Protein AF-A0A9Q0LC80-F1 (afdb_monomer_lite)

Sequence (676 aa):
MQYYQQQNQKKNQQQQKEIENSIIFTAFQKAFLNEDKERIISLFKECFIFLQQEKPDKTIFIVLLFLNQKFFKFFLNEEIVQMFINLFYSKSSILPLLACQILNRTFYNIFEWPESFVYAYIEDATNQRKWIDHDLAFLFILNIETVFKPDNYPPESIKSIYQNNFSNHNNEDYKIYNRYDHNPNFKNQMKEKILKIIHSRIEQQNNLNDQKSTLLLILSTIYFPESRYFGSLHLSNWLNNPVFKGSPKKLIRQIAKYCSVNQHDENTVKNIIKLQVKVTDETLKKECIHTILDNNPKYAQIVVDHFITQEIHEQIKYSKVFSGKTTVFGASSGNCRMIPLYLPVSLQQNIEELIGFSLQSLSKNQEYHEHLTNICKTITKEIHYELDYSLICKTLMNIQNISGLIQMNQNEKNQWMISIGQMVSAFIFFFLSKQSSKSNENENEILEVISKIQLYSTRWCLYQLPKILSNSINQVSAQIMQDLFFIQPPSYLKLHTQSRESHQNILDILQNKCLFQEETIINILKMPFWSLFVPDSEEYDLNNNFVKCDDNSEFIDNLKLIYKDFQKESLISSNDSISLVEKLVIRSLSTNQTHPLIITCNSTLISLLMSSSLFYNHLNQNLFPFNNNLEFIQKENFFVSDLFWKSITLLFIFSCFNTQSLGKRTLELFLFLLRI

Foldseek 3Di:
DVVVVVVVVVVVVVVVVVVVLVVLLVQCVVCLVVVPLVSNLVSLVVQLVQCLDPDRDVSSLVSLLVCCVVRLQSCPDPSNLVSLLVQLVGPDLVSVLSSLQSQCSSCQVPQADDPSLLVSVLVCLQPQVSPVVDPSNPLSNQLSLLLQDDQCPPPVVVLVVCCPPPCVDDPDSRDHHSRCPVPVVSSVVSVVVLLVSLVVLLVVVDDPSSVLSSLVSLVSNVLDLSSLLSLLVCLLVLQADPVNPCSSLSSLQSLLQNQDPDDSSLNSLLSLLVRDHDPVCVVSSLVSLQSNCVVPVVCLLVNLLVLLVVQLVVLVVQQVVPVDDDPCLDPGPLSLLCSVSSYDPVCNVCSLLSNLVSLLVCLLDPVRLLPSLSSLLSNLPNHPDPDLLLSNLLNNLDDDCLPVLLPDDPVSNLSSLLSSLSNNLSNLLSLLVVCVVPDPPCLPVNLVSLQSSLLSLLCSLQPPQCSRDPPPSAQSSVSSNCSSLCLDPDPVVVSDPPDPVSSVVSSCCSQQARDHDPSSLVSVLLDLQLLQDDPDDDDDDPPPPPPDDDDDDPVVVSVVSSVVSNRDHHNDDNVSVVSVLVSLLSNLVNDPPDPDQPPDPPVVLLVVLVCLLCVQVVVDPPPDDPDDDPPDDDDDDPPDDSSNVSSLSVLSSSCSSHVPPRVPVSVVVVVVVVVD

Radius of gyration: 41.61 Å; chains: 1; bounding box: 94×72×126 Å

Structure (mmCIF, N/CA/C/O backbone):
data_AF-A0A9Q0LC80-F1
#
_entry.id   AF-A0A9Q0LC80-F1
#
loop_
_atom_site.group_PDB
_atom_site.id
_atom_site.type_symbol
_atom_site.label_atom_id
_atom_site.label_alt_id
_atom_site.label_comp_id
_atom_site.label_asym_id
_atom_site.label_entity_id
_atom_site.label_seq_id
_atom_site.pdbx_PDB_ins_code
_atom_site.Cartn_x
_atom_site.Cartn_y
_atom_site.Cartn_z
_atom_site.occupancy
_atom_site.B_iso_or_equiv
_atom_site.auth_seq_id
_atom_site.auth_comp_id
_atom_site.auth_asym_id
_atom_site.auth_atom_id
_atom_site.pdbx_PDB_model_num
ATOM 1 N N . MET A 1 1 ? 41.283 38.177 -53.510 1.00 49.53 1 MET A N 1
ATOM 2 C CA . MET A 1 1 ? 41.835 36.986 -54.201 1.00 49.53 1 MET A CA 1
ATOM 3 C C . MET A 1 1 ? 41.930 35.761 -53.293 1.00 49.53 1 MET A C 1
ATOM 5 O O . MET A 1 1 ? 41.270 34.781 -53.603 1.00 49.53 1 MET A O 1
ATOM 9 N N . GLN A 1 2 ? 42.622 35.809 -52.146 1.00 47.41 2 GLN A N 1
ATOM 10 C CA . GLN A 1 2 ? 42.704 34.665 -51.211 1.00 47.41 2 GLN A CA 1
ATOM 11 C C . GLN A 1 2 ? 41.339 34.189 -50.665 1.00 47.41 2 GLN A C 1
ATOM 13 O O . GLN A 1 2 ? 41.106 32.990 -50.569 1.00 47.41 2 GLN A O 1
ATOM 18 N N . TYR A 1 3 ? 40.395 35.103 -50.406 1.00 43.75 3 TYR A N 1
ATOM 19 C CA . TYR A 1 3 ? 39.025 34.745 -49.997 1.00 43.75 3 TYR A CA 1
ATOM 20 C C . TYR A 1 3 ? 38.249 33.982 -51.092 1.00 43.75 3 TYR A C 1
ATOM 22 O O . TYR A 1 3 ? 37.588 32.984 -50.817 1.00 43.75 3 TYR A O 1
ATOM 30 N N . TYR A 1 4 ? 38.395 34.396 -52.356 1.00 42.97 4 TYR A N 1
ATOM 31 C CA . TYR A 1 4 ? 37.787 33.721 -53.511 1.00 42.97 4 TYR A CA 1
ATOM 32 C C . TYR A 1 4 ? 38.445 32.364 -53.806 1.00 42.97 4 TYR A C 1
ATOM 34 O O . TYR A 1 4 ? 37.755 31.409 -54.151 1.00 42.97 4 TYR A O 1
ATOM 42 N N . GLN A 1 5 ? 39.760 32.241 -53.605 1.00 47.81 5 GLN A N 1
ATOM 43 C CA . GLN A 1 5 ? 40.474 30.964 -53.717 1.00 47.81 5 GLN A CA 1
ATOM 44 C C . GLN A 1 5 ? 40.068 29.979 -52.610 1.00 47.81 5 GLN A C 1
ATOM 46 O O . GLN A 1 5 ? 39.852 28.807 -52.903 1.00 47.81 5 GLN A O 1
ATOM 51 N N . GLN A 1 6 ? 39.862 30.445 -51.373 1.00 44.12 6 GLN A N 1
ATOM 52 C CA . GLN A 1 6 ? 39.331 29.613 -50.287 1.00 44.12 6 GLN A CA 1
ATOM 53 C C . GLN A 1 6 ? 37.873 29.191 -50.521 1.00 44.12 6 GLN A C 1
ATOM 55 O O . GLN A 1 6 ? 37.509 28.059 -50.202 1.00 44.12 6 GLN A O 1
ATOM 60 N N . GLN A 1 7 ? 37.028 30.053 -51.098 1.00 44.53 7 GLN A N 1
ATOM 61 C CA . GLN A 1 7 ? 35.663 29.665 -51.470 1.00 44.53 7 GLN A CA 1
ATOM 62 C C . GLN A 1 7 ? 35.633 28.664 -52.634 1.00 44.53 7 GLN A C 1
ATOM 64 O O . GLN A 1 7 ? 34.854 27.715 -52.584 1.00 44.53 7 GLN A O 1
ATOM 69 N N . ASN A 1 8 ? 36.504 28.811 -53.636 1.00 48.03 8 ASN A N 1
ATOM 70 C CA . ASN A 1 8 ? 36.613 27.849 -54.738 1.00 48.03 8 ASN A CA 1
ATOM 71 C C . ASN A 1 8 ? 37.216 26.511 -54.288 1.00 48.03 8 ASN A C 1
ATOM 73 O O . ASN A 1 8 ? 36.747 25.467 -54.724 1.00 48.03 8 ASN A O 1
ATOM 77 N N . GLN A 1 9 ? 38.178 26.507 -53.360 1.00 47.50 9 GLN A N 1
ATOM 78 C CA . GLN A 1 9 ? 38.671 25.270 -52.742 1.00 47.50 9 GLN A CA 1
ATOM 79 C C . GLN A 1 9 ? 37.582 24.568 -51.921 1.00 47.50 9 GLN A C 1
ATOM 81 O O . GLN A 1 9 ? 37.439 23.353 -52.028 1.00 47.50 9 GLN A O 1
ATOM 86 N N . LYS A 1 10 ? 36.759 25.310 -51.165 1.00 49.03 10 LYS A N 1
ATOM 87 C CA . LYS A 1 10 ? 35.605 24.738 -50.448 1.00 49.03 10 LYS A CA 1
ATOM 88 C C . LYS A 1 10 ? 34.534 24.192 -51.398 1.00 49.03 10 LYS A C 1
ATOM 90 O O . LYS A 1 10 ? 34.015 23.112 -51.138 1.00 49.03 10 LYS A O 1
ATOM 95 N N . LYS A 1 11 ? 34.241 24.887 -52.504 1.00 45.81 11 LYS A N 1
ATOM 96 C CA . LYS A 1 11 ? 33.314 24.410 -53.546 1.00 45.81 11 LYS A CA 1
ATOM 97 C C . LYS A 1 11 ? 33.836 23.162 -54.262 1.00 45.81 11 LYS A C 1
ATOM 99 O O . LYS A 1 11 ? 33.077 22.219 -54.434 1.00 45.81 11 LYS A O 1
ATOM 104 N N . ASN A 1 12 ? 35.125 23.110 -54.597 1.00 46.69 12 ASN A N 1
ATOM 105 C CA . ASN A 1 12 ? 35.734 21.939 -55.235 1.00 46.69 12 ASN A CA 1
ATOM 106 C C . ASN A 1 12 ? 35.794 20.732 -54.285 1.00 46.69 12 ASN A C 1
ATOM 108 O O . ASN A 1 12 ? 35.523 19.615 -54.708 1.00 46.69 12 ASN A O 1
ATOM 112 N N . GLN A 1 13 ? 36.071 20.949 -52.993 1.00 52.50 13 GLN A N 1
ATOM 113 C CA . GLN A 1 13 ? 35.991 19.896 -51.971 1.00 52.50 13 GLN A CA 1
ATOM 114 C C . GLN A 1 13 ? 34.552 19.403 -51.748 1.00 52.50 13 GLN A C 1
ATOM 116 O O . GLN A 1 13 ? 34.350 18.219 -51.498 1.00 52.50 13 GLN A O 1
ATOM 121 N N . GLN A 1 14 ? 33.546 20.281 -51.841 1.00 51.84 14 GLN A N 1
ATOM 122 C CA . GLN A 1 14 ? 32.134 19.882 -51.792 1.00 51.84 14 GLN A CA 1
ATOM 123 C C . GLN A 1 14 ? 31.727 19.075 -53.031 1.00 51.84 14 GLN A C 1
ATOM 125 O O . GLN A 1 14 ? 31.108 18.028 -52.881 1.00 51.84 14 GLN A O 1
ATOM 130 N N . GLN A 1 15 ? 32.141 19.495 -54.230 1.00 45.12 15 GLN A N 1
ATOM 131 C CA . GLN A 1 15 ? 31.860 18.771 -55.473 1.00 45.12 15 GLN A CA 1
ATOM 132 C C . GLN A 1 15 ? 32.559 17.405 -55.534 1.00 45.12 15 GLN A C 1
ATOM 134 O O . GLN A 1 15 ? 31.944 16.433 -55.960 1.00 45.12 15 GLN A O 1
ATOM 139 N N . GLN A 1 16 ? 33.808 17.288 -55.067 1.00 55.12 16 GLN A N 1
ATOM 140 C CA . GLN A 1 16 ? 34.494 15.991 -54.974 1.00 55.12 16 GLN A CA 1
ATOM 141 C C . GLN A 1 16 ? 33.774 15.028 -54.024 1.00 55.12 16 GLN A C 1
ATOM 143 O O . GLN A 1 16 ? 33.566 13.872 -54.383 1.00 55.12 16 GLN A O 1
ATOM 148 N N . LYS A 1 17 ? 33.305 15.514 -52.867 1.00 56.00 17 LYS A N 1
ATOM 149 C CA . LYS A 1 17 ? 32.507 14.704 -51.935 1.00 56.00 17 LYS A CA 1
ATOM 150 C C . LYS A 1 17 ? 31.163 14.278 -52.527 1.00 56.00 17 LYS A C 1
ATOM 152 O O . LYS A 1 17 ? 30.758 13.135 -52.360 1.00 56.00 17 LYS A O 1
ATOM 157 N N . GLU A 1 18 ? 30.462 15.157 -53.241 1.00 50.06 18 GLU A N 1
ATOM 158 C CA . GLU A 1 18 ? 29.204 14.801 -53.919 1.00 50.06 18 GLU A CA 1
ATOM 159 C C . GLU A 1 18 ? 29.408 13.720 -54.995 1.00 50.06 18 GLU A C 1
ATOM 161 O O . GLU A 1 18 ? 28.605 12.789 -55.097 1.00 50.06 18 GLU A O 1
ATOM 166 N N . ILE A 1 19 ? 30.512 13.792 -55.746 1.00 52.91 19 ILE A N 1
ATOM 167 C CA . ILE A 1 19 ? 30.878 12.788 -56.752 1.00 52.91 19 ILE A CA 1
ATOM 168 C C . ILE A 1 19 ? 31.214 11.446 -56.084 1.00 52.91 19 ILE A C 1
ATOM 170 O O . ILE A 1 19 ? 30.662 10.423 -56.492 1.00 52.91 19 ILE A O 1
ATOM 174 N N . GLU A 1 20 ? 32.021 11.430 -55.020 1.00 62.38 20 GLU A N 1
ATOM 175 C CA . GLU A 1 20 ? 32.335 10.213 -54.248 1.00 62.38 20 GLU A CA 1
ATOM 176 C C . GLU A 1 20 ? 31.071 9.552 -53.671 1.00 62.38 20 GLU A C 1
ATOM 178 O O . GLU A 1 20 ? 30.881 8.341 -53.804 1.00 62.38 20 GLU A O 1
ATOM 183 N N . ASN A 1 21 ? 30.136 10.340 -53.137 1.00 63.81 21 ASN A N 1
ATOM 184 C CA . ASN A 1 21 ? 28.875 9.831 -52.590 1.00 63.81 21 ASN A CA 1
ATOM 185 C C . ASN A 1 21 ? 27.939 9.248 -53.668 1.00 63.81 21 ASN A C 1
ATOM 187 O O . ASN A 1 21 ? 27.268 8.239 -53.431 1.00 63.81 21 ASN A O 1
ATOM 191 N N . SER A 1 22 ? 27.921 9.826 -54.876 1.00 64.62 22 SER A N 1
ATOM 192 C CA . SER A 1 22 ? 27.177 9.266 -56.017 1.00 64.62 22 SER A CA 1
ATOM 193 C C . SER A 1 22 ? 27.758 7.924 -56.497 1.00 64.62 22 SER A C 1
ATOM 195 O O . SER A 1 22 ? 27.017 7.006 -56.869 1.00 64.62 22 SER A O 1
ATOM 197 N N . ILE A 1 23 ? 29.082 7.765 -56.416 1.00 71.56 23 ILE A N 1
ATOM 198 C CA . ILE A 1 23 ? 29.786 6.523 -56.758 1.00 71.56 23 ILE A CA 1
ATOM 199 C C . ILE A 1 23 ? 29.484 5.440 -55.717 1.00 71.56 23 ILE A C 1
ATOM 201 O O . ILE A 1 23 ? 29.156 4.315 -56.086 1.00 71.56 23 ILE A O 1
ATOM 205 N N . ILE A 1 24 ? 29.499 5.782 -54.426 1.00 73.31 24 ILE A N 1
ATOM 206 C CA . ILE A 1 24 ? 29.141 4.852 -53.344 1.00 73.31 24 ILE A CA 1
ATOM 207 C C . ILE A 1 24 ? 27.698 4.357 -53.517 1.00 73.31 24 ILE A C 1
ATOM 209 O O . ILE A 1 24 ? 27.438 3.154 -53.467 1.00 73.31 24 ILE A O 1
ATOM 213 N N . PHE A 1 25 ? 26.753 5.258 -53.796 1.00 76.12 25 PHE A N 1
ATOM 214 C CA . PHE A 1 25 ? 25.353 4.890 -54.013 1.00 76.12 25 PHE A CA 1
ATOM 215 C C . PHE A 1 25 ? 25.165 3.930 -55.196 1.00 76.12 25 PHE A C 1
ATOM 217 O O . PHE A 1 25 ? 24.462 2.922 -55.084 1.00 76.12 25 PHE A O 1
ATOM 224 N N . THR A 1 26 ? 25.814 4.213 -56.326 1.00 78.94 26 THR A N 1
ATOM 225 C CA . THR A 1 26 ? 25.745 3.346 -57.512 1.00 78.94 26 THR A CA 1
ATOM 226 C C . THR A 1 26 ? 26.455 2.006 -57.296 1.00 78.94 26 THR A C 1
ATOM 228 O O . THR A 1 26 ? 25.984 0.986 -57.803 1.00 78.94 26 THR A O 1
ATOM 231 N N . ALA A 1 27 ? 27.528 1.971 -56.500 1.00 80.62 27 ALA A N 1
ATOM 232 C CA . ALA A 1 27 ? 28.198 0.737 -56.096 1.00 80.62 27 ALA A CA 1
ATOM 233 C C . ALA A 1 27 ? 27.286 -0.151 -55.236 1.00 80.62 27 ALA A C 1
ATOM 235 O O . ALA A 1 27 ? 27.168 -1.343 -55.521 1.00 80.62 27 ALA A O 1
ATOM 236 N N . PHE A 1 28 ? 26.571 0.426 -54.261 1.00 82.75 28 PHE A N 1
ATOM 237 C CA . PHE A 1 28 ? 25.568 -0.306 -53.483 1.00 82.75 28 PHE A CA 1
ATOM 238 C C . PHE A 1 28 ? 24.447 -0.849 -54.360 1.00 82.75 28 PHE A C 1
ATOM 240 O O . PHE A 1 28 ? 24.106 -2.019 -54.241 1.00 82.75 28 PHE A O 1
ATOM 247 N N . GLN A 1 29 ? 23.886 -0.039 -55.261 1.00 79.19 29 GLN A N 1
ATOM 248 C CA . GLN A 1 29 ? 22.812 -0.504 -56.144 1.00 79.19 29 GLN A CA 1
ATOM 249 C C . GLN A 1 29 ? 23.247 -1.691 -57.005 1.00 79.19 29 GLN A C 1
ATOM 251 O O . GLN A 1 29 ? 22.508 -2.666 -57.101 1.00 79.19 29 GLN A O 1
ATOM 256 N N . LYS A 1 30 ? 24.450 -1.644 -57.590 1.00 83.00 30 LYS A N 1
ATOM 257 C CA . LYS A 1 30 ? 24.995 -2.766 -58.366 1.00 83.00 30 LYS A CA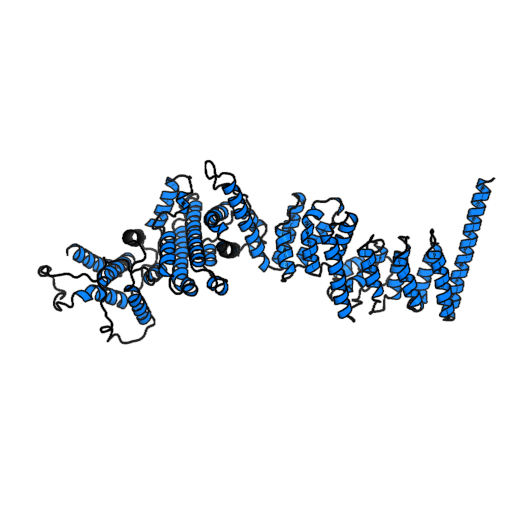 1
ATOM 258 C C . LYS A 1 30 ? 25.217 -4.005 -57.498 1.00 83.00 30 LYS A C 1
ATOM 260 O O . LYS A 1 30 ? 24.843 -5.096 -57.908 1.00 83.00 30 LYS A O 1
ATOM 265 N N . ALA A 1 31 ? 25.777 -3.837 -56.301 1.00 83.62 31 ALA A N 1
ATOM 266 C CA . ALA A 1 31 ? 26.017 -4.949 -55.384 1.00 83.62 31 ALA A CA 1
ATOM 267 C C . ALA A 1 31 ? 24.704 -5.589 -54.891 1.00 83.62 31 ALA A C 1
ATOM 269 O O . ALA A 1 31 ? 24.606 -6.811 -54.850 1.00 83.62 31 ALA A O 1
ATOM 270 N N . PHE A 1 32 ? 23.672 -4.785 -54.601 1.00 84.88 32 PHE A N 1
ATOM 271 C CA . PHE A 1 32 ? 22.341 -5.276 -54.228 1.00 84.88 32 PHE A CA 1
ATOM 272 C C . PHE A 1 32 ? 21.620 -5.978 -55.379 1.00 84.88 32 PHE A C 1
ATOM 274 O O . PHE A 1 32 ? 20.999 -7.010 -55.147 1.00 84.88 32 PHE A O 1
ATOM 281 N N . LEU A 1 33 ? 21.710 -5.455 -56.608 1.00 82.94 33 LEU A N 1
ATOM 282 C CA . LEU A 1 33 ? 21.128 -6.098 -57.793 1.00 82.94 33 LEU A CA 1
ATOM 283 C C . LEU A 1 33 ? 21.787 -7.446 -58.106 1.00 82.94 33 LEU A C 1
ATOM 285 O O . LEU A 1 33 ? 21.107 -8.363 -58.552 1.00 82.94 33 LEU A O 1
ATOM 289 N N . ASN A 1 34 ? 23.091 -7.563 -57.851 1.00 85.62 34 ASN A N 1
ATOM 290 C CA . ASN A 1 34 ? 23.849 -8.795 -58.057 1.00 85.62 34 ASN A CA 1
ATOM 291 C C . ASN A 1 34 ? 23.785 -9.757 -56.853 1.00 85.62 34 ASN A C 1
ATOM 293 O O . ASN A 1 34 ? 24.414 -10.809 -56.898 1.00 85.62 34 ASN A O 1
ATOM 297 N N . GLU A 1 35 ? 23.081 -9.385 -55.775 1.00 83.38 35 GLU A N 1
ATOM 298 C CA . GLU A 1 35 ? 23.020 -10.105 -54.491 1.00 83.38 35 GLU A CA 1
ATOM 299 C C . GLU A 1 35 ? 24.399 -10.481 -53.896 1.00 83.38 35 GLU A C 1
ATOM 301 O O . GLU A 1 35 ? 24.528 -11.444 -53.136 1.00 83.38 35 GLU A O 1
ATOM 306 N N . ASP A 1 36 ? 25.439 -9.699 -54.203 1.00 86.06 36 ASP A N 1
ATOM 307 C CA . ASP A 1 36 ? 26.820 -9.955 -53.786 1.00 86.06 36 ASP A CA 1
ATOM 308 C C . ASP A 1 36 ? 27.023 -9.558 -52.315 1.00 86.06 36 ASP A C 1
ATOM 310 O O . ASP A 1 36 ? 27.361 -8.418 -51.979 1.00 86.06 36 ASP A O 1
ATOM 314 N N . LYS A 1 37 ? 26.767 -10.512 -51.415 1.00 83.69 37 LYS A N 1
ATOM 315 C CA . LYS A 1 37 ? 26.798 -10.304 -49.960 1.00 83.69 37 LYS A CA 1
ATOM 316 C C . LYS A 1 37 ? 28.157 -9.817 -49.454 1.00 83.69 37 LYS A C 1
ATOM 318 O O . LYS A 1 37 ? 28.189 -8.929 -48.604 1.00 83.69 37 LYS A O 1
ATOM 323 N N . GLU A 1 38 ? 29.261 -10.354 -49.972 1.00 83.94 38 GLU A N 1
ATOM 324 C CA . GLU A 1 38 ? 30.609 -9.953 -49.550 1.00 83.94 38 GLU A CA 1
ATOM 325 C C . GLU A 1 38 ? 30.904 -8.518 -49.977 1.00 83.94 38 GLU A C 1
ATOM 327 O O . GLU A 1 38 ? 31.369 -7.703 -49.170 1.00 83.94 38 GLU A O 1
ATOM 332 N N . ARG A 1 39 ? 30.548 -8.164 -51.221 1.00 85.94 39 ARG A N 1
ATOM 333 C CA . ARG A 1 39 ? 30.715 -6.792 -51.695 1.00 85.94 39 ARG A CA 1
ATOM 334 C C . ARG A 1 39 ? 29.837 -5.820 -50.918 1.00 85.94 39 ARG A C 1
ATOM 336 O O . ARG A 1 39 ? 30.329 -4.758 -50.537 1.00 85.94 39 ARG A O 1
ATOM 343 N N . ILE A 1 40 ? 28.592 -6.179 -50.613 1.00 85.19 40 ILE A N 1
ATOM 344 C CA . ILE A 1 40 ? 27.691 -5.365 -49.784 1.00 85.19 40 ILE A CA 1
ATOM 345 C C . ILE A 1 40 ? 28.311 -5.096 -48.407 1.00 85.19 40 ILE A C 1
ATOM 347 O O . ILE A 1 40 ? 28.395 -3.938 -47.997 1.00 85.19 40 ILE A O 1
ATOM 351 N N . ILE A 1 41 ? 28.793 -6.131 -47.710 1.00 85.50 41 ILE A N 1
ATOM 352 C CA . ILE A 1 41 ? 29.435 -5.987 -46.395 1.00 85.50 41 ILE A CA 1
ATOM 353 C C . ILE A 1 41 ? 30.681 -5.095 -46.497 1.00 85.50 41 ILE A C 1
ATOM 355 O O . ILE A 1 41 ? 30.871 -4.215 -45.657 1.00 85.50 41 ILE A O 1
ATOM 359 N N . SER A 1 42 ? 31.507 -5.271 -47.536 1.00 84.50 42 SER A N 1
ATOM 360 C CA . SER A 1 42 ? 32.695 -4.431 -47.758 1.00 84.50 42 SER A CA 1
ATOM 361 C C . SER A 1 42 ? 32.337 -2.945 -47.926 1.00 84.50 42 SER A C 1
ATOM 363 O O . SER A 1 42 ? 32.945 -2.094 -47.280 1.00 84.50 42 SER A O 1
ATOM 365 N N . LEU A 1 43 ? 31.284 -2.633 -48.690 1.00 85.44 43 LEU A N 1
ATOM 366 C CA . LEU A 1 43 ? 30.791 -1.267 -48.878 1.00 85.44 43 LEU A CA 1
ATOM 367 C C . LEU A 1 43 ? 30.211 -0.673 -47.589 1.00 85.44 43 LEU A C 1
ATOM 369 O O . LEU A 1 43 ? 30.443 0.498 -47.291 1.00 85.44 43 LEU A O 1
ATOM 373 N N . PHE A 1 44 ? 29.494 -1.463 -46.780 1.00 86.44 44 PHE A N 1
ATOM 374 C CA . PHE A 1 44 ? 29.088 -1.011 -45.448 1.00 86.44 44 PHE A CA 1
ATOM 375 C C . PHE A 1 44 ? 30.312 -0.690 -44.588 1.00 86.44 44 PHE A C 1
ATOM 377 O O . PHE A 1 44 ? 30.340 0.367 -43.962 1.00 86.44 44 PHE A O 1
ATOM 384 N N . LYS A 1 45 ? 31.342 -1.547 -44.570 1.00 84.94 45 LYS A N 1
ATOM 385 C CA . LYS A 1 45 ? 32.580 -1.302 -43.804 1.00 84.94 45 LYS A CA 1
ATOM 386 C C . LYS A 1 45 ? 33.230 0.023 -44.209 1.00 84.94 45 LYS A C 1
ATOM 388 O O . LYS A 1 45 ? 33.548 0.824 -43.331 1.00 84.94 45 LYS A O 1
ATOM 393 N N . GLU A 1 46 ? 33.320 0.305 -45.507 1.00 83.00 46 GLU A N 1
ATOM 394 C CA . GLU A 1 46 ? 33.794 1.594 -46.031 1.00 83.00 46 GLU A CA 1
ATOM 395 C C . GLU A 1 46 ? 32.926 2.770 -45.548 1.00 83.00 46 GLU A C 1
ATOM 397 O O . GLU A 1 46 ? 33.446 3.732 -44.981 1.00 83.00 46 GLU A O 1
ATOM 402 N N . CYS A 1 47 ? 31.597 2.688 -45.676 1.00 83.75 47 CYS A N 1
ATOM 403 C CA . CYS A 1 47 ? 30.693 3.740 -45.199 1.00 83.75 47 CYS A CA 1
ATOM 404 C C . CYS A 1 47 ? 30.831 4.021 -43.703 1.00 83.75 47 CYS A C 1
ATOM 406 O O . CYS A 1 47 ? 30.804 5.180 -43.290 1.00 83.75 47 CYS A O 1
ATOM 408 N N . PHE A 1 48 ? 30.986 2.990 -42.877 1.00 83.00 48 PHE A N 1
ATOM 409 C CA . PHE A 1 48 ? 31.089 3.164 -41.431 1.00 83.00 48 PHE A CA 1
ATOM 410 C C . PHE A 1 48 ? 32.380 3.865 -41.004 1.00 83.00 48 PHE A C 1
ATOM 412 O O . PHE A 1 48 ? 32.347 4.635 -40.043 1.00 83.00 48 PHE A O 1
ATOM 419 N N . ILE A 1 49 ? 33.473 3.693 -41.754 1.00 79.94 49 ILE A N 1
ATOM 420 C CA . ILE A 1 49 ? 34.700 4.477 -41.556 1.00 79.94 49 ILE A CA 1
ATOM 421 C C . ILE A 1 49 ? 34.405 5.969 -41.752 1.00 79.94 49 ILE A C 1
ATOM 423 O O . ILE A 1 49 ? 34.816 6.783 -40.928 1.00 79.94 49 ILE A O 1
ATOM 427 N N . PHE A 1 50 ? 33.646 6.339 -42.789 1.00 78.06 50 PHE A N 1
ATOM 428 C CA . PHE A 1 50 ? 33.254 7.733 -43.035 1.00 78.06 50 PHE A CA 1
ATOM 429 C C . PHE A 1 50 ? 32.257 8.271 -41.999 1.00 78.06 50 PHE A C 1
ATOM 431 O O . PHE A 1 50 ? 32.333 9.439 -41.615 1.00 78.06 50 PHE A O 1
ATOM 438 N N . LEU A 1 51 ? 31.345 7.429 -41.503 1.00 79.38 51 LEU A N 1
ATOM 439 C CA . LEU A 1 51 ? 30.373 7.809 -40.472 1.00 79.38 51 LEU A CA 1
ATOM 440 C C . LEU A 1 51 ? 31.025 8.099 -39.115 1.00 79.38 51 LEU A C 1
ATOM 442 O O . LEU A 1 51 ? 30.541 8.960 -38.386 1.00 79.38 51 LEU A O 1
ATOM 446 N N . GLN A 1 52 ? 32.100 7.394 -38.763 1.00 75.38 52 GLN A N 1
ATOM 447 C CA . GLN A 1 52 ? 32.768 7.533 -37.463 1.00 75.38 52 GLN A CA 1
ATOM 448 C C . GLN A 1 52 ? 33.759 8.709 -37.388 1.00 75.38 52 GLN A C 1
ATOM 450 O O . GLN A 1 52 ? 34.338 8.955 -36.329 1.00 75.38 52 GLN A O 1
ATOM 455 N N . GLN A 1 53 ? 33.937 9.464 -38.476 1.00 75.88 53 GLN A N 1
ATOM 456 C CA . GLN A 1 53 ? 34.758 10.679 -38.488 1.00 75.88 53 GLN A CA 1
ATOM 457 C C . GLN A 1 53 ? 34.123 11.807 -37.653 1.00 75.88 53 GLN A C 1
ATOM 459 O O . GLN A 1 53 ? 32.913 11.832 -37.426 1.00 75.88 53 GLN A O 1
ATOM 464 N N . GLU A 1 54 ? 34.925 12.794 -37.227 1.00 61.75 54 GLU A N 1
ATOM 465 C CA . GLU A 1 54 ? 34.468 13.905 -36.364 1.00 61.75 54 GLU A CA 1
ATOM 466 C C . GLU A 1 54 ? 33.278 14.697 -36.937 1.00 61.75 54 GLU A C 1
ATOM 468 O O . GLU A 1 54 ? 32.487 15.272 -36.187 1.00 61.75 54 GLU A O 1
ATOM 473 N N . LYS A 1 55 ? 33.138 14.726 -38.269 1.00 68.06 55 LYS A N 1
ATOM 474 C CA . LYS A 1 55 ? 32.002 15.322 -38.979 1.00 68.06 55 LYS A CA 1
ATOM 475 C C . LYS A 1 55 ? 31.407 14.292 -39.938 1.00 68.06 55 LYS A C 1
ATOM 477 O O . LYS A 1 55 ? 31.888 14.202 -41.068 1.00 68.06 55 LYS A O 1
ATOM 482 N N . PRO A 1 56 ? 30.375 13.544 -39.518 1.00 70.69 56 PRO A N 1
ATOM 483 C CA . PRO A 1 56 ? 29.753 12.558 -40.386 1.00 70.69 56 PRO A CA 1
ATOM 484 C C . PRO A 1 56 ? 29.107 13.237 -41.598 1.00 70.69 56 PRO A C 1
ATOM 486 O O . PRO A 1 56 ? 28.407 14.247 -41.458 1.00 70.69 56 PRO A O 1
ATOM 489 N N . ASP A 1 57 ? 29.337 12.682 -42.787 1.00 74.44 57 ASP A N 1
ATOM 490 C CA . ASP A 1 57 ? 28.722 13.179 -44.013 1.00 74.44 57 ASP A CA 1
ATOM 491 C C . ASP A 1 57 ? 27.221 12.843 -44.027 1.00 74.44 57 ASP A C 1
ATOM 493 O O . ASP A 1 57 ? 26.812 11.681 -44.031 1.00 74.44 57 ASP A O 1
ATOM 497 N N . LYS A 1 58 ? 26.380 13.884 -44.025 1.00 76.94 58 LYS A N 1
ATOM 498 C CA . LYS A 1 58 ? 24.916 13.753 -43.985 1.00 76.94 58 LYS A CA 1
ATOM 499 C C . LYS A 1 58 ? 24.349 13.109 -45.251 1.00 76.94 58 LYS A C 1
ATOM 501 O O . LYS A 1 58 ? 23.250 12.564 -45.210 1.00 76.94 58 LYS A O 1
ATOM 506 N N . THR A 1 59 ? 25.071 13.162 -46.367 1.00 78.62 59 THR A N 1
ATOM 507 C CA . THR A 1 59 ? 24.645 12.526 -47.623 1.00 78.62 59 THR A CA 1
ATOM 508 C C . THR A 1 59 ? 24.627 11.000 -47.499 1.00 78.62 59 THR A C 1
ATOM 510 O O . THR A 1 59 ? 23.669 10.366 -47.942 1.00 78.62 59 THR A O 1
ATOM 513 N N . ILE A 1 60 ? 25.600 10.418 -46.786 1.00 81.00 60 ILE A N 1
ATOM 514 C CA . ILE A 1 60 ? 25.661 8.980 -46.489 1.00 81.00 60 ILE A CA 1
ATOM 515 C C . ILE A 1 60 ? 24.422 8.546 -45.694 1.00 81.00 60 ILE A C 1
ATOM 517 O O . ILE A 1 60 ? 23.908 7.451 -45.901 1.00 81.00 60 ILE A O 1
ATOM 521 N N . PHE A 1 61 ? 23.875 9.409 -44.832 1.00 83.69 61 PHE A N 1
ATOM 522 C CA . PHE A 1 61 ? 22.693 9.074 -44.031 1.00 83.69 61 PHE A CA 1
ATOM 523 C C . PHE A 1 61 ? 21.472 8.895 -44.931 1.00 83.69 61 PHE A C 1
ATOM 525 O O . PHE A 1 61 ? 20.734 7.923 -44.792 1.00 83.69 61 PHE A O 1
ATOM 532 N N . ILE A 1 62 ? 21.286 9.820 -45.877 1.00 81.50 62 ILE A N 1
ATOM 533 C CA . ILE A 1 62 ? 20.192 9.776 -46.853 1.00 81.50 62 ILE A CA 1
ATOM 534 C C . ILE A 1 62 ? 20.341 8.540 -47.741 1.00 81.50 62 ILE A C 1
ATOM 536 O O . ILE A 1 62 ? 19.364 7.826 -47.961 1.00 81.50 62 ILE A O 1
ATOM 540 N N . VAL A 1 63 ? 21.566 8.251 -48.196 1.00 84.06 63 VAL A N 1
ATOM 541 C CA . VAL A 1 63 ? 21.879 7.043 -48.969 1.00 84.06 63 VAL A CA 1
ATOM 542 C C . VAL A 1 63 ? 21.499 5.785 -48.188 1.00 84.06 63 VAL A C 1
ATOM 544 O O . VAL A 1 63 ? 20.758 4.958 -48.711 1.00 84.06 63 VAL A O 1
ATOM 547 N N . LEU A 1 64 ? 21.924 5.649 -46.931 1.00 86.81 64 LEU A N 1
ATOM 548 C CA . LEU A 1 64 ? 21.623 4.473 -46.111 1.00 86.81 64 LEU A CA 1
ATOM 549 C C . LEU A 1 64 ? 20.127 4.319 -45.814 1.00 86.81 64 LEU A C 1
ATOM 551 O O . LEU A 1 64 ? 19.608 3.209 -45.902 1.00 86.81 64 LEU A O 1
ATOM 555 N N . LEU A 1 65 ? 19.418 5.413 -45.524 1.00 85.75 65 LEU A N 1
ATOM 556 C CA . LEU A 1 65 ? 17.965 5.394 -45.318 1.00 85.75 65 LEU A CA 1
ATOM 557 C C . LEU A 1 65 ? 17.215 4.981 -46.592 1.00 85.75 65 LEU A C 1
ATOM 559 O O . LEU A 1 65 ? 16.286 4.173 -46.532 1.00 85.75 65 LEU A O 1
ATOM 563 N N . PHE A 1 66 ? 17.639 5.488 -47.752 1.00 84.75 66 PHE A N 1
ATOM 564 C CA . PHE A 1 66 ? 17.058 5.120 -49.041 1.00 84.75 66 PHE A CA 1
ATOM 565 C C . PHE A 1 66 ? 17.361 3.666 -49.420 1.00 84.75 66 PHE A C 1
ATOM 567 O O . PHE A 1 66 ? 16.494 2.954 -49.925 1.00 84.75 66 PHE A O 1
ATOM 574 N N . LEU A 1 67 ? 18.585 3.197 -49.177 1.00 85.06 67 LEU A N 1
ATOM 575 C CA . LEU A 1 67 ? 18.951 1.803 -49.414 1.00 85.06 67 LEU A CA 1
ATOM 576 C C . LEU A 1 67 ? 18.163 0.874 -48.492 1.00 85.06 67 LEU A C 1
ATOM 578 O O . LEU A 1 67 ? 17.651 -0.138 -48.960 1.00 85.06 67 LEU A O 1
ATOM 582 N N . ASN A 1 68 ? 17.980 1.245 -47.224 1.00 87.31 68 ASN A N 1
ATOM 583 C CA . ASN A 1 68 ? 17.149 0.493 -46.292 1.00 87.31 68 ASN A CA 1
ATOM 584 C C . ASN A 1 68 ? 15.689 0.404 -46.766 1.00 87.31 68 ASN A C 1
ATOM 586 O O . ASN A 1 68 ? 15.089 -0.661 -46.689 1.00 87.31 68 ASN A O 1
ATOM 590 N N . GLN A 1 69 ? 15.147 1.472 -47.363 1.00 85.06 69 GLN A N 1
ATOM 591 C CA . GLN A 1 69 ? 13.809 1.456 -47.962 1.00 85.06 69 GLN A CA 1
ATOM 592 C C . GLN A 1 69 ? 13.642 0.411 -49.066 1.00 85.06 69 GLN A C 1
ATOM 594 O O . GLN A 1 69 ? 12.594 -0.223 -49.154 1.00 85.06 69 GLN A O 1
ATOM 599 N N . LYS A 1 70 ? 14.643 0.263 -49.937 1.00 83.69 70 LYS A N 1
ATOM 600 C CA . LYS A 1 70 ? 14.544 -0.605 -51.119 1.00 83.69 70 LYS A CA 1
ATOM 601 C C . LYS A 1 70 ? 15.064 -2.021 -50.885 1.00 83.69 70 LYS A C 1
ATOM 603 O O . LYS A 1 70 ? 14.561 -2.960 -51.490 1.00 83.69 70 LYS A O 1
ATOM 608 N N . PHE A 1 71 ? 16.058 -2.173 -50.015 1.00 85.31 71 PHE A N 1
ATOM 609 C CA . PHE A 1 71 ? 16.878 -3.377 -49.883 1.00 85.31 71 PHE A CA 1
ATOM 610 C C . PHE A 1 71 ? 17.012 -3.842 -48.420 1.00 85.31 71 PHE A C 1
ATOM 612 O O . PHE A 1 71 ? 18.042 -4.394 -48.037 1.00 85.31 71 PHE A O 1
ATOM 619 N N . PHE A 1 72 ? 15.978 -3.648 -47.588 1.00 84.31 72 PHE A N 1
ATOM 620 C CA . PHE A 1 72 ? 16.019 -3.948 -46.144 1.00 84.31 72 PHE A CA 1
ATOM 621 C C . PHE A 1 72 ? 16.489 -5.375 -45.801 1.00 84.31 72 PHE A C 1
ATOM 623 O O . PHE A 1 72 ? 17.152 -5.567 -44.788 1.00 84.31 72 PHE A O 1
ATOM 630 N N . LYS A 1 73 ? 16.209 -6.377 -46.651 1.00 86.12 73 LYS A N 1
ATOM 631 C CA . LYS A 1 73 ? 16.599 -7.783 -46.419 1.00 86.12 73 LYS A CA 1
ATOM 632 C C . LYS A 1 73 ? 18.101 -7.961 -46.193 1.00 86.12 73 LYS A C 1
ATOM 634 O O . LYS A 1 73 ? 18.500 -8.801 -45.398 1.00 86.12 73 LYS A O 1
ATOM 639 N N . PHE A 1 74 ? 18.936 -7.168 -46.860 1.00 87.25 74 PHE A N 1
ATOM 640 C CA . PHE A 1 74 ? 20.388 -7.260 -46.702 1.00 87.25 74 PHE A CA 1
ATOM 641 C C . PHE A 1 74 ? 20.884 -6.638 -45.393 1.00 87.25 74 PHE A C 1
ATOM 643 O O . PHE A 1 74 ? 21.924 -7.041 -44.885 1.00 87.25 74 PHE A O 1
ATOM 650 N N . PHE A 1 75 ? 20.122 -5.708 -44.811 1.00 90.56 75 PHE A N 1
ATOM 651 C CA . PHE A 1 75 ? 20.433 -5.116 -43.509 1.00 90.56 75 PHE A CA 1
ATOM 652 C C . PHE A 1 75 ? 20.208 -6.094 -42.344 1.00 90.56 75 PHE A C 1
ATOM 654 O O . PHE A 1 75 ? 20.614 -5.787 -41.230 1.00 90.56 75 PHE A O 1
ATOM 661 N N . LEU A 1 76 ? 19.596 -7.261 -42.589 1.00 90.19 76 LEU A N 1
ATOM 662 C CA . LEU A 1 76 ? 19.430 -8.331 -41.597 1.00 90.19 76 LEU A CA 1
ATOM 663 C C . LEU A 1 76 ? 20.699 -9.149 -41.354 1.00 90.19 76 LEU A C 1
ATOM 665 O O . LEU A 1 76 ? 20.724 -9.964 -40.439 1.00 90.19 76 LEU A O 1
ATOM 669 N N . ASN A 1 77 ? 21.739 -8.965 -42.169 1.00 91.75 77 ASN A N 1
ATOM 670 C CA . ASN A 1 77 ? 23.010 -9.643 -41.958 1.00 91.75 77 ASN A CA 1
ATOM 671 C C . ASN A 1 77 ? 23.609 -9.266 -40.592 1.00 91.75 77 ASN A C 1
ATOM 673 O O . ASN A 1 77 ? 23.700 -8.083 -40.262 1.00 91.75 77 ASN A O 1
ATOM 677 N N . GLU A 1 78 ? 24.058 -10.265 -39.832 1.00 90.31 78 GLU A N 1
ATOM 678 C CA . GLU A 1 78 ? 24.552 -10.093 -38.461 1.00 90.31 78 GLU A CA 1
ATOM 679 C C . GLU A 1 78 ? 25.723 -9.107 -38.354 1.00 90.31 78 GLU A C 1
ATOM 681 O O . GLU A 1 78 ? 25.734 -8.281 -37.441 1.00 90.31 78 GLU A O 1
ATOM 686 N N . GLU A 1 79 ? 26.668 -9.112 -39.307 1.00 90.50 79 GLU A N 1
ATOM 687 C CA . GLU A 1 79 ? 27.779 -8.150 -39.304 1.00 90.50 79 GLU A CA 1
ATOM 688 C C . GLU A 1 79 ? 27.261 -6.719 -39.464 1.00 90.50 79 GLU A C 1
ATOM 690 O O . GLU A 1 79 ? 27.673 -5.820 -38.732 1.00 90.50 79 GLU A O 1
ATOM 695 N N . ILE A 1 80 ? 26.318 -6.506 -40.385 1.00 91.25 80 ILE A N 1
ATOM 696 C CA . ILE A 1 80 ? 25.737 -5.185 -40.650 1.00 91.25 80 ILE A CA 1
ATOM 697 C C . ILE A 1 80 ? 24.934 -4.705 -39.435 1.00 91.25 80 ILE A C 1
ATOM 699 O O . ILE A 1 80 ? 25.076 -3.553 -39.017 1.00 91.25 80 ILE A O 1
ATOM 703 N N . VAL A 1 81 ? 24.135 -5.582 -38.820 1.00 93.31 81 VAL A N 1
ATOM 704 C CA . VAL A 1 81 ? 23.395 -5.272 -37.587 1.00 93.31 81 VAL A CA 1
ATOM 705 C C . VAL A 1 81 ? 24.360 -4.884 -36.467 1.00 93.31 81 VAL A C 1
ATOM 707 O O . VAL A 1 81 ? 24.160 -3.850 -35.826 1.00 93.31 81 VAL A O 1
ATOM 710 N N . GLN A 1 82 ? 25.444 -5.640 -36.273 1.00 92.62 82 GLN A N 1
ATOM 711 C CA . GLN A 1 82 ? 26.453 -5.335 -35.259 1.00 92.62 82 GLN A CA 1
ATOM 712 C C . GLN A 1 82 ? 27.156 -3.999 -35.523 1.00 92.62 82 GLN A C 1
ATOM 714 O O . GLN A 1 82 ? 27.414 -3.238 -34.589 1.00 92.62 82 GLN A O 1
ATOM 719 N N . MET A 1 83 ? 27.419 -3.663 -36.787 1.00 91.50 83 MET A N 1
ATOM 720 C CA . MET A 1 83 ? 27.951 -2.352 -37.152 1.00 91.50 83 MET A CA 1
ATOM 721 C C . MET A 1 83 ? 26.996 -1.231 -36.723 1.00 91.50 83 MET A C 1
ATOM 723 O O . MET A 1 83 ? 27.439 -0.279 -36.078 1.00 91.50 83 MET A O 1
ATOM 727 N N . PHE A 1 84 ? 25.692 -1.352 -36.999 1.00 93.31 84 PHE A N 1
ATOM 728 C CA . PHE A 1 84 ? 24.697 -0.369 -36.552 1.00 93.31 84 PHE A CA 1
ATOM 729 C C . PHE A 1 84 ? 24.579 -0.292 -35.026 1.00 93.31 84 PHE A C 1
ATOM 731 O O . PHE A 1 84 ? 24.486 0.814 -34.496 1.00 93.31 84 PHE A O 1
ATOM 738 N N . ILE A 1 85 ? 24.660 -1.420 -34.312 1.00 93.25 85 ILE A N 1
ATOM 739 C CA . ILE A 1 85 ? 24.700 -1.433 -32.841 1.00 93.25 85 ILE A CA 1
ATOM 740 C C . ILE A 1 85 ? 25.911 -0.645 -32.329 1.00 93.25 85 ILE A C 1
ATOM 742 O O . ILE A 1 85 ? 25.781 0.166 -31.414 1.00 93.25 85 ILE A O 1
ATOM 746 N N . ASN A 1 86 ? 27.075 -0.788 -32.969 1.00 91.50 86 ASN A N 1
ATOM 747 C CA . ASN A 1 86 ? 28.279 -0.056 -32.574 1.00 91.50 86 ASN A CA 1
ATOM 748 C C . ASN A 1 86 ? 28.118 1.477 -32.685 1.00 91.50 86 ASN A C 1
ATOM 750 O O . ASN A 1 86 ? 28.813 2.219 -31.988 1.00 91.50 86 ASN A O 1
ATOM 754 N N . LEU A 1 87 ? 27.184 1.981 -33.506 1.00 90.88 87 LEU A N 1
ATOM 755 C CA . LEU A 1 87 ? 26.902 3.421 -33.590 1.00 90.88 87 LEU A CA 1
ATOM 756 C C . LEU A 1 87 ? 26.250 3.981 -32.325 1.00 90.88 87 LEU A C 1
ATOM 758 O O . LEU A 1 87 ? 26.425 5.175 -32.064 1.00 90.88 87 LEU A O 1
ATOM 762 N N . PHE A 1 88 ? 25.563 3.160 -31.520 1.00 90.31 88 PHE A N 1
ATOM 763 C CA . PHE A 1 88 ? 24.988 3.596 -30.241 1.00 90.31 88 PHE A CA 1
ATOM 764 C C . PHE A 1 88 ? 26.058 4.104 -29.266 1.00 90.31 88 PHE A C 1
ATOM 766 O O . PHE A 1 88 ? 25.803 5.032 -28.500 1.00 90.31 88 PHE A O 1
ATOM 773 N N . TYR A 1 89 ? 27.280 3.574 -29.358 1.00 88.31 89 TYR A N 1
ATOM 774 C CA . TYR A 1 89 ? 28.417 3.958 -28.513 1.00 88.31 89 TYR A CA 1
ATOM 775 C C . TYR A 1 89 ? 29.211 5.152 -29.040 1.00 88.31 89 TYR A C 1
ATOM 777 O O . TYR A 1 89 ? 30.159 5.611 -28.397 1.00 88.31 89 TYR A O 1
ATOM 785 N N . SER A 1 90 ? 28.853 5.676 -30.212 1.00 85.44 90 SER A N 1
ATOM 786 C CA . SER A 1 90 ? 29.592 6.777 -30.817 1.00 85.44 90 SER A CA 1
ATOM 787 C C . SER A 1 90 ? 29.504 8.072 -29.986 1.00 85.44 90 SER A C 1
ATOM 789 O O . SER A 1 90 ? 28.595 8.308 -29.179 1.00 85.44 90 SER A O 1
ATOM 791 N N . LYS A 1 91 ? 30.491 8.958 -30.171 1.00 79.50 91 LYS A N 1
ATOM 792 C CA . LYS A 1 91 ? 30.487 10.289 -29.539 1.00 79.50 91 LYS A CA 1
ATOM 793 C C . LYS A 1 91 ? 29.420 11.214 -30.140 1.00 79.50 91 LYS A C 1
ATOM 795 O O . LYS A 1 91 ? 28.961 12.120 -29.452 1.00 79.50 91 LYS A O 1
ATOM 800 N N . SER A 1 92 ? 29.024 10.980 -31.392 1.00 83.12 92 SER A N 1
ATOM 801 C CA . SER A 1 92 ? 27.995 11.755 -32.092 1.00 83.12 92 SER A CA 1
ATOM 802 C C . SER A 1 92 ? 26.602 11.442 -31.548 1.00 83.12 92 SER A C 1
ATOM 804 O O . SER A 1 92 ? 26.260 10.281 -31.352 1.00 83.12 92 SER A O 1
ATOM 806 N N . SER A 1 93 ? 25.765 12.463 -31.357 1.00 81.69 93 SER A N 1
ATOM 807 C CA . SER A 1 93 ? 24.359 12.276 -30.974 1.00 81.69 93 SER A CA 1
ATOM 808 C C . SER A 1 93 ? 23.472 11.816 -32.135 1.00 81.69 93 SER A C 1
ATOM 810 O O . SER A 1 93 ? 22.397 11.280 -31.899 1.00 81.69 93 SER A O 1
ATOM 812 N N . ILE A 1 94 ? 23.907 11.996 -33.388 1.00 86.25 94 ILE A N 1
ATOM 813 C CA . ILE A 1 94 ? 23.062 11.746 -34.568 1.00 86.25 94 ILE A CA 1
ATOM 814 C C . ILE A 1 94 ? 23.201 10.304 -35.078 1.00 86.25 94 ILE A C 1
ATOM 816 O O . ILE A 1 94 ? 22.234 9.724 -35.566 1.00 86.25 94 ILE A O 1
ATOM 820 N N . LEU A 1 95 ? 24.383 9.695 -34.943 1.00 89.69 95 LEU A N 1
ATOM 821 C CA . LEU A 1 95 ? 24.624 8.323 -35.411 1.00 89.69 95 LEU A CA 1
ATOM 822 C C . LEU A 1 95 ? 23.755 7.270 -34.689 1.00 89.69 95 LEU A C 1
ATOM 824 O O . LEU A 1 95 ? 23.198 6.418 -35.381 1.00 89.69 95 LEU A O 1
ATOM 828 N N . PRO A 1 96 ? 23.542 7.340 -33.357 1.00 91.56 96 PRO A N 1
ATOM 829 C CA . PRO A 1 96 ? 22.569 6.489 -32.670 1.00 91.56 96 PRO A CA 1
ATOM 830 C C . PRO A 1 96 ? 21.143 6.612 -33.226 1.00 91.56 96 PRO A C 1
ATOM 832 O O . PRO A 1 96 ? 20.423 5.622 -33.319 1.00 91.56 96 PRO A O 1
ATOM 835 N N . LEU A 1 97 ? 20.727 7.818 -33.631 1.00 91.38 97 LEU A N 1
ATOM 836 C CA . LEU A 1 97 ? 19.385 8.063 -34.175 1.00 91.38 97 LEU A CA 1
ATOM 837 C C . LEU A 1 97 ? 19.230 7.458 -35.571 1.00 91.38 97 LEU A C 1
ATOM 839 O O . LEU A 1 97 ? 18.193 6.869 -35.874 1.00 91.38 97 LEU A O 1
ATOM 843 N N . LEU A 1 98 ? 20.274 7.557 -36.401 1.00 90.50 98 LEU A N 1
ATOM 844 C CA . LEU A 1 98 ? 20.334 6.869 -37.690 1.00 90.50 98 LEU A CA 1
ATOM 845 C C . LEU A 1 98 ? 20.215 5.350 -37.499 1.00 90.50 98 LEU A C 1
ATOM 847 O O . LEU A 1 98 ? 19.432 4.709 -38.199 1.00 90.50 98 LEU A O 1
ATOM 851 N N . ALA A 1 99 ? 20.942 4.792 -36.525 1.00 92.88 99 ALA A N 1
ATOM 852 C CA . ALA A 1 99 ? 20.856 3.375 -36.185 1.00 92.88 99 ALA A CA 1
ATOM 853 C C . ALA A 1 99 ? 19.442 2.982 -35.729 1.00 92.88 99 ALA A C 1
ATOM 855 O O . ALA A 1 99 ? 18.904 2.014 -36.255 1.00 92.88 99 ALA A O 1
ATOM 856 N N . CYS A 1 100 ? 18.797 3.758 -34.847 1.00 93.00 100 CYS A N 1
ATOM 857 C CA . CYS A 1 100 ? 17.409 3.511 -34.426 1.00 93.00 100 CYS A CA 1
ATOM 858 C C . CYS A 1 100 ? 16.452 3.427 -35.621 1.00 93.00 100 CYS A C 1
ATOM 860 O O . CYS A 1 100 ? 15.649 2.504 -35.709 1.00 93.00 100 CYS A O 1
ATOM 862 N N . GLN A 1 101 ? 16.539 4.389 -36.543 1.00 89.62 101 GLN A N 1
ATOM 863 C CA . GLN A 1 101 ? 15.656 4.478 -37.707 1.00 89.62 101 GLN A CA 1
ATOM 864 C C . GLN A 1 101 ? 15.850 3.297 -38.664 1.00 89.62 101 GLN A C 1
ATOM 866 O O . GLN A 1 101 ? 14.879 2.656 -39.068 1.00 89.62 101 GLN A O 1
ATOM 871 N N . ILE A 1 102 ? 17.107 2.975 -38.984 1.00 91.94 102 ILE A N 1
ATOM 872 C CA . ILE A 1 102 ? 17.449 1.856 -39.867 1.00 91.94 102 ILE A CA 1
ATOM 873 C C . ILE A 1 102 ? 17.064 0.524 -39.222 1.00 91.94 102 ILE A C 1
ATOM 875 O O . ILE A 1 102 ? 16.410 -0.290 -39.866 1.00 91.94 102 ILE A O 1
ATOM 879 N N . LEU A 1 103 ? 17.423 0.287 -37.958 1.00 93.88 103 LEU A N 1
ATOM 880 C CA . LEU A 1 103 ? 17.129 -0.973 -37.271 1.00 93.88 103 LEU A CA 1
ATOM 881 C C . LEU A 1 103 ? 15.625 -1.178 -37.067 1.00 93.88 103 LEU A C 1
ATOM 883 O O . LEU A 1 103 ? 15.125 -2.261 -37.358 1.00 93.88 103 LEU A O 1
ATOM 887 N N . ASN A 1 104 ? 14.883 -0.142 -36.663 1.00 90.56 104 ASN A N 1
ATOM 888 C CA . ASN A 1 104 ? 13.428 -0.229 -36.510 1.00 90.56 104 ASN A CA 1
ATOM 889 C C . ASN A 1 104 ? 12.731 -0.619 -37.819 1.00 90.56 104 ASN A C 1
ATOM 891 O O . ASN A 1 104 ? 11.803 -1.424 -37.806 1.00 90.56 104 ASN A O 1
ATOM 895 N N . ARG A 1 105 ? 13.191 -0.078 -38.953 1.00 88.19 105 ARG A N 1
ATOM 896 C CA . ARG A 1 105 ? 12.636 -0.400 -40.270 1.00 88.19 105 ARG A CA 1
ATOM 897 C C . ARG A 1 105 ? 13.052 -1.787 -40.751 1.00 88.19 105 ARG A C 1
ATOM 899 O O . ARG A 1 105 ? 12.206 -2.547 -41.214 1.00 88.19 105 ARG A O 1
ATOM 906 N N . THR A 1 106 ? 14.326 -2.140 -40.591 1.00 90.94 106 THR A N 1
ATOM 907 C CA . THR A 1 106 ? 14.860 -3.466 -40.939 1.00 90.94 106 THR A CA 1
ATOM 908 C C . THR A 1 106 ? 14.111 -4.584 -40.209 1.00 90.94 106 THR A C 1
ATOM 910 O O . THR A 1 106 ? 13.734 -5.577 -40.826 1.00 90.94 106 THR A O 1
ATOM 913 N N . PHE A 1 107 ? 13.847 -4.403 -38.912 1.00 91.19 107 PHE A N 1
ATOM 914 C CA . PHE A 1 107 ? 13.194 -5.396 -38.056 1.00 91.19 107 PHE A CA 1
ATOM 915 C C . PHE A 1 107 ? 11.680 -5.189 -37.906 1.00 91.19 107 PHE A C 1
ATOM 917 O O . PHE A 1 107 ? 11.043 -5.845 -37.078 1.00 91.19 107 PHE A O 1
ATOM 924 N N . TYR A 1 108 ? 11.075 -4.310 -38.711 1.00 87.12 108 TYR A N 1
ATOM 925 C CA . TYR A 1 108 ? 9.666 -3.935 -38.576 1.00 87.12 108 TYR A CA 1
ATOM 926 C C . TYR A 1 108 ? 8.729 -5.158 -38.572 1.00 87.12 108 TYR A C 1
ATOM 928 O O . TYR A 1 108 ? 7.944 -5.347 -37.635 1.00 87.12 108 TYR A O 1
ATOM 936 N N . ASN A 1 109 ? 8.898 -6.036 -39.569 1.00 84.75 109 ASN A N 1
ATOM 937 C CA . ASN A 1 109 ? 8.109 -7.259 -39.767 1.00 84.75 109 ASN A CA 1
ATOM 938 C C . ASN A 1 109 ? 8.660 -8.492 -39.024 1.00 84.75 109 ASN A C 1
ATOM 940 O O . ASN A 1 109 ? 8.145 -9.590 -39.213 1.00 84.75 109 ASN A O 1
ATOM 944 N N . ILE A 1 110 ? 9.708 -8.341 -38.208 1.00 88.19 110 ILE A N 1
ATOM 945 C CA . ILE A 1 110 ? 10.348 -9.458 -37.501 1.00 88.19 110 ILE A CA 1
ATOM 946 C C . ILE A 1 110 ? 9.861 -9.492 -36.062 1.00 88.19 110 ILE A C 1
ATOM 948 O O . ILE A 1 110 ? 10.055 -8.531 -35.320 1.00 88.19 110 ILE A O 1
ATOM 952 N N . PHE A 1 111 ? 9.234 -10.592 -35.653 1.00 86.56 111 PHE A N 1
ATOM 953 C CA . PHE A 1 111 ? 8.697 -10.723 -34.299 1.00 86.56 111 PHE A CA 1
ATOM 954 C C . PHE A 1 111 ? 9.790 -10.814 -33.235 1.00 86.56 111 PHE A C 1
ATOM 956 O O . PHE A 1 111 ? 9.643 -10.196 -32.192 1.00 86.56 111 PHE A O 1
ATOM 963 N N . GLU A 1 112 ? 10.895 -11.501 -33.511 1.00 90.94 112 GLU A N 1
ATOM 964 C CA . GLU A 1 112 ? 11.967 -11.740 -32.542 1.00 90.94 112 GLU A CA 1
ATOM 965 C C . GLU A 1 112 ? 13.109 -10.745 -32.757 1.00 90.94 112 GLU A C 1
ATOM 967 O O . GLU A 1 112 ? 13.802 -10.780 -33.776 1.00 90.94 112 GLU A O 1
ATOM 972 N N . TRP A 1 113 ? 13.280 -9.805 -31.827 1.00 93.38 113 TRP A N 1
ATOM 973 C CA . TRP A 1 113 ? 14.361 -8.820 -31.919 1.00 93.38 113 TRP A CA 1
ATOM 974 C C . TRP A 1 113 ? 15.625 -9.294 -31.187 1.00 93.38 113 TRP A C 1
ATOM 976 O O . TRP A 1 113 ? 15.514 -9.954 -30.154 1.00 93.38 113 TRP A O 1
ATOM 986 N N . PRO A 1 114 ? 16.828 -8.926 -31.672 1.00 94.12 114 PRO A N 1
ATOM 987 C CA . PRO A 1 114 ? 18.089 -9.248 -31.009 1.00 94.12 114 PRO A CA 1
ATOM 988 C C . PRO A 1 114 ? 18.188 -8.712 -29.574 1.00 94.12 114 PRO A C 1
ATOM 990 O O . PRO A 1 114 ? 17.941 -7.533 -29.316 1.00 94.12 114 PRO A O 1
ATOM 993 N N . GLU A 1 115 ? 18.676 -9.545 -28.651 1.00 94.25 115 GLU A N 1
ATOM 994 C CA . GLU A 1 115 ? 18.929 -9.166 -27.249 1.00 94.25 115 GLU A CA 1
ATOM 995 C C . GLU A 1 115 ? 19.917 -7.991 -27.112 1.00 94.25 115 GLU A C 1
ATOM 997 O O . GLU A 1 115 ? 19.821 -7.180 -26.186 1.00 94.25 115 GLU A O 1
ATOM 1002 N N . SER A 1 116 ? 20.841 -7.845 -28.069 1.00 94.25 116 SER A N 1
ATOM 1003 C CA . SER A 1 116 ? 21.804 -6.739 -28.151 1.00 94.25 116 SER A CA 1
ATOM 1004 C C . SER A 1 116 ? 21.143 -5.358 -28.192 1.00 94.25 116 SER A C 1
ATOM 1006 O O . SER A 1 116 ? 21.724 -4.392 -27.694 1.00 94.25 116 SER A O 1
ATOM 1008 N N . PHE A 1 117 ? 19.909 -5.251 -28.693 1.00 95.69 117 PHE A N 1
ATOM 1009 C CA . PHE A 1 117 ? 19.152 -3.998 -28.675 1.00 95.69 117 PHE A CA 1
ATOM 1010 C C . PHE A 1 117 ? 18.761 -3.593 -27.251 1.00 95.69 117 PHE A C 1
ATOM 1012 O O . PHE A 1 117 ? 18.853 -2.417 -26.893 1.00 95.69 117 PHE A O 1
ATOM 1019 N N . VAL A 1 118 ? 18.381 -4.562 -26.413 1.00 95.31 118 VAL A N 1
ATOM 1020 C CA . VAL A 1 118 ? 18.065 -4.321 -24.998 1.00 95.31 118 VAL A CA 1
ATOM 1021 C C . VAL A 1 118 ? 19.323 -3.941 -24.222 1.00 95.31 118 VAL A C 1
ATOM 1023 O O . VAL A 1 118 ? 19.282 -3.025 -23.402 1.00 95.31 118 VAL A O 1
ATOM 1026 N N . TYR A 1 119 ? 20.459 -4.584 -24.501 1.00 95.12 119 TYR A N 1
ATOM 1027 C CA . TYR A 1 119 ? 21.730 -4.221 -23.872 1.00 95.12 119 TYR A CA 1
ATOM 1028 C C . TYR A 1 119 ? 22.159 -2.788 -24.208 1.00 95.12 119 TYR A C 1
ATOM 1030 O O . TYR A 1 119 ? 22.443 -2.020 -23.286 1.00 95.12 119 TYR A O 1
ATOM 1038 N N . ALA A 1 120 ? 22.101 -2.396 -25.485 1.00 94.56 120 ALA A N 1
ATOM 1039 C CA . ALA A 1 120 ? 22.386 -1.026 -25.910 1.00 94.56 120 ALA A CA 1
ATOM 1040 C C . ALA A 1 120 ? 21.428 -0.008 -25.261 1.00 94.56 120 ALA A C 1
ATOM 1042 O O . ALA A 1 120 ? 21.849 1.082 -24.864 1.00 94.56 120 ALA A O 1
ATOM 1043 N N . TYR A 1 121 ? 20.148 -0.370 -25.103 1.00 95.31 121 TYR A N 1
ATOM 1044 C CA . TYR A 1 121 ? 19.173 0.448 -24.380 1.00 95.31 121 TYR A CA 1
ATOM 1045 C C . TYR A 1 121 ? 19.559 0.631 -22.907 1.00 95.31 121 TYR A C 1
ATOM 1047 O O . TYR A 1 121 ? 19.601 1.756 -22.419 1.00 95.31 121 TYR A O 1
ATOM 1055 N N . ILE A 1 122 ? 19.877 -0.445 -22.182 1.00 93.88 122 ILE A N 1
ATOM 1056 C CA . ILE A 1 122 ? 20.244 -0.350 -20.760 1.00 93.88 122 ILE A CA 1
ATOM 1057 C C . ILE A 1 122 ? 21.496 0.521 -20.586 1.00 93.88 122 ILE A C 1
ATOM 1059 O O . ILE A 1 122 ? 21.559 1.343 -19.669 1.00 93.88 122 ILE A O 1
ATOM 1063 N N . GLU A 1 123 ? 22.481 0.393 -21.471 1.00 92.06 123 GLU A N 1
ATOM 1064 C CA . GLU A 1 123 ? 23.713 1.177 -21.397 1.00 92.06 123 GLU A CA 1
ATOM 1065 C C . GLU A 1 123 ? 23.484 2.670 -21.665 1.00 92.06 123 GLU A C 1
ATOM 1067 O O . GLU A 1 123 ? 24.005 3.500 -20.922 1.00 92.06 123 GLU A O 1
ATOM 1072 N N . ASP A 1 124 ? 22.670 3.064 -22.647 1.00 92.94 124 ASP A N 1
ATOM 1073 C CA . ASP A 1 124 ? 22.363 4.493 -22.835 1.00 92.94 124 ASP A CA 1
ATOM 1074 C C . ASP A 1 124 ? 21.413 5.026 -21.745 1.00 92.94 124 ASP A C 1
ATOM 1076 O O . ASP A 1 124 ? 21.604 6.146 -21.262 1.00 92.94 124 ASP A O 1
ATOM 1080 N N . ALA A 1 125 ? 20.461 4.208 -21.269 1.00 91.50 125 ALA A N 1
ATOM 1081 C CA . ALA A 1 125 ? 19.483 4.582 -20.239 1.00 91.50 125 ALA A CA 1
ATOM 1082 C C . ALA A 1 125 ? 20.149 4.910 -18.902 1.00 91.50 125 ALA A C 1
ATOM 1084 O O . ALA A 1 125 ? 19.652 5.745 -18.138 1.00 91.50 125 ALA A O 1
ATOM 1085 N N . THR A 1 126 ? 21.266 4.236 -18.637 1.00 88.62 126 THR A N 1
ATOM 1086 C CA . THR A 1 126 ? 22.082 4.401 -17.441 1.00 88.62 126 THR A CA 1
ATOM 1087 C C . THR A 1 126 ? 23.116 5.521 -17.608 1.00 88.62 126 THR A C 1
ATOM 1089 O O . THR A 1 126 ? 23.509 6.138 -16.622 1.00 88.62 126 THR A O 1
ATOM 1092 N N . ASN A 1 127 ? 23.518 5.869 -18.826 1.00 86.69 127 ASN A N 1
ATOM 1093 C CA . ASN A 1 127 ? 24.512 6.913 -19.068 1.00 86.69 127 ASN A CA 1
ATOM 1094 C C . ASN A 1 127 ? 23.861 8.270 -19.400 1.00 86.69 127 ASN A C 1
ATOM 1096 O O . ASN A 1 127 ? 23.054 8.800 -18.634 1.00 86.69 127 ASN A O 1
ATOM 1100 N N . GLN A 1 128 ? 24.252 8.871 -20.527 1.00 82.56 128 GLN A N 1
ATOM 1101 C CA . GLN A 1 128 ? 23.865 10.227 -20.926 1.00 82.56 128 GLN A CA 1
ATOM 1102 C C . GLN A 1 128 ? 22.496 10.300 -21.615 1.00 82.56 128 GLN A C 1
ATOM 1104 O O . GLN A 1 128 ? 22.055 11.409 -21.912 1.00 82.56 128 GLN A O 1
ATOM 1109 N N . ARG A 1 129 ? 21.835 9.157 -21.864 1.00 89.62 129 ARG A N 1
ATOM 1110 C CA . ARG A 1 129 ? 20.534 9.067 -22.547 1.00 89.62 129 ARG A CA 1
ATOM 1111 C C . ARG A 1 129 ? 20.532 9.824 -23.879 1.00 89.62 129 ARG A C 1
ATOM 1113 O O . ARG A 1 129 ? 19.664 10.656 -24.140 1.00 89.62 129 ARG A O 1
ATOM 1120 N N . LYS A 1 130 ? 21.562 9.590 -24.699 1.00 87.81 130 LYS A N 1
ATOM 1121 C CA . LYS A 1 130 ? 21.823 10.344 -25.935 1.00 87.81 130 LYS A CA 1
ATOM 1122 C C . LYS A 1 130 ? 20.724 10.155 -26.972 1.00 87.81 130 LYS A C 1
ATOM 1124 O O . LYS A 1 130 ? 20.469 11.076 -27.746 1.00 87.81 130 LYS A O 1
ATOM 1129 N N . TRP A 1 131 ? 20.127 8.966 -27.022 1.00 91.69 131 TRP A N 1
ATOM 1130 C CA . TRP A 1 131 ? 19.167 8.607 -28.063 1.00 91.69 131 TRP A CA 1
ATOM 1131 C C . TRP A 1 131 ? 17.834 8.124 -27.512 1.00 91.69 131 TRP A C 1
ATOM 1133 O O . TRP A 1 131 ? 16.816 8.354 -28.157 1.00 91.69 131 TRP A O 1
ATOM 1143 N N . ILE A 1 132 ? 17.808 7.539 -26.312 1.00 91.50 132 ILE A N 1
ATOM 1144 C CA . ILE A 1 132 ? 16.576 6.981 -25.736 1.00 91.50 132 ILE A CA 1
ATOM 1145 C C . ILE A 1 132 ? 15.501 8.043 -25.475 1.00 91.50 132 ILE A C 1
ATOM 1147 O O . ILE A 1 132 ? 14.314 7.763 -25.561 1.00 91.50 132 ILE A O 1
ATOM 1151 N N . ASP A 1 133 ? 15.881 9.281 -25.176 1.00 88.44 133 ASP A N 1
ATOM 1152 C CA . ASP A 1 133 ? 14.895 10.338 -24.919 1.00 88.44 133 ASP A CA 1
ATOM 1153 C C . ASP A 1 133 ? 14.512 11.119 -26.193 1.00 88.44 133 ASP A C 1
ATOM 1155 O O . ASP A 1 133 ? 13.768 12.096 -26.113 1.00 88.44 133 ASP A O 1
ATOM 1159 N N . HIS A 1 134 ? 15.020 10.728 -27.370 1.00 90.12 134 HIS A N 1
ATOM 1160 C CA . HIS A 1 134 ? 14.796 11.455 -28.618 1.00 90.12 134 HIS A CA 1
ATOM 1161 C C . HIS A 1 134 ? 13.571 10.935 -29.384 1.00 90.12 134 HIS A C 1
ATOM 1163 O O . HIS A 1 134 ? 13.447 9.742 -29.654 1.00 90.12 134 HIS A O 1
ATOM 1169 N N . ASP A 1 135 ? 12.740 11.857 -29.878 1.00 85.62 135 ASP A N 1
ATOM 1170 C CA . ASP A 1 135 ? 11.516 11.555 -30.640 1.00 85.62 135 ASP A CA 1
ATOM 1171 C C . ASP A 1 135 ? 11.726 10.627 -31.855 1.00 85.62 135 ASP A C 1
ATOM 1173 O O . ASP A 1 135 ? 10.860 9.819 -32.178 1.00 85.62 135 ASP A O 1
ATOM 1177 N N . LEU A 1 136 ? 12.889 10.679 -32.517 1.00 86.00 136 LEU A N 1
ATOM 1178 C CA . LEU A 1 136 ? 13.209 9.818 -33.658 1.00 86.00 136 LEU A CA 1
ATOM 1179 C C . LEU A 1 136 ? 13.523 8.377 -33.237 1.00 86.00 136 LEU A C 1
ATOM 1181 O O . LEU A 1 136 ? 13.367 7.464 -34.036 1.00 86.00 136 LEU A O 1
ATOM 1185 N N . ALA A 1 137 ? 13.962 8.133 -32.006 1.00 90.19 137 ALA A N 1
ATOM 1186 C CA . ALA A 1 137 ? 14.193 6.774 -31.525 1.00 90.19 137 ALA A CA 1
ATOM 1187 C C . ALA A 1 137 ? 12.912 6.121 -30.986 1.00 90.19 137 ALA A C 1
ATOM 1189 O O . ALA A 1 137 ? 12.892 4.926 -30.698 1.00 90.19 137 ALA A O 1
ATOM 1190 N N . PHE A 1 138 ? 11.834 6.893 -30.857 1.00 85.94 138 PHE A N 1
ATOM 1191 C CA . PHE A 1 138 ? 10.663 6.545 -30.070 1.00 85.94 138 PHE A CA 1
ATOM 1192 C C . PHE A 1 138 ? 10.056 5.161 -30.394 1.00 85.94 138 PHE A C 1
ATOM 1194 O O . PHE A 1 138 ? 9.847 4.349 -29.492 1.00 85.94 138 PHE A O 1
ATOM 1201 N N . LEU A 1 139 ? 9.818 4.850 -31.675 1.00 85.00 139 LEU A N 1
ATOM 1202 C CA . LEU A 1 139 ? 9.246 3.556 -32.091 1.00 85.00 139 LEU A CA 1
ATOM 1203 C C . LEU A 1 139 ? 10.184 2.376 -31.815 1.00 85.00 139 LEU A C 1
ATOM 1205 O O . LEU A 1 139 ? 9.732 1.304 -31.408 1.00 85.00 139 LEU A O 1
ATOM 1209 N N . PHE A 1 140 ? 11.486 2.580 -32.009 1.00 90.94 140 PHE A N 1
ATOM 1210 C CA . PHE A 1 140 ? 12.501 1.575 -31.708 1.00 90.94 140 PHE A CA 1
ATOM 1211 C C . PHE A 1 140 ? 12.497 1.251 -30.209 1.00 90.94 140 PHE A C 1
ATOM 1213 O O . PHE A 1 140 ? 12.443 0.086 -29.818 1.00 90.94 140 PHE A O 1
ATOM 1220 N N . ILE A 1 141 ? 12.438 2.288 -29.369 1.00 91.56 141 ILE A N 1
ATOM 1221 C CA . ILE A 1 141 ? 12.402 2.159 -27.910 1.00 91.56 141 ILE A CA 1
ATOM 1222 C C . ILE A 1 141 ? 11.137 1.448 -27.441 1.00 91.56 141 ILE A C 1
ATOM 1224 O O . ILE A 1 141 ? 11.237 0.560 -26.603 1.00 91.56 141 ILE A O 1
ATOM 1228 N N . LEU A 1 142 ? 9.957 1.775 -27.980 1.00 87.69 142 LEU A N 1
ATOM 1229 C CA . LEU A 1 142 ? 8.723 1.105 -27.559 1.00 87.69 142 LEU A CA 1
ATOM 1230 C C . LEU A 1 142 ? 8.753 -0.404 -27.801 1.00 87.69 142 LEU A C 1
ATOM 1232 O O . LEU A 1 142 ? 8.248 -1.147 -26.963 1.00 87.69 142 LEU A O 1
ATOM 1236 N N . ASN A 1 143 ? 9.339 -0.846 -28.918 1.00 89.44 143 ASN A N 1
ATOM 1237 C CA . ASN A 1 143 ? 9.527 -2.267 -29.203 1.00 89.44 143 ASN A CA 1
ATOM 1238 C C . ASN A 1 143 ? 10.536 -2.900 -28.231 1.00 89.44 143 ASN A C 1
ATOM 1240 O O . ASN A 1 143 ? 10.298 -4.005 -27.751 1.00 89.44 143 ASN A O 1
ATOM 1244 N N . ILE A 1 144 ? 11.619 -2.195 -27.883 1.00 92.56 144 ILE A N 1
ATOM 1245 C CA . ILE A 1 144 ? 12.590 -2.653 -26.877 1.00 92.56 144 ILE A CA 1
ATOM 1246 C C . ILE A 1 144 ? 11.941 -2.784 -25.498 1.00 92.56 144 ILE A C 1
ATOM 1248 O O . ILE A 1 144 ? 12.050 -3.829 -24.866 1.00 92.56 144 ILE A O 1
ATOM 1252 N N . GLU A 1 145 ? 11.224 -1.758 -25.041 1.00 90.19 145 GLU A N 1
ATOM 1253 C CA . GLU A 1 145 ? 10.616 -1.709 -23.711 1.00 90.19 145 GLU A CA 1
ATOM 1254 C C . GLU A 1 145 ? 9.558 -2.797 -23.477 1.00 90.19 145 GLU A C 1
ATOM 1256 O O . GLU A 1 145 ? 9.202 -3.038 -22.326 1.00 90.19 145 GLU A O 1
ATOM 1261 N N . THR A 1 146 ? 9.080 -3.491 -24.518 1.00 89.12 146 THR A N 1
ATOM 1262 C CA . THR A 1 146 ? 8.203 -4.668 -24.355 1.00 89.12 146 THR A CA 1
ATOM 1263 C C . THR A 1 146 ? 8.834 -5.768 -23.497 1.00 89.12 146 THR A C 1
ATOM 1265 O O . THR A 1 146 ? 8.118 -6.522 -22.847 1.00 89.12 146 THR A O 1
ATOM 1268 N N . VAL A 1 147 ? 10.167 -5.803 -23.385 1.00 90.56 147 VAL A N 1
ATOM 1269 C CA . VAL A 1 147 ? 10.883 -6.713 -22.478 1.00 90.56 147 VAL A CA 1
ATOM 1270 C C . VAL A 1 147 ? 10.619 -6.420 -20.987 1.00 90.56 147 VAL A C 1
ATOM 1272 O O . VAL A 1 147 ? 10.712 -7.325 -20.163 1.00 90.56 147 VAL A O 1
ATOM 1275 N N . PHE A 1 148 ? 10.256 -5.180 -20.626 1.00 86.50 148 PHE A N 1
ATOM 1276 C CA . PHE A 1 148 ? 10.023 -4.740 -19.237 1.00 86.50 148 PHE A CA 1
ATOM 1277 C C . PHE A 1 148 ? 8.544 -4.531 -18.894 1.00 86.50 148 PHE A C 1
ATOM 1279 O O . PHE A 1 148 ? 8.213 -4.127 -17.776 1.00 86.50 148 PHE A O 1
ATOM 1286 N N . LYS A 1 149 ? 7.657 -4.720 -19.870 1.00 83.62 149 LYS A N 1
ATOM 1287 C CA . LYS A 1 149 ? 6.251 -4.322 -19.803 1.00 83.62 149 LYS A CA 1
ATOM 1288 C C . LYS A 1 149 ? 5.342 -5.549 -19.906 1.00 83.62 149 LYS A C 1
ATOM 1290 O O . LYS A 1 149 ? 5.772 -6.571 -20.432 1.00 83.62 149 LYS A O 1
ATOM 1295 N N . PRO A 1 150 ? 4.110 -5.476 -19.371 1.00 78.50 150 PRO A N 1
ATOM 1296 C CA . PRO A 1 150 ? 3.158 -6.579 -19.461 1.00 78.50 150 PRO A CA 1
ATOM 1297 C C . PRO A 1 150 ? 2.776 -6.861 -20.918 1.00 78.50 150 PRO A C 1
ATOM 1299 O O . PRO A 1 150 ? 2.828 -5.961 -21.758 1.00 78.50 150 PRO A O 1
ATOM 1302 N N . ASP A 1 151 ? 2.311 -8.079 -21.188 1.00 70.31 151 ASP A N 1
ATOM 1303 C CA . ASP A 1 151 ? 2.103 -8.593 -22.552 1.00 70.31 151 ASP A CA 1
ATOM 1304 C C . ASP A 1 151 ? 1.102 -7.771 -23.386 1.00 70.31 151 ASP A C 1
ATOM 1306 O O . ASP A 1 151 ? 1.209 -7.695 -24.608 1.00 70.31 151 ASP A O 1
ATOM 1310 N N . ASN A 1 152 ? 0.188 -7.053 -22.726 1.00 66.31 152 ASN A N 1
ATOM 1311 C CA . ASN A 1 152 ? -0.802 -6.176 -23.363 1.00 66.31 152 ASN A CA 1
ATOM 1312 C C . ASN A 1 152 ? -0.264 -4.763 -23.691 1.00 66.31 152 ASN A C 1
ATOM 1314 O O . ASN A 1 152 ? -1.043 -3.845 -23.962 1.00 66.31 152 ASN A O 1
ATOM 1318 N N . TYR A 1 153 ? 1.054 -4.546 -23.632 1.00 69.06 153 TYR A N 1
ATOM 1319 C CA . TYR A 1 153 ? 1.689 -3.264 -23.940 1.00 69.06 153 TYR A CA 1
ATOM 1320 C C . TYR A 1 153 ? 2.054 -3.133 -25.435 1.00 69.06 153 TYR A C 1
ATOM 1322 O O . TYR A 1 153 ? 2.583 -4.076 -26.020 1.00 69.06 153 TYR A O 1
ATOM 1330 N N . PRO A 1 154 ? 1.867 -1.951 -26.063 1.00 63.75 154 PRO A N 1
ATOM 1331 C CA . PRO A 1 154 ? 1.312 -0.716 -25.509 1.00 63.75 154 PRO A CA 1
ATOM 1332 C C . PRO A 1 154 ? -0.224 -0.723 -25.437 1.00 63.75 154 PRO A C 1
ATOM 1334 O O . PRO A 1 154 ? -0.870 -1.290 -26.321 1.00 63.75 154 PRO A O 1
ATOM 1337 N N . PRO A 1 155 ? -0.823 -0.043 -24.440 1.00 63.44 155 PRO A N 1
ATOM 1338 C CA . PRO A 1 155 ? -2.270 0.144 -24.363 1.00 63.44 155 PRO A CA 1
ATOM 1339 C C . PRO A 1 155 ? -2.818 0.881 -25.595 1.00 63.44 155 PRO A C 1
ATOM 1341 O O . PRO A 1 155 ? -2.123 1.680 -26.225 1.00 63.44 155 PRO A O 1
ATOM 1344 N N . GLU A 1 156 ? -4.088 0.639 -25.924 1.00 60.97 156 GLU A N 1
ATOM 1345 C CA . GLU A 1 156 ? -4.746 1.168 -27.132 1.00 60.97 156 GLU A CA 1
ATOM 1346 C C . GLU A 1 156 ? -4.711 2.696 -27.234 1.00 60.97 156 GLU A C 1
ATOM 1348 O O . GLU A 1 156 ? -4.517 3.234 -28.319 1.00 60.97 156 GLU A O 1
ATOM 1353 N N . SER A 1 157 ? -4.779 3.402 -26.105 1.00 59.03 157 SER A N 1
ATOM 1354 C CA . SER A 1 157 ? -4.664 4.865 -26.054 1.00 59.03 157 SER A CA 1
ATOM 1355 C C . SER A 1 157 ? -3.300 5.385 -26.511 1.00 59.03 157 SER A C 1
ATOM 1357 O O . SER A 1 157 ? -3.194 6.452 -27.110 1.00 59.03 157 SER A O 1
ATOM 1359 N N . ILE A 1 158 ? -2.237 4.627 -26.244 1.00 63.75 158 ILE A N 1
ATOM 1360 C CA . ILE A 1 158 ? -0.889 4.940 -26.711 1.00 63.75 158 ILE A CA 1
ATOM 1361 C C . ILE A 1 158 ? -0.833 4.677 -28.221 1.00 63.75 158 ILE A C 1
ATOM 1363 O O . ILE A 1 158 ? -0.378 5.545 -28.958 1.00 63.75 158 ILE A O 1
ATOM 1367 N N . LYS A 1 159 ? -1.407 3.563 -28.703 1.00 63.59 159 LYS A N 1
ATOM 1368 C CA . LYS A 1 159 ? -1.519 3.256 -30.143 1.00 63.59 159 LYS A CA 1
ATOM 1369 C C . LYS A 1 159 ? -2.268 4.353 -30.921 1.00 63.59 159 LYS A C 1
ATOM 1371 O O . LYS A 1 159 ? -1.775 4.782 -31.962 1.00 63.59 159 LYS A O 1
ATOM 1376 N N . SER A 1 160 ? -3.384 4.867 -30.396 1.00 59.03 160 SER A N 1
ATOM 1377 C CA . SER A 1 160 ? -4.187 5.909 -31.056 1.00 59.03 160 SER A CA 1
ATOM 1378 C C . SER A 1 160 ? -3.485 7.271 -31.114 1.00 59.03 160 SER A C 1
ATOM 1380 O O . SER A 1 160 ? -3.606 7.986 -32.103 1.00 59.03 160 SER A O 1
ATOM 1382 N N . ILE A 1 161 ? -2.709 7.641 -30.087 1.00 60.44 161 ILE A N 1
ATOM 1383 C CA . ILE A 1 161 ? -1.912 8.882 -30.103 1.00 60.44 161 ILE A CA 1
ATOM 1384 C C . ILE A 1 161 ? -0.849 8.829 -31.213 1.00 60.44 161 ILE A C 1
ATOM 1386 O O . ILE A 1 161 ? -0.632 9.827 -31.900 1.00 60.44 161 ILE A O 1
ATOM 1390 N N . TYR A 1 162 ? -0.223 7.669 -31.447 1.00 61.47 162 TYR A N 1
ATOM 1391 C CA . TYR A 1 162 ? 0.727 7.503 -32.557 1.00 61.47 162 TYR A CA 1
ATOM 1392 C C . TYR A 1 162 ? 0.054 7.547 -33.917 1.00 61.47 162 TYR A C 1
ATOM 1394 O O . TYR A 1 162 ? 0.523 8.264 -34.802 1.00 61.47 162 TYR A O 1
ATOM 1402 N N . GLN A 1 163 ? -1.063 6.834 -34.054 1.00 58.56 163 GLN A N 1
ATOM 1403 C CA . GLN A 1 163 ? -1.869 6.849 -35.269 1.00 58.56 163 GLN A CA 1
ATOM 1404 C C . GLN A 1 163 ? -2.395 8.243 -35.613 1.00 58.56 163 GLN A C 1
ATOM 1406 O O . GLN A 1 163 ? -2.697 8.470 -36.771 1.00 58.56 163 GLN A O 1
ATOM 1411 N N . ASN A 1 164 ? -2.466 9.187 -34.672 1.00 58.00 164 ASN A N 1
ATOM 1412 C CA . ASN A 1 164 ? -2.887 10.562 -34.955 1.00 58.00 164 ASN A CA 1
ATOM 1413 C C . ASN A 1 164 ? -1.710 11.525 -35.199 1.00 58.00 164 ASN A C 1
ATOM 1415 O O . ASN A 1 164 ? -1.830 12.440 -36.008 1.00 58.00 164 ASN A O 1
ATOM 1419 N N . ASN A 1 165 ? -0.571 11.337 -34.522 1.00 55.34 165 ASN A N 1
ATOM 1420 C CA . ASN A 1 165 ? 0.559 12.275 -34.602 1.00 55.34 165 ASN A CA 1
ATOM 1421 C C . ASN A 1 165 ? 1.542 11.981 -35.746 1.00 55.34 165 ASN A C 1
ATOM 1423 O O . ASN A 1 165 ? 2.225 12.895 -36.202 1.00 55.34 165 ASN A O 1
ATOM 1427 N N . PHE A 1 166 ? 1.636 10.728 -36.203 1.00 55.88 166 PHE A N 1
ATOM 1428 C CA . PHE A 1 166 ? 2.639 10.302 -37.192 1.00 55.88 166 PHE A CA 1
ATOM 1429 C C . PHE A 1 166 ? 2.043 9.788 -38.512 1.00 55.88 166 PHE A C 1
ATOM 1431 O O . PHE A 1 166 ? 2.776 9.631 -39.483 1.00 55.88 166 PHE A O 1
ATOM 1438 N N . SER A 1 167 ? 0.723 9.605 -38.595 1.00 50.03 167 SER A N 1
ATOM 1439 C CA . SER A 1 167 ? 0.014 9.192 -39.821 1.00 50.03 167 SER A CA 1
ATOM 1440 C C . SER A 1 167 ? -0.033 10.256 -40.921 1.00 50.03 167 SER A C 1
ATOM 1442 O O . SER A 1 167 ? -0.306 9.930 -42.072 1.00 50.03 167 SER A O 1
ATOM 1444 N N . ASN A 1 168 ? 0.295 11.516 -40.617 1.00 46.25 168 ASN A N 1
ATOM 1445 C CA . ASN A 1 168 ? 0.384 12.574 -41.632 1.00 46.25 168 ASN A CA 1
ATOM 1446 C C . ASN A 1 168 ? 1.605 12.421 -42.563 1.00 46.25 168 ASN A C 1
ATOM 1448 O O . ASN A 1 168 ? 1.686 13.101 -43.587 1.00 46.25 168 ASN A O 1
ATOM 1452 N N . HIS A 1 169 ? 2.544 11.520 -42.249 1.00 47.09 169 HIS A N 1
ATOM 1453 C CA . HIS A 1 169 ? 3.714 11.240 -43.077 1.00 47.09 169 HIS A CA 1
ATOM 1454 C C . HIS A 1 169 ? 3.883 9.730 -43.295 1.00 47.09 169 HIS A C 1
ATOM 1456 O O . HIS A 1 169 ? 4.630 9.063 -42.587 1.00 47.09 169 HIS A O 1
ATOM 1462 N N . ASN A 1 170 ? 3.238 9.247 -44.363 1.00 44.03 170 ASN A N 1
ATOM 1463 C CA . ASN A 1 170 ? 3.266 7.893 -44.935 1.00 44.03 170 ASN A CA 1
ATOM 1464 C C . ASN A 1 170 ? 2.226 6.921 -44.348 1.00 44.03 170 ASN A C 1
ATOM 1466 O O . ASN A 1 170 ? 2.191 6.663 -43.152 1.00 44.03 170 ASN A O 1
ATOM 1470 N N . ASN A 1 171 ? 1.420 6.349 -45.250 1.00 40.78 171 ASN A N 1
ATOM 1471 C CA . ASN A 1 171 ? 0.316 5.399 -45.038 1.00 40.78 171 ASN A CA 1
ATOM 1472 C C . ASN A 1 171 ? 0.744 4.019 -44.473 1.00 40.78 171 ASN A C 1
ATOM 1474 O O . ASN A 1 171 ? 0.181 2.996 -44.857 1.00 40.78 171 ASN A O 1
ATOM 1478 N N . GLU A 1 172 ? 1.769 3.947 -43.624 1.00 51.25 172 GLU A N 1
ATOM 1479 C CA . GLU A 1 172 ? 2.194 2.703 -42.977 1.00 51.25 172 GLU A CA 1
ATOM 1480 C C . GLU A 1 172 ? 1.634 2.663 -41.548 1.00 51.25 172 GLU A C 1
ATOM 1482 O O . GLU A 1 172 ? 2.064 3.412 -40.672 1.00 51.25 172 GLU A O 1
ATOM 1487 N N . ASP A 1 173 ? 0.659 1.780 -41.311 1.00 54.00 173 ASP A N 1
ATOM 1488 C CA . ASP A 1 173 ? 0.126 1.479 -39.979 1.00 54.00 173 ASP A CA 1
ATOM 1489 C C . ASP A 1 173 ? 1.228 0.869 -39.101 1.00 54.00 173 ASP A C 1
ATOM 1491 O O . ASP A 1 173 ? 1.385 -0.353 -39.057 1.00 54.00 173 ASP A O 1
ATOM 1495 N N . TYR A 1 174 ? 2.008 1.698 -38.403 1.00 61.19 174 TYR A N 1
ATOM 1496 C CA . TYR A 1 174 ? 3.059 1.228 -37.500 1.00 61.19 174 TYR A CA 1
ATOM 1497 C C . TYR A 1 174 ? 2.461 0.420 -36.340 1.00 61.19 174 TYR A C 1
ATOM 1499 O O . TYR A 1 174 ? 1.849 0.967 -35.418 1.00 61.19 174 TYR A O 1
ATOM 1507 N N . LYS A 1 175 ? 2.669 -0.901 -36.366 1.00 66.62 175 LYS A N 1
ATOM 1508 C CA . LYS A 1 175 ? 2.266 -1.826 -35.298 1.00 66.62 175 LYS A CA 1
ATOM 1509 C C . LYS A 1 175 ? 3.424 -2.092 -34.337 1.00 66.62 175 LYS A C 1
ATOM 1511 O O . LYS A 1 175 ? 4.560 -2.314 -34.751 1.00 66.62 175 LYS A O 1
ATOM 1516 N N . ILE A 1 176 ? 3.117 -2.083 -33.042 1.00 73.75 176 ILE A N 1
ATOM 1517 C CA . ILE A 1 176 ? 4.059 -2.423 -31.970 1.00 73.75 176 ILE A CA 1
ATOM 1518 C C . ILE A 1 176 ? 3.756 -3.850 -31.532 1.00 73.75 176 ILE A C 1
ATOM 1520 O O . ILE A 1 176 ? 2.604 -4.166 -31.230 1.00 73.75 176 ILE A O 1
ATOM 1524 N N . TYR A 1 177 ? 4.789 -4.689 -31.515 1.00 77.56 177 TYR A N 1
ATOM 1525 C CA . TYR A 1 177 ? 4.699 -6.097 -31.144 1.00 77.56 177 TYR A CA 1
ATOM 1526 C C . TYR A 1 177 ? 5.575 -6.359 -29.926 1.00 77.56 177 TYR A C 1
ATOM 1528 O O . TYR A 1 177 ? 6.611 -5.715 -29.758 1.00 77.56 177 TYR A O 1
ATOM 1536 N N . ASN A 1 178 ? 5.178 -7.317 -29.095 1.00 83.75 178 ASN A N 1
ATOM 1537 C CA . ASN A 1 178 ? 6.009 -7.784 -27.998 1.00 83.75 178 ASN A CA 1
ATOM 1538 C C . ASN A 1 178 ? 7.151 -8.635 -28.565 1.00 83.75 178 ASN A C 1
ATOM 1540 O O . ASN A 1 178 ? 6.941 -9.766 -29.001 1.00 83.75 178 ASN A O 1
ATOM 1544 N N . ARG A 1 179 ? 8.351 -8.049 -28.647 1.00 88.00 179 ARG A N 1
ATOM 1545 C CA . ARG A 1 179 ? 9.452 -8.632 -29.430 1.00 88.00 179 ARG A CA 1
ATOM 1546 C C . ARG A 1 179 ? 10.219 -9.735 -28.703 1.00 88.00 179 ARG A C 1
ATOM 1548 O O . ARG A 1 179 ? 11.027 -10.425 -29.319 1.00 88.00 179 ARG A O 1
ATOM 1555 N N . TYR A 1 180 ? 9.976 -9.895 -27.402 1.00 90.56 180 TYR A N 1
ATOM 1556 C CA . TYR A 1 180 ? 10.779 -10.740 -26.511 1.00 90.56 180 TYR A CA 1
ATOM 1557 C C . TYR A 1 180 ? 9.951 -11.795 -25.763 1.00 90.56 180 TYR A C 1
ATOM 1559 O O . TYR A 1 180 ? 10.441 -12.389 -24.806 1.00 90.56 180 TYR A O 1
ATOM 1567 N N . ASP A 1 181 ? 8.703 -12.048 -26.171 1.00 86.00 181 ASP A N 1
ATOM 1568 C CA . ASP A 1 181 ? 7.859 -13.091 -25.557 1.00 86.00 181 ASP A CA 1
ATOM 1569 C C . ASP A 1 181 ? 8.402 -14.506 -25.742 1.00 86.00 181 ASP A C 1
ATOM 1571 O O . ASP A 1 181 ? 8.189 -15.370 -24.895 1.00 86.00 181 ASP A O 1
ATOM 1575 N N . HIS A 1 182 ? 9.153 -14.733 -26.818 1.00 86.00 182 HIS A N 1
ATOM 1576 C CA . HIS A 1 182 ? 9.773 -16.019 -27.117 1.00 86.00 182 HIS A CA 1
ATOM 1577 C C . HIS A 1 182 ? 10.811 -16.451 -26.059 1.00 86.00 182 HIS A C 1
ATOM 1579 O O . HIS A 1 182 ? 11.103 -17.641 -25.950 1.00 86.00 182 HIS A O 1
ATOM 1585 N N . ASN A 1 183 ? 11.359 -15.518 -25.264 1.00 89.50 183 ASN A N 1
ATOM 1586 C CA . ASN A 1 183 ? 12.412 -15.801 -24.286 1.00 89.50 183 ASN A CA 1
ATOM 1587 C C . ASN A 1 183 ? 12.087 -15.229 -22.885 1.00 89.50 183 ASN A C 1
ATOM 1589 O O . ASN A 1 183 ? 12.601 -14.176 -22.489 1.00 89.50 183 ASN A O 1
ATOM 1593 N N . PRO A 1 184 ? 11.266 -15.930 -22.076 1.00 88.62 184 PRO A N 1
ATOM 1594 C CA . PRO A 1 184 ? 10.915 -15.477 -20.728 1.00 88.62 184 PRO A CA 1
ATOM 1595 C C . PRO A 1 184 ? 12.121 -15.464 -19.774 1.00 88.62 184 PRO A C 1
ATOM 1597 O O . PRO A 1 184 ? 12.193 -14.627 -18.872 1.00 88.62 184 PRO A O 1
ATOM 1600 N N . ASN A 1 185 ? 13.104 -16.346 -19.989 1.00 92.38 185 ASN A N 1
ATOM 1601 C CA . ASN A 1 185 ? 14.337 -16.366 -19.202 1.00 92.38 185 ASN A CA 1
ATOM 1602 C C . ASN A 1 185 ? 15.127 -15.070 -19.393 1.00 92.38 185 ASN A C 1
ATOM 1604 O O . ASN A 1 185 ? 15.586 -14.486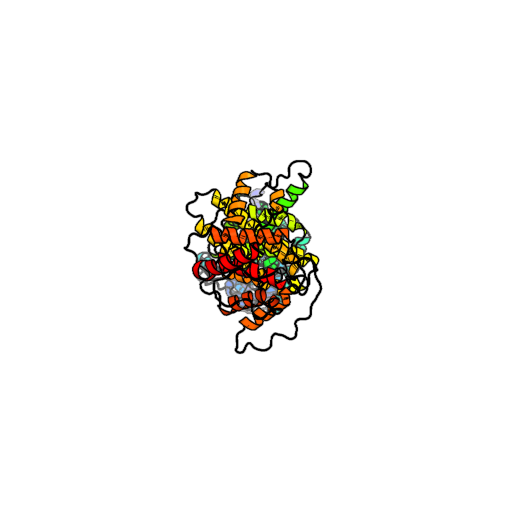 -18.413 1.00 92.38 185 ASN A O 1
ATOM 1608 N N . PHE A 1 186 ? 15.220 -14.581 -20.629 1.00 92.81 186 PHE A N 1
ATOM 1609 C CA . PHE A 1 186 ? 15.843 -13.297 -20.920 1.00 92.81 186 PHE A CA 1
ATOM 1610 C C . PHE A 1 186 ? 15.096 -12.130 -20.262 1.00 92.81 186 PHE A C 1
ATOM 1612 O O . PHE A 1 186 ? 15.735 -11.288 -19.630 1.00 92.81 186 PHE A O 1
ATOM 1619 N N . LYS A 1 187 ? 13.753 -12.108 -20.297 1.00 91.50 187 LYS A N 1
ATOM 1620 C CA . LYS A 1 187 ? 12.956 -11.095 -19.570 1.00 91.50 187 LYS A CA 1
ATOM 1621 C C . LYS A 1 187 ? 13.297 -11.066 -18.074 1.00 91.50 187 LYS A C 1
ATOM 1623 O O . LYS A 1 187 ? 13.547 -9.994 -17.519 1.00 91.50 187 LYS A O 1
ATOM 1628 N N . ASN A 1 188 ? 13.383 -12.233 -17.432 1.00 92.00 188 ASN A N 1
ATOM 1629 C CA . ASN A 1 188 ? 13.743 -12.342 -16.014 1.00 92.00 188 ASN A CA 1
ATOM 1630 C C . ASN A 1 188 ? 15.189 -11.903 -15.738 1.00 92.00 188 ASN A C 1
ATOM 1632 O O . ASN A 1 188 ? 15.429 -11.124 -14.816 1.00 92.00 188 ASN A O 1
ATOM 1636 N N . GLN A 1 189 ? 16.145 -12.324 -16.570 1.00 94.50 189 GLN A N 1
ATOM 1637 C CA . GLN A 1 189 ? 17.541 -11.887 -16.466 1.00 94.50 189 GLN A CA 1
ATOM 1638 C C . GLN A 1 189 ? 17.671 -10.366 -16.607 1.00 94.50 189 GLN A C 1
ATOM 1640 O O . GLN A 1 189 ? 18.401 -9.726 -15.847 1.00 94.50 189 GLN A O 1
ATOM 1645 N N . MET A 1 190 ? 16.946 -9.765 -17.554 1.00 94.12 190 MET A N 1
ATOM 1646 C CA . MET A 1 190 ? 16.962 -8.319 -17.762 1.00 94.12 190 MET A CA 1
ATOM 1647 C C . MET A 1 190 ? 16.294 -7.572 -16.605 1.00 94.12 190 MET A C 1
ATOM 1649 O O . MET A 1 190 ? 16.825 -6.547 -16.168 1.00 94.12 190 MET A O 1
ATOM 1653 N N . LYS A 1 191 ? 15.198 -8.109 -16.046 1.00 93.75 191 LYS A N 1
ATOM 1654 C CA . LYS A 1 191 ? 14.596 -7.603 -14.803 1.00 93.75 191 LYS A CA 1
ATOM 1655 C C . LYS A 1 191 ? 15.638 -7.570 -13.682 1.00 93.75 191 LYS A C 1
ATOM 1657 O O . LYS A 1 191 ? 15.880 -6.507 -13.114 1.00 93.75 191 LYS A O 1
ATOM 1662 N N . GLU A 1 192 ? 16.293 -8.692 -13.385 1.00 94.94 192 GLU A N 1
ATOM 1663 C CA . GLU A 1 192 ? 17.304 -8.763 -12.321 1.00 94.94 192 GLU A CA 1
ATOM 1664 C C . GLU A 1 192 ? 18.477 -7.807 -12.556 1.00 94.94 192 GLU A C 1
ATOM 1666 O O . GLU A 1 192 ? 18.917 -7.120 -11.630 1.00 94.94 192 GLU A O 1
ATOM 1671 N N . LYS A 1 193 ? 18.977 -7.732 -13.796 1.00 95.06 193 LYS A N 1
ATOM 1672 C CA . LYS A 1 193 ? 20.079 -6.839 -14.167 1.00 95.06 193 LYS A CA 1
ATOM 1673 C C . LYS A 1 193 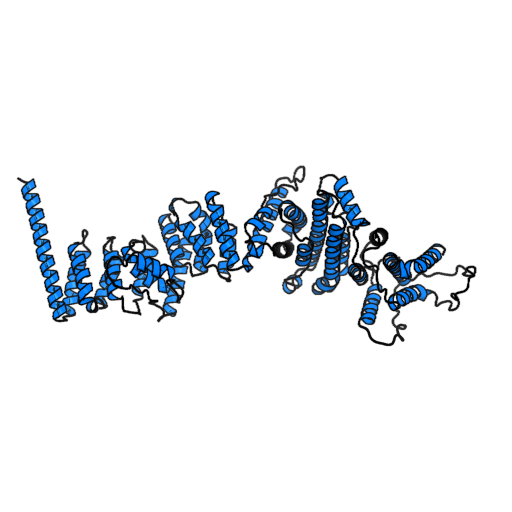? 19.720 -5.377 -13.909 1.00 95.06 193 LYS A C 1
ATOM 1675 O O . LYS A 1 193 ? 20.506 -4.662 -13.290 1.00 95.06 193 LYS A O 1
ATOM 1680 N N . ILE A 1 194 ? 18.537 -4.933 -14.336 1.00 94.69 194 ILE A N 1
ATOM 1681 C CA . ILE A 1 194 ? 18.100 -3.550 -14.119 1.00 94.69 194 ILE A CA 1
ATOM 1682 C C . ILE A 1 194 ? 17.876 -3.264 -12.640 1.00 94.69 194 ILE A C 1
ATOM 1684 O O . ILE A 1 194 ? 18.308 -2.217 -12.163 1.00 94.69 194 ILE A O 1
ATOM 1688 N N . LEU A 1 195 ? 17.252 -4.181 -11.899 1.00 94.88 195 LEU A N 1
ATOM 1689 C CA . LEU A 1 195 ? 17.031 -3.985 -10.468 1.00 94.88 195 LEU A CA 1
ATOM 1690 C C . LEU A 1 195 ? 18.351 -3.847 -9.704 1.00 94.88 195 LEU A C 1
ATOM 1692 O O . LEU A 1 195 ? 18.463 -2.955 -8.865 1.00 94.88 195 LEU A O 1
ATOM 1696 N N . LYS A 1 196 ? 19.377 -4.636 -10.050 1.00 95.00 196 LYS A N 1
ATOM 1697 C CA . LYS A 1 196 ? 20.732 -4.483 -9.492 1.00 95.00 196 LYS A CA 1
ATOM 1698 C C . LYS A 1 196 ? 21.329 -3.105 -9.801 1.00 95.00 196 LYS A C 1
ATOM 1700 O O . LYS A 1 196 ? 21.874 -2.473 -8.902 1.00 95.00 196 LYS A O 1
ATOM 1705 N N . ILE A 1 197 ? 21.182 -2.614 -11.035 1.00 93.25 197 ILE A N 1
ATOM 1706 C CA . ILE A 1 197 ? 21.676 -1.285 -11.443 1.00 93.25 197 ILE A CA 1
ATOM 1707 C C . ILE A 1 197 ? 20.942 -0.154 -10.705 1.00 93.25 197 ILE A C 1
ATOM 1709 O O . ILE A 1 197 ? 21.573 0.802 -10.252 1.00 93.25 197 ILE A O 1
ATOM 1713 N N . ILE A 1 198 ? 19.613 -0.236 -10.596 1.00 93.12 198 ILE A N 1
ATOM 1714 C CA . ILE A 1 198 ? 18.804 0.756 -9.875 1.00 93.12 198 ILE A CA 1
ATOM 1715 C C . ILE A 1 198 ? 19.221 0.780 -8.405 1.00 93.12 198 ILE A C 1
ATOM 1717 O O . ILE A 1 198 ? 19.495 1.854 -7.869 1.00 93.12 198 ILE A O 1
ATOM 1721 N N . HIS A 1 199 ? 19.324 -0.394 -7.780 1.00 92.00 199 HIS A N 1
ATOM 1722 C CA . HIS A 1 199 ? 19.702 -0.522 -6.380 1.00 92.00 199 HIS A CA 1
ATOM 1723 C C . HIS A 1 199 ? 21.081 0.086 -6.104 1.00 92.00 199 HIS A C 1
ATOM 1725 O O . HIS A 1 199 ? 21.198 0.926 -5.211 1.00 92.00 199 HIS A O 1
ATOM 1731 N N . SER A 1 200 ? 22.100 -0.257 -6.903 1.00 91.00 200 SER A N 1
ATOM 1732 C CA . SER A 1 200 ? 23.458 0.259 -6.700 1.00 91.00 200 SER A CA 1
ATOM 1733 C C . SER A 1 200 ? 23.531 1.780 -6.858 1.00 91.00 200 SER A C 1
ATOM 1735 O O . SER A 1 200 ? 24.260 2.454 -6.138 1.00 91.00 200 SER A O 1
ATOM 1737 N N . ARG A 1 201 ? 22.763 2.350 -7.794 1.00 89.25 201 ARG A N 1
ATOM 1738 C CA . ARG A 1 201 ? 22.748 3.803 -8.043 1.00 89.25 201 ARG A CA 1
ATOM 1739 C C . ARG A 1 201 ? 22.030 4.595 -6.964 1.00 89.25 201 ARG A C 1
ATOM 1741 O O . ARG A 1 201 ? 22.404 5.735 -6.699 1.00 89.25 201 ARG A O 1
ATOM 1748 N N . ILE A 1 202 ? 21.005 3.997 -6.372 1.00 86.56 202 ILE A N 1
ATOM 1749 C CA . ILE A 1 202 ? 20.272 4.572 -5.248 1.00 86.56 202 ILE A CA 1
ATOM 1750 C C . ILE A 1 202 ? 21.154 4.634 -3.998 1.00 86.56 202 ILE A C 1
ATOM 1752 O O . ILE A 1 202 ? 21.212 5.680 -3.353 1.00 86.56 202 ILE A O 1
ATOM 1756 N N . GLU A 1 203 ? 21.892 3.563 -3.697 1.00 84.50 203 GLU A N 1
ATOM 1757 C CA . GLU A 1 203 ? 22.778 3.510 -2.526 1.00 84.50 203 GLU A CA 1
ATOM 1758 C C . GLU A 1 203 ? 23.958 4.478 -2.622 1.00 84.50 203 GLU A C 1
ATOM 1760 O O . GLU A 1 203 ? 24.324 5.108 -1.635 1.00 84.50 203 GLU A O 1
ATOM 1765 N N . GLN A 1 204 ? 24.538 4.631 -3.814 1.00 81.69 204 GLN A N 1
ATOM 1766 C CA . GLN A 1 204 ? 25.738 5.448 -4.013 1.00 81.69 204 GLN A CA 1
ATOM 1767 C C . GLN A 1 204 ? 25.483 6.967 -3.946 1.00 81.69 204 GLN A C 1
ATOM 1769 O O . GLN A 1 204 ? 26.441 7.730 -3.883 1.00 81.69 204 GLN A O 1
ATOM 1774 N N . GLN A 1 205 ? 24.216 7.417 -3.939 1.00 64.62 205 GLN A N 1
ATOM 1775 C CA . GLN A 1 205 ? 23.814 8.836 -3.900 1.00 64.62 205 GLN A CA 1
ATOM 1776 C C . GLN A 1 205 ? 24.626 9.734 -4.855 1.00 64.62 205 GLN A C 1
ATOM 1778 O O . GLN A 1 205 ? 25.221 10.740 -4.471 1.00 64.62 205 GLN A O 1
ATOM 1783 N N . ASN A 1 206 ? 24.619 9.357 -6.133 1.00 66.25 206 ASN A N 1
ATOM 1784 C CA . ASN A 1 206 ? 25.423 9.975 -7.187 1.00 66.25 206 ASN A CA 1
ATOM 1785 C C . ASN A 1 206 ? 24.970 11.403 -7.577 1.00 66.25 206 ASN A C 1
ATOM 1787 O O . ASN A 1 206 ? 23.920 11.900 -7.153 1.00 66.25 206 ASN A O 1
ATOM 1791 N N . ASN A 1 207 ? 25.764 12.043 -8.446 1.00 82.31 207 ASN A N 1
ATOM 1792 C CA . ASN A 1 207 ? 25.547 13.378 -9.018 1.00 82.31 207 ASN A CA 1
ATOM 1793 C C . ASN A 1 207 ? 24.136 13.569 -9.628 1.00 82.31 207 ASN A C 1
ATOM 1795 O O . ASN A 1 207 ? 23.472 12.618 -10.040 1.00 82.31 207 ASN A O 1
ATOM 1799 N N . LEU A 1 208 ? 23.688 14.826 -9.785 1.00 84.19 208 LEU A N 1
ATOM 1800 C CA . LEU A 1 208 ? 22.336 15.172 -10.279 1.00 84.19 208 LEU A CA 1
ATOM 1801 C C . LEU A 1 208 ? 21.955 14.517 -11.621 1.00 84.19 208 LEU A C 1
ATOM 1803 O O . LEU A 1 208 ? 20.796 14.148 -11.823 1.00 84.19 208 LEU A O 1
ATOM 1807 N N . ASN A 1 209 ? 22.913 14.365 -12.539 1.00 83.00 209 ASN A N 1
ATOM 1808 C CA . ASN A 1 209 ? 22.671 13.726 -13.835 1.00 83.00 209 ASN A CA 1
ATOM 1809 C C . ASN A 1 209 ? 22.349 12.234 -13.684 1.00 83.00 209 ASN A C 1
ATOM 1811 O O . ASN A 1 209 ? 21.431 11.742 -14.341 1.00 83.00 209 ASN A O 1
ATOM 1815 N N . ASP A 1 210 ? 23.032 11.545 -12.770 1.00 85.88 210 ASP A N 1
ATOM 1816 C CA . ASP A 1 210 ? 22.806 10.126 -12.494 1.00 85.88 210 ASP A CA 1
ATOM 1817 C C . ASP A 1 210 ? 21.473 9.907 -11.780 1.00 85.88 210 ASP A C 1
ATOM 1819 O O . ASP A 1 210 ? 20.759 8.946 -12.059 1.00 85.88 210 ASP A O 1
ATOM 1823 N N . GLN A 1 211 ? 21.071 10.837 -10.911 1.00 88.31 211 GLN A N 1
ATOM 1824 C CA . GLN A 1 211 ? 19.740 10.815 -10.301 1.00 88.31 211 GLN A CA 1
ATOM 1825 C C . GLN A 1 211 ? 18.640 10.993 -11.351 1.00 88.31 211 GLN A C 1
ATOM 1827 O O . GLN A 1 211 ? 17.623 10.303 -11.309 1.00 88.31 211 GLN A O 1
ATOM 1832 N N . LYS A 1 212 ? 18.849 11.880 -12.334 1.00 89.25 212 LYS A N 1
ATOM 1833 C CA . LYS A 1 212 ? 17.890 12.097 -13.421 1.00 89.25 212 LYS A CA 1
ATOM 1834 C C . LYS A 1 212 ? 17.780 10.868 -14.325 1.00 89.25 212 LYS A C 1
ATOM 1836 O O . LYS A 1 212 ? 16.664 10.481 -14.667 1.00 89.25 212 LYS A O 1
ATOM 1841 N N . SER A 1 213 ? 18.902 10.253 -14.704 1.00 89.31 213 SER A N 1
ATOM 1842 C CA . SER A 1 213 ? 18.887 9.036 -15.525 1.00 89.31 213 SER A CA 1
ATOM 1843 C C . SER A 1 213 ? 18.264 7.859 -14.773 1.00 89.31 213 SER A C 1
ATOM 1845 O O . SER A 1 213 ? 17.448 7.141 -15.345 1.00 89.31 213 SER A O 1
ATOM 1847 N N . THR A 1 214 ? 18.536 7.733 -13.470 1.00 91.94 214 THR A N 1
ATOM 1848 C CA . THR A 1 214 ? 17.923 6.722 -12.592 1.00 91.94 214 THR A CA 1
ATOM 1849 C C . THR A 1 214 ? 16.412 6.921 -12.460 1.00 91.94 214 THR A C 1
ATOM 1851 O O . THR A 1 214 ? 15.660 5.964 -12.621 1.00 91.94 214 THR A O 1
ATOM 1854 N N . LEU A 1 215 ? 15.939 8.157 -12.259 1.00 93.44 215 LEU A N 1
ATOM 1855 C CA . LEU A 1 215 ? 14.508 8.491 -12.242 1.00 93.44 215 LEU A CA 1
ATOM 1856 C C . LEU A 1 215 ? 13.808 8.072 -13.545 1.00 93.44 215 LEU A C 1
ATOM 1858 O O . LEU A 1 215 ? 12.722 7.492 -13.515 1.00 93.44 215 LEU A O 1
ATOM 1862 N N . LEU A 1 216 ? 14.417 8.366 -14.695 1.00 92.81 216 LEU A N 1
ATOM 1863 C CA . LEU A 1 216 ? 13.859 8.006 -16.000 1.00 92.81 216 LEU A CA 1
ATOM 1864 C C . LEU A 1 216 ? 13.912 6.493 -16.261 1.00 92.81 216 LEU A C 1
ATOM 1866 O O . LEU A 1 216 ? 12.987 5.949 -16.861 1.00 92.81 216 LEU A O 1
ATOM 1870 N N . LEU A 1 217 ? 14.946 5.802 -15.775 1.00 93.44 217 LEU A N 1
ATOM 1871 C CA . LEU A 1 217 ? 15.022 4.343 -15.826 1.00 93.44 217 LEU A CA 1
ATOM 1872 C C . LEU A 1 217 ? 13.899 3.706 -14.991 1.00 93.44 217 LEU A C 1
ATOM 1874 O O . LEU A 1 217 ? 13.166 2.873 -15.516 1.00 93.44 217 LEU A O 1
ATOM 1878 N N . ILE A 1 218 ? 13.682 4.168 -13.754 1.00 94.81 218 ILE A N 1
ATOM 1879 C CA . ILE A 1 218 ? 12.573 3.711 -12.895 1.00 94.81 218 ILE A CA 1
ATOM 1880 C C . ILE A 1 218 ? 11.214 3.943 -13.569 1.00 94.81 218 ILE A C 1
ATOM 1882 O O . ILE A 1 218 ? 10.335 3.088 -13.503 1.00 94.81 218 ILE A O 1
ATOM 1886 N N . LEU A 1 219 ? 11.035 5.080 -14.251 1.00 93.12 219 LEU A N 1
ATOM 1887 C CA . LEU A 1 219 ? 9.823 5.356 -15.027 1.00 93.12 219 LEU A CA 1
ATOM 1888 C C . LEU A 1 219 ? 9.601 4.335 -16.153 1.00 93.12 219 LEU A C 1
ATOM 1890 O O . LEU A 1 219 ? 8.462 3.920 -16.370 1.00 93.12 219 LEU A O 1
ATOM 1894 N N . SER A 1 220 ? 10.662 3.914 -16.848 1.00 90.44 220 SER A N 1
ATOM 1895 C CA . SER A 1 220 ? 10.564 2.892 -17.902 1.00 90.44 220 SER A CA 1
ATOM 1896 C C . SER A 1 220 ? 10.247 1.493 -17.355 1.00 90.44 220 SER A C 1
ATOM 1898 O O . SER A 1 220 ? 9.571 0.713 -18.026 1.00 90.44 220 SER A O 1
ATOM 1900 N N . THR A 1 221 ? 10.644 1.201 -16.110 1.00 93.06 221 THR A N 1
ATOM 1901 C CA . THR A 1 221 ? 10.462 -0.103 -15.449 1.00 93.06 221 THR A CA 1
ATOM 1902 C C . THR A 1 221 ? 9.412 -0.096 -14.339 1.00 93.06 221 THR A C 1
ATOM 1904 O O . THR A 1 221 ? 9.418 -0.958 -13.459 1.00 93.06 221 THR A O 1
ATOM 1907 N N . ILE A 1 222 ? 8.467 0.849 -14.382 1.00 92.50 222 ILE A N 1
ATOM 1908 C CA . ILE A 1 222 ? 7.489 1.079 -13.307 1.00 92.50 222 ILE A CA 1
ATOM 1909 C C . ILE A 1 222 ? 6.570 -0.117 -13.015 1.00 92.50 222 ILE A C 1
ATOM 1911 O O . ILE A 1 222 ? 5.936 -0.180 -11.964 1.00 92.50 222 ILE A O 1
ATOM 1915 N N . TYR A 1 223 ? 6.494 -1.074 -13.939 1.00 90.44 223 TYR A N 1
ATOM 1916 C CA . TYR A 1 223 ? 5.709 -2.299 -13.810 1.00 90.44 223 TYR A CA 1
ATOM 1917 C C . TYR A 1 223 ? 6.305 -3.265 -12.779 1.00 90.44 223 TYR A C 1
ATOM 1919 O O . TYR A 1 223 ? 5.564 -4.053 -12.192 1.00 90.44 223 TYR A O 1
ATOM 1927 N N . PHE A 1 224 ? 7.602 -3.152 -12.476 1.00 93.38 224 PHE A N 1
ATOM 1928 C CA . PHE A 1 224 ? 8.241 -3.932 -11.422 1.00 93.38 224 PHE A CA 1
ATOM 1929 C C . PHE A 1 224 ? 7.960 -3.314 -10.041 1.00 93.38 224 PHE A C 1
ATOM 1931 O O . PHE A 1 224 ? 8.265 -2.133 -9.832 1.00 93.38 224 PHE A O 1
ATOM 1938 N N . PRO A 1 225 ? 7.411 -4.079 -9.080 1.00 94.50 225 PRO A N 1
ATOM 1939 C CA . PRO A 1 225 ? 7.113 -3.564 -7.743 1.00 94.50 225 PRO A CA 1
ATOM 1940 C C . PRO A 1 225 ? 8.368 -3.072 -7.009 1.00 94.50 225 PRO A C 1
ATOM 1942 O O . PRO A 1 225 ? 8.326 -2.070 -6.299 1.00 94.50 225 PRO A O 1
ATOM 1945 N N . GLU A 1 226 ? 9.519 -3.695 -7.257 1.00 95.12 226 GLU A N 1
ATOM 1946 C CA . GLU A 1 226 ? 10.809 -3.285 -6.706 1.00 95.12 226 GLU A CA 1
ATOM 1947 C C . GLU A 1 226 ? 11.225 -1.902 -7.239 1.00 95.12 226 GLU A C 1
ATOM 1949 O O . GLU A 1 226 ? 11.699 -1.060 -6.479 1.00 95.12 226 GLU A O 1
ATOM 1954 N N . SER A 1 227 ? 10.976 -1.615 -8.526 1.00 94.88 227 SER A N 1
ATOM 1955 C CA . SER A 1 227 ? 11.241 -0.290 -9.117 1.00 94.88 227 SER A CA 1
ATOM 1956 C C . SER A 1 227 ? 10.354 0.796 -8.501 1.00 94.88 227 SER A C 1
ATOM 1958 O O . SER A 1 227 ? 10.839 1.896 -8.233 1.00 94.88 227 SER A O 1
ATOM 1960 N N . ARG A 1 228 ? 9.073 0.500 -8.225 1.00 95.38 228 ARG A N 1
ATOM 1961 C CA . ARG A 1 228 ? 8.167 1.431 -7.522 1.00 95.38 228 ARG A CA 1
ATOM 1962 C C . ARG A 1 228 ? 8.647 1.713 -6.103 1.00 95.38 228 ARG A C 1
ATOM 1964 O O . ARG A 1 228 ? 8.710 2.879 -5.707 1.00 95.38 228 ARG A O 1
ATOM 1971 N N . TYR A 1 229 ? 9.067 0.672 -5.386 1.00 96.38 229 TYR A N 1
ATOM 1972 C CA . TYR A 1 229 ? 9.635 0.802 -4.048 1.00 96.38 229 TYR A CA 1
ATOM 1973 C C . TYR A 1 229 ? 10.878 1.695 -4.045 1.00 96.38 229 TYR A C 1
ATOM 1975 O O . TYR A 1 229 ? 10.899 2.712 -3.351 1.00 96.38 229 TYR A O 1
ATOM 1983 N N . PHE A 1 230 ? 11.860 1.392 -4.893 1.00 94.69 230 PHE A N 1
ATOM 1984 C CA . PHE A 1 230 ? 13.070 2.193 -5.063 1.00 94.69 230 PHE A CA 1
ATOM 1985 C C . PHE A 1 230 ? 12.773 3.649 -5.445 1.00 94.69 230 PHE A C 1
ATOM 1987 O O . PHE A 1 230 ? 13.345 4.576 -4.870 1.00 94.69 230 PHE A O 1
ATOM 1994 N N . GLY A 1 231 ? 11.825 3.866 -6.360 1.00 94.25 231 GLY A N 1
ATOM 1995 C CA . GLY A 1 231 ? 11.375 5.202 -6.741 1.00 94.25 231 GLY A CA 1
ATOM 1996 C C . GLY A 1 231 ? 10.761 5.982 -5.578 1.00 94.25 231 GLY A C 1
ATOM 1997 O O . GLY A 1 231 ? 11.029 7.172 -5.430 1.00 94.25 231 GLY A O 1
ATOM 1998 N N . SER A 1 232 ? 9.974 5.317 -4.726 1.00 95.50 232 SER A N 1
ATOM 1999 C CA . SER A 1 232 ? 9.303 5.951 -3.583 1.00 95.50 232 SER A CA 1
ATOM 2000 C C . SER A 1 232 ? 10.263 6.457 -2.502 1.00 95.50 232 SER A C 1
ATOM 2002 O O . SER A 1 232 ? 9.973 7.481 -1.886 1.00 95.50 232 SER A O 1
ATOM 2004 N N . LEU A 1 233 ? 11.423 5.811 -2.313 1.00 93.06 233 LEU A N 1
ATOM 2005 C CA . LEU A 1 233 ? 12.411 6.191 -1.291 1.00 93.06 233 LEU A CA 1
ATOM 2006 C C . LEU A 1 233 ? 12.989 7.597 -1.515 1.00 93.06 233 LEU A C 1
ATOM 2008 O O . LEU A 1 233 ? 13.215 8.337 -0.561 1.00 93.06 233 LEU A O 1
ATOM 2012 N N . HIS A 1 234 ? 13.193 7.988 -2.776 1.00 90.00 234 HIS A N 1
ATOM 2013 C CA . HIS A 1 234 ? 13.806 9.273 -3.141 1.00 90.00 234 HIS A CA 1
ATOM 2014 C C . HIS A 1 234 ? 12.813 10.306 -3.674 1.00 90.00 234 HIS A C 1
ATOM 2016 O O . HIS A 1 234 ? 13.189 11.443 -3.972 1.00 90.00 234 HIS A O 1
ATOM 2022 N N . LEU A 1 235 ? 11.536 9.935 -3.776 1.00 93.25 235 LEU A N 1
ATOM 2023 C CA . LEU A 1 235 ? 10.509 10.743 -4.419 1.00 93.25 235 LEU A CA 1
ATOM 2024 C C . LEU A 1 235 ? 10.336 12.123 -3.765 1.00 93.25 235 LEU A C 1
ATOM 2026 O O . LEU A 1 235 ? 10.149 13.105 -4.480 1.00 93.25 235 LEU A O 1
ATOM 2030 N N . SER A 1 236 ? 10.470 12.212 -2.436 1.00 90.88 236 SER A N 1
ATOM 2031 C CA . SER A 1 236 ? 10.448 13.484 -1.692 1.00 90.88 236 SER A CA 1
ATOM 2032 C C . SER A 1 236 ? 11.539 14.448 -2.182 1.00 90.88 236 SER A C 1
ATOM 2034 O O . SER A 1 236 ? 11.264 15.593 -2.547 1.00 90.88 236 SER A O 1
ATOM 2036 N N . ASN A 1 237 ? 12.779 13.961 -2.292 1.00 90.06 237 ASN A N 1
ATOM 2037 C CA . ASN A 1 237 ? 13.915 14.766 -2.744 1.00 90.06 237 ASN A CA 1
ATOM 2038 C C . ASN A 1 237 ? 13.741 15.200 -4.203 1.00 90.06 237 ASN A C 1
ATOM 2040 O O . ASN A 1 237 ? 14.043 16.339 -4.559 1.00 90.06 237 ASN A O 1
ATOM 2044 N N . TRP A 1 238 ? 13.226 14.307 -5.051 1.00 92.69 238 TRP A N 1
ATOM 2045 C CA . TRP A 1 238 ? 13.028 14.597 -6.467 1.00 92.69 238 TRP A CA 1
ATOM 2046 C C . TRP A 1 238 ? 11.888 15.584 -6.729 1.00 92.69 238 TRP A C 1
ATOM 2048 O O . TRP A 1 238 ? 12.063 16.481 -7.547 1.00 92.69 238 TRP A O 1
ATOM 2058 N N . LEU A 1 239 ? 10.749 15.470 -6.038 1.00 91.38 239 LEU A N 1
ATOM 2059 C CA . LEU A 1 239 ? 9.623 16.405 -6.185 1.00 91.38 239 LEU A CA 1
ATOM 2060 C C . LEU A 1 239 ? 9.990 17.822 -5.739 1.00 91.38 239 LEU A C 1
ATOM 2062 O O . LEU A 1 239 ? 9.610 18.802 -6.379 1.00 91.38 239 LEU A O 1
ATOM 2066 N N . ASN A 1 240 ? 10.774 17.936 -4.667 1.00 88.88 240 ASN A N 1
ATOM 2067 C CA . ASN A 1 240 ? 11.142 19.233 -4.111 1.00 88.88 240 ASN A CA 1
ATOM 2068 C C . ASN A 1 240 ? 12.270 19.932 -4.892 1.00 88.88 240 ASN A C 1
ATOM 2070 O O . ASN A 1 240 ? 12.447 21.149 -4.743 1.00 88.88 240 ASN A O 1
ATOM 2074 N N . ASN A 1 241 ? 12.979 19.205 -5.762 1.00 89.81 241 ASN A N 1
ATOM 2075 C CA . ASN A 1 241 ? 14.097 19.714 -6.548 1.00 89.81 241 ASN A CA 1
ATOM 2076 C C . ASN A 1 241 ? 13.665 20.139 -7.976 1.00 89.81 241 ASN A C 1
ATOM 2078 O O . ASN A 1 241 ? 13.244 19.302 -8.779 1.00 89.81 241 ASN A O 1
ATOM 2082 N N . PRO A 1 242 ? 13.826 21.427 -8.351 1.00 84.81 242 PRO A N 1
ATOM 2083 C CA . PRO A 1 242 ? 13.382 21.945 -9.649 1.00 84.81 242 PRO A CA 1
ATOM 2084 C C . PRO A 1 242 ? 14.131 21.355 -10.860 1.00 84.81 242 PRO A C 1
ATOM 2086 O O . PRO A 1 242 ? 13.616 21.414 -11.978 1.00 84.81 242 PRO A O 1
ATOM 2089 N N . VAL A 1 243 ? 15.318 20.760 -10.669 1.00 87.81 243 VAL A N 1
ATOM 2090 C CA . VAL A 1 243 ? 16.148 20.194 -11.753 1.00 87.81 243 VAL A CA 1
ATOM 2091 C C . VAL A 1 243 ? 15.437 19.057 -12.491 1.00 87.81 243 VAL A C 1
ATOM 2093 O O . VAL A 1 243 ? 15.572 18.924 -13.711 1.00 87.81 243 VAL A O 1
ATOM 2096 N N . PHE A 1 244 ? 14.641 18.253 -11.782 1.00 85.00 244 PHE A N 1
ATOM 2097 C CA . PHE A 1 244 ? 14.000 17.064 -12.351 1.00 85.00 244 PHE A CA 1
ATOM 2098 C C . PHE A 1 244 ? 12.739 17.369 -13.174 1.00 85.00 244 PHE A C 1
ATOM 2100 O O . PHE A 1 244 ? 12.210 16.471 -13.837 1.00 85.00 244 PHE A O 1
ATOM 2107 N N . LYS A 1 245 ? 12.292 18.635 -13.211 1.00 81.81 245 LYS A N 1
ATOM 2108 C CA . LYS A 1 245 ? 11.105 19.092 -13.959 1.00 81.81 245 LYS A CA 1
ATOM 2109 C C . LYS A 1 245 ? 9.882 18.204 -13.649 1.00 81.81 245 LYS A C 1
ATOM 2111 O O . LYS A 1 245 ? 9.754 17.689 -12.550 1.00 81.81 245 LYS A O 1
ATOM 2116 N N . GLY A 1 246 ? 8.944 18.024 -14.581 1.00 88.69 246 GLY A N 1
ATOM 2117 C CA . GLY A 1 246 ? 7.714 17.248 -14.351 1.00 88.69 246 GLY A CA 1
ATOM 2118 C C . GLY A 1 246 ? 7.889 15.728 -14.173 1.00 88.69 246 GLY A C 1
ATOM 2119 O O . GLY A 1 246 ? 6.893 15.043 -13.949 1.00 88.69 246 GLY A O 1
ATOM 2120 N N . SER A 1 247 ? 9.101 15.173 -14.280 1.00 92.62 247 SER A N 1
ATOM 2121 C CA . SER A 1 247 ? 9.336 13.719 -14.226 1.00 92.62 247 SER A CA 1
ATOM 2122 C C . SER A 1 247 ? 8.957 13.062 -12.888 1.00 92.62 247 SER A C 1
ATOM 2124 O O . SER A 1 247 ? 8.287 12.032 -12.929 1.00 92.62 247 SER A O 1
ATOM 2126 N N . PRO A 1 248 ? 9.256 13.637 -11.706 1.00 94.38 248 PRO A N 1
ATOM 2127 C CA . PRO A 1 248 ? 8.828 13.071 -10.423 1.00 94.38 248 PRO A CA 1
ATOM 2128 C C . PRO A 1 248 ? 7.299 13.076 -10.263 1.00 94.38 248 PRO A C 1
ATOM 2130 O O . PRO A 1 248 ? 6.722 12.124 -9.743 1.00 94.38 248 PRO A O 1
ATOM 2133 N N . LYS A 1 249 ? 6.617 14.100 -10.804 1.00 94.62 249 LYS A N 1
ATOM 2134 C CA . LYS A 1 249 ? 5.143 14.157 -10.852 1.00 94.62 249 LYS A CA 1
ATOM 2135 C C . LYS A 1 249 ? 4.552 13.079 -11.762 1.00 94.62 249 LYS A C 1
ATOM 2137 O O . LYS A 1 249 ? 3.484 12.549 -11.474 1.00 94.62 249 LYS A O 1
ATOM 2142 N N . LYS A 1 250 ? 5.226 12.748 -12.870 1.00 95.06 250 LYS A N 1
ATOM 2143 C CA . LYS A 1 250 ? 4.853 11.595 -13.706 1.00 95.06 250 LYS A CA 1
ATOM 2144 C C . LYS A 1 250 ? 5.076 10.284 -12.952 1.00 95.06 250 LYS A C 1
ATOM 2146 O O . LYS A 1 250 ? 4.219 9.412 -13.024 1.00 95.06 250 LYS A O 1
ATOM 2151 N N . LEU A 1 251 ? 6.181 10.171 -12.211 1.00 96.38 251 LEU A N 1
ATOM 2152 C CA . LEU A 1 251 ? 6.523 8.968 -11.455 1.00 96.38 251 LEU A CA 1
ATOM 2153 C C . LEU A 1 251 ? 5.453 8.633 -10.416 1.00 96.38 251 LEU A C 1
ATOM 2155 O O . LEU A 1 251 ? 4.904 7.541 -10.474 1.00 96.38 251 LEU A O 1
ATOM 2159 N N . ILE A 1 252 ? 5.093 9.565 -9.529 1.00 96.31 252 ILE A N 1
ATOM 2160 C CA . ILE A 1 252 ? 4.092 9.291 -8.484 1.00 96.31 252 ILE A CA 1
ATOM 2161 C C . ILE A 1 252 ? 2.721 8.900 -9.056 1.00 96.31 252 ILE A C 1
ATOM 2163 O O . ILE A 1 252 ? 2.100 7.975 -8.541 1.00 96.31 252 ILE A O 1
ATOM 2167 N N . ARG A 1 253 ? 2.290 9.502 -10.176 1.00 96.62 253 ARG A N 1
ATOM 2168 C CA . ARG A 1 253 ? 1.053 9.099 -10.870 1.00 96.62 253 ARG A CA 1
ATOM 2169 C C . ARG A 1 253 ? 1.127 7.679 -11.431 1.00 96.62 253 ARG A C 1
ATOM 2171 O O . ARG A 1 253 ? 0.160 6.932 -11.340 1.00 96.62 253 ARG A O 1
ATOM 2178 N N . GLN A 1 254 ? 2.263 7.298 -12.016 1.00 94.50 254 GLN A N 1
ATOM 2179 C CA . GLN A 1 254 ? 2.448 5.942 -12.540 1.00 94.50 254 GLN A CA 1
ATOM 2180 C C . GLN A 1 254 ? 2.568 4.911 -11.412 1.00 94.50 254 GLN A C 1
ATOM 2182 O O . GLN A 1 254 ? 2.013 3.823 -11.538 1.00 94.50 254 GLN A O 1
ATOM 2187 N N . ILE A 1 255 ? 3.220 5.256 -10.294 1.00 95.75 255 ILE A N 1
ATOM 2188 C CA . ILE A 1 255 ? 3.218 4.412 -9.092 1.00 95.75 255 ILE A CA 1
ATOM 2189 C C . ILE A 1 255 ? 1.775 4.197 -8.629 1.00 95.75 255 ILE A C 1
ATOM 2191 O O . ILE A 1 255 ? 1.350 3.055 -8.500 1.00 95.75 255 ILE A O 1
ATOM 2195 N N . ALA A 1 256 ? 1.001 5.276 -8.475 1.00 95.44 256 ALA A N 1
ATOM 2196 C CA . ALA A 1 256 ? -0.384 5.199 -8.023 1.00 95.44 256 ALA A CA 1
ATOM 2197 C C . ALA A 1 256 ? -1.270 4.321 -8.920 1.00 95.44 256 ALA A C 1
ATOM 2199 O O . ALA A 1 256 ? -2.123 3.584 -8.430 1.00 95.44 256 ALA A O 1
ATOM 2200 N N . LYS A 1 257 ? -1.030 4.361 -10.234 1.00 92.94 257 LYS A N 1
ATOM 2201 C CA . LYS A 1 257 ? -1.747 3.551 -11.220 1.00 92.94 257 LYS A CA 1
ATOM 2202 C C . LYS A 1 257 ? -1.406 2.057 -11.154 1.00 92.94 257 LYS A C 1
ATOM 2204 O O . LYS A 1 257 ? -2.281 1.238 -11.409 1.00 92.94 257 LYS A O 1
ATOM 2209 N N . TYR A 1 258 ? -0.148 1.705 -10.880 1.00 91.69 258 TYR A N 1
ATOM 2210 C CA . TYR A 1 258 ? 0.349 0.325 -10.995 1.00 91.69 258 TYR A CA 1
ATOM 2211 C C . TYR A 1 258 ? 0.622 -0.374 -9.661 1.00 91.69 258 TYR A C 1
ATOM 2213 O O . TYR A 1 258 ? 1.036 -1.534 -9.668 1.00 91.69 258 TYR A O 1
ATOM 2221 N N . CYS A 1 259 ? 0.403 0.289 -8.524 1.00 92.06 259 CYS A N 1
ATOM 2222 C CA . CYS A 1 259 ? 0.422 -0.385 -7.231 1.00 92.06 259 CYS A CA 1
ATOM 2223 C C . CYS A 1 259 ? -0.595 -1.538 -7.207 1.00 92.06 259 CYS A C 1
ATOM 2225 O O . CYS A 1 259 ? -1.748 -1.401 -7.611 1.00 92.06 259 CYS A O 1
ATOM 2227 N N . SER A 1 260 ? -0.138 -2.679 -6.709 1.00 88.00 260 SER A N 1
ATOM 2228 C CA . SER A 1 260 ? -0.865 -3.943 -6.611 1.00 88.00 260 SER A CA 1
ATOM 2229 C C . SER A 1 260 ? -0.642 -4.549 -5.227 1.00 88.00 260 SER A C 1
ATOM 2231 O O . SER A 1 260 ? 0.221 -4.089 -4.490 1.00 88.00 260 SER A O 1
ATOM 2233 N N . VAL A 1 261 ? -1.363 -5.609 -4.862 1.00 85.88 261 VAL A N 1
ATOM 2234 C CA . VAL A 1 261 ? -1.243 -6.220 -3.528 1.00 85.88 261 VAL A CA 1
ATOM 2235 C C . VAL A 1 261 ? 0.015 -7.102 -3.424 1.00 85.88 261 VAL A C 1
ATOM 2237 O O . VAL A 1 261 ? -0.048 -8.313 -3.610 1.00 85.88 261 VAL A O 1
ATOM 2240 N N . ASN A 1 262 ? 1.173 -6.502 -3.130 1.00 91.06 262 ASN A N 1
ATOM 2241 C CA . ASN A 1 262 ? 2.418 -7.206 -2.780 1.00 91.06 262 ASN A CA 1
ATOM 2242 C C . ASN A 1 262 ? 3.232 -6.438 -1.714 1.00 91.06 262 ASN A C 1
ATOM 2244 O O . ASN A 1 262 ? 2.948 -5.277 -1.419 1.00 91.06 262 ASN A O 1
ATOM 2248 N N . GLN A 1 263 ? 4.258 -7.080 -1.140 1.00 91.81 263 GLN A N 1
ATOM 2249 C CA . GLN A 1 263 ? 5.047 -6.532 -0.023 1.00 91.81 263 GLN A CA 1
ATOM 2250 C C . GLN A 1 263 ? 5.825 -5.251 -0.384 1.00 91.81 263 GLN A C 1
ATOM 2252 O O . GLN A 1 263 ? 5.909 -4.320 0.419 1.00 91.81 263 GLN A O 1
ATOM 2257 N N . HIS A 1 264 ? 6.393 -5.175 -1.590 1.00 93.88 264 HIS A N 1
ATOM 2258 C CA . HIS A 1 264 ? 7.108 -3.978 -2.044 1.00 93.88 264 HIS A CA 1
ATOM 2259 C C . HIS A 1 264 ? 6.151 -2.803 -2.264 1.00 93.88 264 HIS A C 1
ATOM 2261 O O . HIS A 1 264 ? 6.469 -1.678 -1.878 1.00 93.88 264 HIS A O 1
ATOM 2267 N N . ASP A 1 265 ? 4.968 -3.052 -2.822 1.00 95.12 265 ASP A N 1
ATOM 2268 C CA . ASP A 1 265 ? 3.926 -2.043 -2.998 1.00 95.12 265 ASP A CA 1
ATOM 2269 C C . ASP A 1 265 ? 3.352 -1.578 -1.660 1.00 95.12 265 ASP A C 1
ATOM 2271 O O . ASP A 1 265 ? 3.142 -0.384 -1.483 1.00 95.12 265 ASP A O 1
ATOM 2275 N N . GLU A 1 266 ? 3.193 -2.462 -0.673 1.00 95.44 266 GLU A N 1
ATOM 2276 C CA . GLU A 1 266 ? 2.800 -2.061 0.682 1.00 95.44 266 GLU A CA 1
ATOM 2277 C C . GLU A 1 266 ? 3.791 -1.042 1.277 1.00 95.44 266 GLU A C 1
ATOM 2279 O O . GLU A 1 266 ? 3.397 0.008 1.791 1.00 95.44 266 GLU A O 1
ATOM 2284 N N . ASN A 1 267 ? 5.095 -1.303 1.142 1.00 96.25 267 ASN A N 1
ATOM 2285 C CA . ASN A 1 267 ? 6.136 -0.370 1.575 1.00 96.25 267 ASN A CA 1
ATOM 2286 C C . ASN A 1 267 ? 6.174 0.908 0.721 1.00 96.25 267 ASN A C 1
ATOM 2288 O O . ASN A 1 267 ? 6.398 1.998 1.246 1.00 96.25 267 ASN A O 1
ATOM 2292 N N . THR A 1 268 ? 5.909 0.793 -0.581 1.00 96.94 268 THR A N 1
ATOM 2293 C CA . THR A 1 268 ? 5.788 1.934 -1.500 1.00 96.94 268 THR A CA 1
ATOM 2294 C C . THR A 1 268 ? 4.661 2.866 -1.055 1.00 96.94 268 THR A C 1
ATOM 2296 O O . THR A 1 268 ? 4.862 4.075 -0.958 1.00 96.94 268 THR A O 1
ATOM 2299 N N . VAL A 1 269 ? 3.494 2.316 -0.712 1.00 96.69 269 VAL A N 1
ATOM 2300 C CA . VAL A 1 269 ? 2.345 3.075 -0.205 1.00 96.69 269 VAL A CA 1
ATOM 2301 C C . VAL A 1 269 ? 2.685 3.754 1.122 1.00 96.69 269 VAL A C 1
ATOM 2303 O O . VAL A 1 269 ? 2.451 4.955 1.260 1.00 96.69 269 VAL A O 1
ATOM 2306 N N . LYS A 1 270 ? 3.332 3.048 2.064 1.00 96.00 270 LYS A N 1
ATOM 2307 C CA . LYS A 1 270 ? 3.828 3.649 3.321 1.00 96.00 270 LYS A CA 1
ATOM 2308 C C . LYS A 1 270 ? 4.747 4.851 3.061 1.00 96.00 270 LYS A C 1
ATOM 2310 O O . LYS A 1 270 ? 4.626 5.866 3.746 1.00 96.00 270 LYS A O 1
ATOM 2315 N N . ASN A 1 271 ? 5.632 4.764 2.066 1.00 95.94 271 ASN A N 1
ATOM 2316 C CA . ASN A 1 271 ? 6.521 5.864 1.681 1.00 95.94 271 ASN A CA 1
ATOM 2317 C C . ASN A 1 271 ? 5.762 7.038 1.039 1.00 95.94 271 ASN A C 1
ATOM 2319 O O . ASN A 1 271 ? 6.053 8.191 1.351 1.00 95.94 271 ASN A O 1
ATOM 2323 N N . ILE A 1 272 ? 4.768 6.769 0.183 1.00 96.56 272 ILE A N 1
ATOM 2324 C CA . ILE A 1 272 ? 3.938 7.808 -0.456 1.00 96.56 272 ILE A CA 1
ATOM 2325 C C . ILE A 1 272 ? 3.107 8.569 0.576 1.00 96.56 272 ILE A C 1
ATOM 2327 O O . ILE A 1 272 ? 2.994 9.791 0.497 1.00 96.56 272 ILE A O 1
ATOM 2331 N N . ILE A 1 273 ? 2.542 7.880 1.565 1.00 95.19 273 ILE A N 1
ATOM 2332 C CA . ILE A 1 273 ? 1.762 8.531 2.622 1.00 95.19 273 ILE A CA 1
ATOM 2333 C C . ILE A 1 273 ? 2.672 9.459 3.451 1.00 95.19 273 ILE A C 1
ATOM 2335 O O . ILE A 1 273 ? 2.324 10.619 3.680 1.00 95.19 273 ILE A O 1
ATOM 2339 N N . LYS A 1 274 ? 3.887 9.002 3.793 1.00 94.25 274 LYS A N 1
ATOM 2340 C CA . LYS A 1 274 ? 4.917 9.773 4.524 1.00 94.25 274 LYS A CA 1
ATOM 2341 C C . LYS A 1 274 ? 5.605 10.869 3.700 1.00 94.25 274 LYS A C 1
ATOM 2343 O O . LYS A 1 274 ? 6.436 11.608 4.226 1.00 94.25 274 LYS A O 1
ATOM 2348 N N . LEU A 1 275 ? 5.302 10.962 2.409 1.00 94.00 275 LEU A N 1
ATOM 2349 C CA . LEU A 1 275 ? 5.966 11.861 1.476 1.00 94.00 275 LEU A CA 1
ATOM 2350 C C . LEU A 1 275 ? 5.813 13.326 1.906 1.00 94.00 275 LEU A C 1
ATOM 2352 O O . LEU A 1 275 ? 4.696 13.808 2.105 1.00 94.00 275 LEU A O 1
ATOM 2356 N N . GLN A 1 276 ? 6.934 14.040 1.992 1.00 90.19 276 GLN A N 1
ATOM 2357 C CA . GLN A 1 276 ? 6.963 15.472 2.276 1.00 90.19 276 GLN A CA 1
ATOM 2358 C C . GLN A 1 276 ? 6.992 16.260 0.966 1.00 90.19 276 GLN A C 1
ATOM 2360 O O . GLN A 1 276 ? 7.942 16.168 0.186 1.00 90.19 276 GLN A O 1
ATOM 2365 N N . VAL A 1 277 ? 5.946 17.043 0.720 1.00 89.62 277 VAL A N 1
ATOM 2366 C CA . VAL A 1 277 ? 5.792 17.846 -0.497 1.00 89.62 277 VAL A CA 1
ATOM 2367 C C . VAL A 1 277 ? 5.591 19.314 -0.175 1.00 89.62 277 VAL A C 1
ATOM 2369 O O . VAL A 1 277 ? 5.145 19.689 0.906 1.00 89.62 277 VAL A O 1
ATOM 2372 N N . LYS A 1 278 ? 5.914 20.164 -1.150 1.00 88.81 278 LYS A N 1
ATOM 2373 C CA . LYS A 1 278 ? 5.497 21.567 -1.134 1.00 88.81 278 LYS A CA 1
ATOM 2374 C C . LYS A 1 278 ? 3.974 21.658 -1.190 1.00 88.81 278 LYS A C 1
ATOM 2376 O O . LYS A 1 278 ? 3.319 20.826 -1.813 1.00 88.81 278 LYS A O 1
ATOM 2381 N N . VAL A 1 279 ? 3.433 22.754 -0.659 1.00 86.75 279 VAL A N 1
ATOM 2382 C CA . VAL A 1 279 ? 1.988 23.057 -0.655 1.00 86.75 279 VAL A CA 1
ATOM 2383 C C . VAL A 1 279 ? 1.360 22.933 -2.052 1.00 86.75 279 VAL A C 1
ATOM 2385 O O . VAL A 1 279 ? 0.240 22.454 -2.188 1.00 86.75 279 VAL A O 1
ATOM 2388 N N . THR A 1 280 ? 2.092 23.296 -3.111 1.00 86.75 280 THR A N 1
ATOM 2389 C CA . THR A 1 280 ? 1.622 23.194 -4.506 1.00 86.75 280 THR A CA 1
ATOM 2390 C C . THR A 1 280 ? 1.395 21.761 -4.992 1.00 86.75 280 THR A C 1
ATOM 2392 O O . THR A 1 280 ? 0.668 21.566 -5.961 1.00 86.75 280 THR A O 1
ATOM 2395 N N . ASP A 1 281 ? 2.033 20.776 -4.358 1.00 89.75 281 ASP A N 1
ATOM 2396 C CA . ASP A 1 281 ? 2.008 19.366 -4.756 1.00 89.75 281 ASP A CA 1
ATOM 2397 C C . ASP A 1 281 ? 1.209 18.484 -3.776 1.00 89.75 281 ASP A C 1
ATOM 2399 O O . ASP A 1 281 ? 1.041 17.292 -4.025 1.00 89.75 281 ASP A O 1
ATOM 2403 N N . GLU A 1 282 ? 0.649 19.056 -2.704 1.00 90.25 282 GLU A N 1
ATOM 2404 C CA . GLU A 1 282 ? -0.256 18.356 -1.774 1.00 90.25 282 GLU A CA 1
ATOM 2405 C C . GLU A 1 282 ? -1.514 17.833 -2.479 1.00 90.25 282 GLU A C 1
ATOM 2407 O O . GLU A 1 282 ? -1.958 16.709 -2.245 1.00 90.25 282 GLU A O 1
ATOM 2412 N N . THR A 1 283 ? -2.063 18.610 -3.416 1.00 93.62 283 THR A N 1
ATOM 2413 C CA . THR A 1 283 ? -3.213 18.189 -4.234 1.00 93.62 283 THR A CA 1
ATOM 2414 C C . THR A 1 283 ? -2.889 16.951 -5.067 1.00 93.62 283 THR A C 1
ATOM 2416 O O . THR A 1 283 ? -3.698 16.029 -5.145 1.00 93.62 283 THR A O 1
ATOM 2419 N N . LEU A 1 284 ? -1.679 16.897 -5.625 1.00 94.12 284 LEU A N 1
ATOM 2420 C CA . LEU A 1 284 ? -1.174 15.769 -6.400 1.00 94.12 284 LEU A CA 1
ATOM 2421 C C . LEU A 1 284 ? -0.911 14.543 -5.516 1.00 94.12 284 LEU A C 1
ATOM 2423 O O . LEU A 1 284 ? -1.268 13.431 -5.904 1.00 94.12 284 LEU A O 1
ATOM 2427 N N . LYS A 1 285 ? -0.332 14.728 -4.321 1.00 94.94 285 LYS A N 1
ATOM 2428 C CA . LYS A 1 285 ? -0.168 13.652 -3.330 1.00 94.94 285 LYS A CA 1
ATOM 2429 C C . LYS A 1 285 ? -1.524 13.046 -2.963 1.00 94.94 285 LYS A C 1
ATOM 2431 O O . LYS A 1 285 ? -1.673 11.826 -2.999 1.00 94.94 285 LYS A O 1
ATOM 2436 N N . LYS A 1 286 ? -2.513 13.897 -2.676 1.00 94.81 286 LYS A N 1
ATOM 2437 C CA . LYS A 1 286 ? -3.893 13.495 -2.390 1.00 94.81 286 LYS A CA 1
ATOM 2438 C C . LYS A 1 286 ? -4.483 12.690 -3.551 1.00 94.81 286 LYS A C 1
ATOM 2440 O O . LYS A 1 286 ? -4.847 11.541 -3.343 1.00 94.81 286 LYS A O 1
ATOM 2445 N N . GLU A 1 287 ? -4.507 13.236 -4.767 1.00 95.50 287 GLU A N 1
ATOM 2446 C CA . GLU A 1 287 ? -5.017 12.558 -5.976 1.00 95.50 287 GLU A CA 1
ATOM 2447 C C . GLU A 1 287 ? -4.402 11.158 -6.169 1.00 95.50 287 GLU A C 1
ATOM 2449 O O . GLU A 1 287 ? -5.108 10.185 -6.439 1.00 95.50 287 GLU A O 1
ATOM 2454 N N . CYS A 1 288 ? -3.086 11.037 -5.972 1.00 96.38 288 CYS A N 1
ATOM 2455 C CA . CYS A 1 288 ? -2.381 9.764 -6.102 1.00 96.38 288 CYS A CA 1
ATOM 2456 C C . CYS A 1 288 ? -2.782 8.760 -5.011 1.00 96.38 288 CYS A C 1
ATOM 2458 O O . CYS A 1 288 ? -2.974 7.588 -5.321 1.00 96.38 288 CYS A O 1
ATOM 2460 N N . ILE A 1 289 ? -2.938 9.195 -3.756 1.00 96.69 289 ILE A N 1
ATOM 2461 C CA . ILE A 1 289 ? -3.406 8.319 -2.669 1.00 96.69 289 ILE A CA 1
ATOM 2462 C C . ILE A 1 289 ? -4.843 7.856 -2.929 1.00 96.69 289 ILE A C 1
ATOM 2464 O O . ILE A 1 289 ? -5.107 6.665 -2.813 1.00 96.69 289 ILE A O 1
ATOM 2468 N N . HIS A 1 290 ? -5.739 8.747 -3.368 1.00 96.38 290 HIS A N 1
ATOM 2469 C CA . HIS A 1 290 ? -7.104 8.369 -3.766 1.00 96.38 290 HIS A CA 1
ATOM 2470 C C . HIS A 1 290 ? -7.086 7.305 -4.870 1.00 96.38 290 HIS A C 1
ATOM 2472 O O . HIS A 1 290 ? -7.681 6.248 -4.702 1.00 96.38 290 HIS A O 1
ATOM 2478 N N . THR A 1 291 ? -6.286 7.509 -5.922 1.00 95.88 291 THR A N 1
ATOM 2479 C CA . THR A 1 291 ? -6.133 6.533 -7.019 1.00 95.88 291 THR A CA 1
ATOM 2480 C C . THR A 1 291 ? -5.640 5.163 -6.524 1.00 95.88 291 THR A C 1
ATOM 2482 O O . THR A 1 291 ? -6.113 4.126 -6.986 1.00 95.88 291 THR A O 1
ATOM 2485 N N . ILE A 1 292 ? -4.694 5.135 -5.576 1.00 95.94 292 ILE A N 1
ATOM 2486 C CA . ILE A 1 292 ? -4.197 3.884 -4.976 1.00 95.94 292 ILE A CA 1
ATOM 2487 C C . ILE A 1 292 ? -5.318 3.162 -4.227 1.00 95.94 292 ILE A C 1
ATOM 2489 O O . ILE A 1 292 ? -5.451 1.945 -4.361 1.00 95.94 292 ILE A O 1
ATOM 2493 N N . LEU A 1 293 ? -6.096 3.901 -3.435 1.00 95.56 293 LEU A N 1
ATOM 2494 C CA . LEU A 1 293 ? -7.159 3.355 -2.597 1.00 95.56 293 LEU A CA 1
ATOM 2495 C C . LEU A 1 293 ? -8.361 2.876 -3.414 1.00 95.56 293 LEU A C 1
ATOM 2497 O O . LEU A 1 293 ? -8.897 1.815 -3.107 1.00 95.56 293 LEU A O 1
ATOM 2501 N N . ASP A 1 294 ? -8.730 3.601 -4.470 1.00 93.69 294 ASP A N 1
ATOM 2502 C CA . ASP A 1 294 ? -9.796 3.197 -5.393 1.00 93.69 294 ASP A CA 1
ATOM 2503 C C . ASP A 1 294 ? -9.455 1.872 -6.090 1.00 93.69 294 ASP A C 1
ATOM 2505 O O . ASP A 1 294 ? -10.310 1.000 -6.235 1.00 93.69 294 ASP A O 1
ATOM 2509 N N . ASN A 1 295 ? -8.185 1.680 -6.466 1.00 91.69 295 ASN A N 1
ATOM 2510 C CA . ASN A 1 295 ? -7.720 0.428 -7.065 1.00 91.69 295 ASN A CA 1
ATOM 2511 C C . ASN A 1 295 ? -7.545 -0.696 -6.028 1.00 91.69 295 ASN A C 1
ATOM 2513 O O . ASN A 1 295 ? -7.741 -1.868 -6.347 1.00 91.69 295 ASN A O 1
ATOM 2517 N N . ASN A 1 296 ? -7.133 -0.365 -4.799 1.00 92.44 296 ASN A N 1
ATOM 2518 C CA . ASN A 1 296 ? -6.792 -1.329 -3.752 1.00 92.44 296 ASN A CA 1
ATOM 2519 C C . ASN A 1 296 ? -7.239 -0.829 -2.359 1.00 92.44 296 ASN A C 1
ATOM 2521 O O . ASN A 1 296 ? -6.428 -0.280 -1.602 1.00 92.44 296 ASN A O 1
ATOM 2525 N N . PRO A 1 297 ? -8.491 -1.096 -1.940 1.00 92.44 297 PRO A N 1
ATOM 2526 C CA . PRO A 1 297 ? -9.053 -0.541 -0.704 1.00 92.44 297 PRO A CA 1
ATOM 2527 C C . PRO A 1 297 ? -8.384 -1.061 0.579 1.00 92.44 297 PRO A C 1
ATOM 2529 O O . PRO A 1 297 ? -8.460 -0.420 1.624 1.00 92.44 297 PRO A O 1
ATOM 2532 N N . LYS A 1 298 ? -7.656 -2.187 0.512 1.00 91.12 298 LYS A N 1
ATOM 2533 C CA . LYS A 1 298 ? -6.897 -2.753 1.646 1.00 91.12 298 LYS A CA 1
ATOM 2534 C C . LYS A 1 298 ? -5.850 -1.787 2.213 1.00 91.12 298 LYS A C 1
ATOM 2536 O O . LYS A 1 298 ? -5.499 -1.887 3.385 1.00 91.12 298 LYS A O 1
ATOM 2541 N N . TYR A 1 299 ? -5.362 -0.847 1.405 1.00 95.00 299 TYR A N 1
ATOM 2542 C CA . TYR A 1 299 ? -4.385 0.147 1.846 1.00 95.00 299 TYR A CA 1
ATOM 2543 C C . TYR A 1 299 ? -4.980 1.273 2.698 1.00 95.00 299 TYR A C 1
ATOM 2545 O O . TYR A 1 299 ? -4.217 2.037 3.289 1.00 95.00 299 TYR A O 1
ATOM 2553 N N . ALA A 1 300 ? -6.307 1.354 2.833 1.00 95.00 300 ALA A N 1
ATOM 2554 C CA . ALA A 1 300 ? -6.955 2.344 3.690 1.00 95.00 300 ALA A CA 1
ATOM 2555 C C . ALA A 1 300 ? -6.517 2.215 5.155 1.00 95.00 300 ALA A C 1
ATOM 2557 O O . ALA A 1 300 ? -6.285 3.231 5.810 1.00 95.00 300 ALA A O 1
ATOM 2558 N N . GLN A 1 301 ? -6.300 0.983 5.635 1.00 94.81 301 GLN A N 1
ATOM 2559 C CA . GLN A 1 301 ? -5.787 0.743 6.985 1.00 94.81 301 GLN A CA 1
ATOM 2560 C C . GLN A 1 301 ? -4.422 1.413 7.194 1.00 94.81 301 GLN A C 1
ATOM 2562 O O . GLN A 1 301 ? -4.225 2.085 8.196 1.00 94.81 301 GLN A O 1
ATOM 2567 N N . ILE A 1 302 ? -3.516 1.340 6.209 1.00 95.31 302 ILE A N 1
ATOM 2568 C CA . ILE A 1 302 ? -2.185 1.968 6.288 1.00 95.31 302 ILE A CA 1
ATOM 2569 C C . ILE A 1 302 ? -2.293 3.494 6.405 1.00 95.31 302 ILE A C 1
ATOM 2571 O O . ILE A 1 302 ? -1.508 4.117 7.120 1.00 95.31 302 ILE A O 1
ATOM 2575 N N . VAL A 1 303 ? -3.253 4.105 5.702 1.00 95.88 303 VAL A N 1
ATOM 2576 C CA . VAL A 1 303 ? -3.494 5.555 5.761 1.00 95.88 303 VAL A CA 1
ATOM 2577 C C . VAL A 1 303 ? -3.961 5.964 7.156 1.00 95.88 303 VAL A C 1
ATOM 2579 O O . VAL A 1 303 ? -3.401 6.895 7.734 1.00 95.88 303 VAL A O 1
ATOM 2582 N N . VAL A 1 304 ? -4.946 5.254 7.709 1.00 95.69 304 VAL A N 1
ATOM 2583 C CA . VAL A 1 304 ? -5.474 5.526 9.054 1.00 95.69 304 VAL A CA 1
ATOM 2584 C C . VAL A 1 304 ? -4.403 5.287 10.119 1.00 95.69 304 VAL A C 1
ATOM 2586 O O . VAL A 1 304 ? -4.152 6.175 10.934 1.00 95.69 304 VAL A O 1
ATOM 2589 N N . ASP A 1 305 ? -3.697 4.154 10.046 1.00 95.31 305 ASP A N 1
ATOM 2590 C CA . ASP A 1 305 ? -2.590 3.819 10.944 1.00 95.31 305 ASP A CA 1
ATOM 2591 C C . ASP A 1 305 ? -1.521 4.907 10.945 1.00 95.31 305 ASP A C 1
ATOM 2593 O O . ASP A 1 305 ? -1.035 5.292 12.007 1.00 95.31 305 ASP A O 1
ATOM 2597 N N . HIS A 1 306 ? -1.167 5.444 9.774 1.00 95.56 306 HIS A N 1
ATOM 2598 C CA . HIS A 1 306 ? -0.164 6.496 9.674 1.00 95.56 306 HIS A CA 1
ATOM 2599 C C . HIS A 1 306 ? -0.562 7.758 10.444 1.00 95.56 306 HIS A C 1
ATOM 2601 O O . HIS A 1 306 ? 0.222 8.225 11.271 1.00 95.56 306 HIS A O 1
ATOM 2607 N N . PHE A 1 307 ? -1.756 8.300 10.195 1.00 95.25 307 PHE A N 1
ATOM 2608 C CA . PHE A 1 307 ? -2.180 9.560 10.807 1.00 95.25 307 PHE A CA 1
ATOM 2609 C C . PHE A 1 307 ? -2.429 9.425 12.312 1.00 95.25 307 PHE A C 1
ATOM 2611 O O . PHE A 1 307 ? -2.041 10.315 13.068 1.00 95.25 307 PHE A O 1
ATOM 2618 N N . ILE A 1 308 ? -3.000 8.302 12.764 1.00 95.00 308 ILE A N 1
ATOM 2619 C CA . ILE A 1 308 ? -3.189 8.032 14.197 1.00 95.00 308 ILE A CA 1
ATOM 2620 C C . ILE A 1 308 ? -1.831 7.869 14.892 1.00 95.00 308 ILE A C 1
ATOM 2622 O O . ILE A 1 308 ? -1.590 8.487 15.929 1.00 95.00 308 ILE A O 1
ATOM 2626 N N . THR A 1 309 ? -0.911 7.099 14.302 1.00 94.25 309 THR A N 1
ATOM 2627 C CA . THR A 1 309 ? 0.439 6.914 14.862 1.00 94.25 309 THR A CA 1
ATOM 2628 C C . THR A 1 309 ? 1.203 8.236 14.925 1.00 94.25 309 THR A C 1
ATOM 2630 O O . THR A 1 309 ? 1.855 8.520 15.928 1.00 94.25 309 THR A O 1
ATOM 2633 N N . GLN A 1 310 ? 1.110 9.066 13.883 1.00 92.31 310 GLN A N 1
ATOM 2634 C CA . GLN A 1 310 ? 1.786 10.362 13.842 1.00 92.31 310 GLN A CA 1
ATOM 2635 C C . GLN A 1 310 ? 1.243 11.321 14.909 1.00 92.31 310 GLN A C 1
ATOM 2637 O O . GLN A 1 310 ? 2.028 12.008 15.560 1.00 92.31 310 GLN A O 1
ATOM 2642 N N . GLU A 1 311 ? -0.072 11.335 15.139 1.00 91.81 311 GLU A N 1
ATOM 2643 C CA . GLU A 1 311 ? -0.677 12.124 16.216 1.00 91.81 311 GLU A CA 1
ATOM 2644 C C . GLU A 1 311 ? -0.186 11.660 17.598 1.00 91.81 311 GLU A C 1
ATOM 2646 O O . GLU A 1 311 ? 0.190 12.490 18.423 1.00 91.81 311 GLU A O 1
ATOM 2651 N N . ILE A 1 312 ? -0.098 10.347 17.842 1.00 90.69 312 ILE A N 1
ATOM 2652 C CA . ILE A 1 312 ? 0.463 9.804 19.093 1.00 90.69 312 ILE A CA 1
ATOM 2653 C C . ILE A 1 312 ? 1.937 10.201 19.257 1.00 90.69 312 ILE A C 1
ATOM 2655 O O . ILE A 1 312 ? 2.349 10.609 20.343 1.00 90.69 312 ILE A O 1
ATOM 2659 N N . HIS A 1 313 ? 2.747 10.115 18.198 1.00 90.06 313 HIS A N 1
ATOM 2660 C CA . HIS A 1 313 ? 4.160 10.513 18.253 1.00 90.06 313 HIS A CA 1
ATOM 2661 C C . HIS A 1 313 ? 4.335 11.996 18.581 1.00 90.06 313 HIS A C 1
ATOM 2663 O O . HIS A 1 313 ? 5.199 12.331 19.395 1.00 90.06 313 HIS A O 1
ATOM 2669 N N . GLU A 1 314 ? 3.510 12.879 18.014 1.00 87.69 314 GLU A N 1
ATOM 2670 C CA . GLU A 1 314 ? 3.519 14.297 18.387 1.00 87.69 314 GLU A CA 1
ATOM 2671 C C . GLU A 1 314 ? 3.095 14.481 19.853 1.00 87.69 314 GLU A C 1
ATOM 2673 O O . GLU A 1 314 ? 3.783 15.180 20.598 1.00 87.69 314 GLU A O 1
ATOM 2678 N N . GLN A 1 315 ? 2.061 13.779 20.334 1.00 84.50 315 GLN A N 1
ATOM 2679 C CA . GLN A 1 315 ? 1.665 13.820 21.750 1.00 84.50 315 GLN A CA 1
ATOM 2680 C C . GLN A 1 315 ? 2.797 13.391 22.703 1.00 84.50 315 GLN A C 1
ATOM 2682 O O . GLN A 1 315 ? 3.021 14.054 23.720 1.00 84.50 315 GLN A O 1
ATOM 2687 N N . ILE A 1 316 ? 3.541 12.327 22.372 1.00 85.06 316 ILE A N 1
ATOM 2688 C CA . ILE A 1 316 ? 4.714 11.860 23.138 1.00 85.06 316 ILE A CA 1
ATOM 2689 C C . ILE A 1 316 ? 5.834 12.909 23.121 1.00 85.06 316 ILE A C 1
ATOM 2691 O O . ILE A 1 316 ? 6.505 13.158 24.124 1.00 85.06 316 ILE A O 1
ATOM 2695 N N . LYS A 1 317 ? 6.077 13.535 21.969 1.00 84.06 317 LYS A N 1
ATOM 2696 C CA . LYS A 1 317 ? 7.100 14.576 21.835 1.00 84.06 317 LYS A CA 1
ATOM 2697 C C . LYS A 1 317 ? 6.760 15.795 22.693 1.00 84.06 317 LYS A C 1
ATOM 2699 O O . LYS A 1 317 ? 7.636 16.302 23.391 1.00 84.06 317 LYS A O 1
ATOM 2704 N N . TYR A 1 318 ? 5.500 16.231 22.699 1.00 76.62 318 TYR A N 1
ATOM 2705 C CA . TYR A 1 318 ? 5.045 17.327 23.554 1.00 76.62 318 TYR A CA 1
ATOM 2706 C C . TYR A 1 318 ? 5.132 16.977 25.048 1.00 76.62 318 TYR A C 1
ATOM 2708 O O . TYR A 1 318 ? 5.585 17.813 25.831 1.00 76.62 318 TYR A O 1
ATOM 2716 N N . SER A 1 319 ? 4.780 15.753 25.461 1.00 74.31 319 SER A N 1
ATOM 2717 C CA . SER A 1 319 ? 4.853 15.360 26.878 1.00 74.31 319 SER A CA 1
ATOM 2718 C C . SER A 1 319 ? 6.288 15.379 27.426 1.00 74.31 319 SER A C 1
ATOM 2720 O O . SER A 1 319 ? 6.506 15.834 28.549 1.00 74.31 319 SER A O 1
ATOM 2722 N N . LYS A 1 320 ? 7.281 14.983 26.615 1.00 74.38 320 LYS A N 1
ATOM 2723 C CA . LYS A 1 320 ? 8.709 14.996 26.989 1.00 74.38 320 LYS A CA 1
ATOM 2724 C C . LYS A 1 320 ? 9.307 16.402 27.113 1.00 74.38 320 LYS A C 1
ATOM 2726 O O . LYS A 1 320 ? 10.197 16.607 27.931 1.00 74.38 320 LYS A O 1
ATOM 2731 N N . VAL A 1 321 ? 8.846 17.367 26.314 1.00 66.38 321 VAL A N 1
ATOM 2732 C CA . VAL A 1 321 ? 9.406 18.736 26.293 1.00 66.38 321 VAL A CA 1
ATOM 2733 C C . VAL A 1 321 ? 8.892 19.594 27.456 1.00 66.38 321 VAL A C 1
ATOM 2735 O O . VAL A 1 321 ? 9.622 20.443 27.963 1.00 66.38 321 VAL A O 1
ATOM 2738 N N . PHE A 1 322 ? 7.658 19.373 27.915 1.00 60.84 322 PHE A N 1
ATOM 2739 C CA . PHE A 1 322 ? 6.992 20.226 28.911 1.00 60.84 322 PHE A CA 1
ATOM 2740 C C . PHE A 1 322 ? 6.947 19.628 30.329 1.00 60.84 322 PHE A C 1
ATOM 2742 O O . PHE A 1 322 ? 6.106 20.018 31.140 1.00 60.84 322 PHE A O 1
ATOM 2749 N N . SER A 1 323 ? 7.874 18.730 30.677 1.00 53.19 323 SER A N 1
ATOM 2750 C CA . SER A 1 323 ? 7.903 17.989 31.953 1.00 53.19 323 SER A CA 1
ATOM 2751 C C . SER A 1 323 ? 8.181 18.831 33.220 1.00 53.19 323 SER A C 1
ATOM 2753 O O . SER A 1 323 ? 8.641 18.293 34.224 1.00 53.19 323 SER A O 1
ATOM 2755 N N . GLY A 1 324 ? 7.942 20.148 33.201 1.00 45.75 324 GLY A N 1
ATOM 2756 C CA . GLY A 1 324 ? 8.369 21.078 34.253 1.00 45.75 324 GLY A CA 1
ATOM 2757 C C . GLY A 1 324 ? 7.291 21.932 34.923 1.00 45.75 324 GLY A C 1
ATOM 2758 O O . GLY A 1 324 ? 7.534 22.399 36.029 1.00 45.75 324 GLY A O 1
ATOM 2759 N N . LYS A 1 325 ? 6.125 22.169 34.309 1.00 39.41 325 LYS A N 1
ATOM 2760 C CA . LYS A 1 325 ? 4.972 22.880 34.905 1.00 39.41 325 LYS A CA 1
ATOM 2761 C C . LYS A 1 325 ? 3.850 22.891 33.870 1.00 39.41 325 LYS A C 1
ATOM 2763 O O . LYS A 1 325 ? 4.083 23.275 32.731 1.00 39.41 325 LYS A O 1
ATOM 2768 N N . THR A 1 326 ? 2.653 22.478 34.286 1.00 40.72 326 THR A N 1
ATOM 2769 C CA . THR A 1 326 ? 1.439 22.308 33.464 1.00 40.72 326 THR A CA 1
ATOM 2770 C C . THR A 1 326 ? 1.602 21.336 32.296 1.00 40.72 326 THR A C 1
ATOM 2772 O O . THR A 1 326 ? 2.111 21.667 31.232 1.00 40.72 326 THR A O 1
ATOM 2775 N N . THR A 1 327 ? 1.104 20.121 32.493 1.00 42.12 327 THR A N 1
ATOM 2776 C CA . THR A 1 327 ? 0.861 19.143 31.438 1.00 42.12 327 THR A CA 1
ATOM 2777 C C . THR A 1 327 ? -0.144 19.708 30.428 1.00 42.12 327 THR A C 1
ATOM 2779 O O . THR A 1 327 ? -1.359 19.575 30.576 1.00 42.12 327 THR A O 1
ATOM 2782 N N . VAL A 1 328 ? 0.345 20.376 29.382 1.00 42.53 328 VAL A N 1
ATOM 2783 C CA . VAL A 1 328 ? -0.486 20.778 28.241 1.00 42.53 328 VAL A CA 1
ATOM 2784 C C . VAL A 1 328 ? -0.771 19.526 27.400 1.00 42.53 328 VAL A C 1
ATOM 2786 O O . VAL A 1 328 ? -0.212 19.325 26.328 1.00 42.53 328 VAL A O 1
ATOM 2789 N N . PHE A 1 329 ? -1.660 18.658 27.896 1.00 50.31 329 PHE A N 1
ATOM 2790 C CA . PHE A 1 329 ? -2.267 17.539 27.156 1.00 50.31 329 PHE A CA 1
ATOM 2791 C C . PHE A 1 329 ? -3.288 18.062 26.121 1.00 50.31 329 PHE A C 1
ATOM 2793 O O . PHE A 1 329 ? -4.473 17.718 26.153 1.00 50.31 329 PHE A O 1
ATOM 2800 N N . GLY A 1 330 ? -2.856 18.975 25.246 1.00 46.28 330 GLY A N 1
ATOM 2801 C CA . GLY A 1 330 ? -3.752 19.713 24.349 1.00 46.28 330 GLY A CA 1
ATOM 2802 C C . GLY A 1 330 ? -3.148 20.218 23.040 1.00 46.28 330 GLY A C 1
ATOM 2803 O O . GLY A 1 330 ? -3.874 20.846 22.273 1.00 46.28 330 GLY A O 1
ATOM 2804 N N . ALA A 1 331 ? -1.869 19.958 22.756 1.00 53.41 331 ALA A N 1
ATOM 2805 C CA . ALA A 1 331 ? -1.304 20.251 21.442 1.00 53.41 331 ALA A CA 1
ATOM 2806 C C . ALA A 1 331 ? -1.722 19.146 20.462 1.00 53.41 331 ALA A C 1
ATOM 2808 O O . ALA A 1 331 ? -1.090 18.098 20.382 1.00 53.41 331 ALA A O 1
ATOM 2809 N N . SER A 1 332 ? -2.844 19.376 19.785 1.00 67.25 332 SER A N 1
ATOM 2810 C CA . SER A 1 332 ? -3.316 18.544 18.683 1.00 67.25 332 SER A CA 1
ATOM 2811 C C . SER A 1 332 ? -2.592 18.967 17.414 1.00 67.25 332 SER A C 1
ATOM 2813 O O . SER A 1 332 ? -2.584 20.159 17.092 1.00 67.25 332 SER A O 1
ATOM 2815 N N . SER A 1 333 ? -1.970 18.029 16.705 1.00 79.00 333 SER A N 1
ATOM 2816 C CA . SER A 1 333 ? -1.216 18.355 15.486 1.00 79.00 333 SER A CA 1
ATOM 2817 C C . SER A 1 333 ? -2.085 18.436 14.228 1.00 79.00 333 SER A C 1
ATOM 2819 O O . SER A 1 333 ? -1.594 18.819 13.167 1.00 79.00 333 SER A O 1
ATOM 2821 N N . GLY A 1 334 ? -3.384 18.133 14.334 1.00 86.00 334 GLY A N 1
ATOM 2822 C CA . GLY A 1 334 ? -4.305 18.148 13.201 1.00 86.00 334 GLY A CA 1
ATOM 2823 C C . GLY A 1 334 ? -4.228 16.896 12.330 1.00 86.00 334 GLY A C 1
ATOM 2824 O O . GLY A 1 334 ? -4.860 16.873 11.273 1.00 86.00 334 GLY A O 1
ATOM 2825 N N . ASN A 1 335 ? -3.460 15.867 12.716 1.00 90.31 335 ASN A N 1
ATOM 2826 C CA . ASN A 1 335 ? -3.247 14.699 11.859 1.00 90.31 335 ASN A CA 1
ATOM 2827 C C . ASN A 1 335 ? -4.512 13.838 11.759 1.00 90.31 335 ASN A C 1
ATOM 2829 O O . ASN A 1 335 ? -4.796 13.308 10.684 1.00 90.31 335 ASN A O 1
ATOM 2833 N N . CYS A 1 336 ? -5.330 13.749 12.815 1.00 91.06 336 CYS A N 1
ATOM 2834 C CA . CYS A 1 336 ? -6.592 13.002 12.750 1.00 91.06 336 CYS A CA 1
ATOM 2835 C C . CYS A 1 336 ? -7.588 13.662 11.786 1.00 91.06 336 CYS A C 1
ATOM 2837 O O . CYS A 1 336 ? -8.314 12.964 11.076 1.00 91.06 336 CYS A O 1
ATOM 2839 N N . ARG A 1 337 ? -7.573 14.998 11.671 1.00 91.62 337 ARG A N 1
ATOM 2840 C CA . ARG A 1 337 ? -8.373 15.733 10.673 1.00 91.62 337 ARG A CA 1
ATOM 2841 C C . ARG A 1 337 ? -8.028 15.356 9.225 1.00 91.62 337 ARG A C 1
ATOM 2843 O O . ARG A 1 337 ? -8.870 15.507 8.338 1.00 91.62 337 ARG A O 1
ATOM 2850 N N . MET A 1 338 ? -6.816 14.858 8.972 1.00 91.44 338 MET A N 1
ATOM 2851 C CA . MET A 1 338 ? -6.370 14.474 7.629 1.00 91.44 338 MET A CA 1
ATOM 2852 C C . MET A 1 338 ? -6.947 13.136 7.160 1.00 91.44 338 MET A C 1
ATOM 2854 O O . MET A 1 338 ? -7.080 12.939 5.952 1.00 91.44 338 MET A O 1
ATOM 2858 N N . ILE A 1 339 ? -7.353 12.252 8.078 1.00 93.50 339 ILE A N 1
ATOM 2859 C CA . ILE A 1 339 ? -7.889 10.917 7.766 1.00 93.50 339 ILE A CA 1
ATOM 2860 C C . ILE A 1 339 ? -9.013 10.972 6.713 1.00 93.50 339 ILE A C 1
ATOM 2862 O O . ILE A 1 339 ? -8.833 10.412 5.629 1.00 93.50 339 ILE A O 1
ATOM 2866 N N . PRO A 1 340 ? -10.136 11.685 6.936 1.00 91.44 340 PRO A N 1
ATOM 2867 C CA . PRO A 1 340 ? -11.218 11.714 5.954 1.00 91.44 340 PRO A CA 1
ATOM 2868 C C . PRO A 1 340 ? -10.851 12.459 4.663 1.00 91.44 340 PRO A C 1
ATOM 2870 O O . PRO A 1 340 ? -11.484 12.246 3.633 1.00 91.44 340 PRO A O 1
ATOM 2873 N N . LEU A 1 341 ? -9.836 13.334 4.682 1.00 91.56 341 LEU A N 1
ATOM 2874 C CA . LEU A 1 341 ? -9.374 14.025 3.474 1.00 91.56 341 LEU A CA 1
ATOM 2875 C C . LEU A 1 341 ? -8.640 13.065 2.531 1.00 91.56 341 LEU A C 1
ATOM 2877 O O . LEU A 1 341 ? -8.755 13.197 1.311 1.00 91.56 341 LEU A O 1
ATOM 2881 N N . TYR A 1 342 ? -7.888 12.115 3.079 1.00 93.62 342 TYR A N 1
ATOM 2882 C CA . TYR A 1 342 ? -7.086 11.167 2.308 1.00 93.62 342 TYR A CA 1
ATOM 2883 C C . TYR A 1 342 ? -7.817 9.864 1.957 1.00 93.62 342 TYR A C 1
ATOM 2885 O O . TYR A 1 342 ? -7.275 9.075 1.188 1.00 93.62 342 TYR A O 1
ATOM 2893 N N . LEU A 1 343 ? -9.041 9.662 2.454 1.00 93.69 343 LEU A N 1
ATOM 2894 C CA . LEU A 1 343 ? -9.897 8.535 2.081 1.00 93.69 343 LEU A CA 1
ATOM 2895 C C . LEU A 1 343 ? -10.907 8.934 0.988 1.00 93.69 343 LEU A C 1
ATOM 2897 O O . LEU A 1 343 ? -11.575 9.965 1.141 1.00 93.69 343 LEU A O 1
ATOM 2901 N N . PRO A 1 344 ? -11.049 8.145 -0.097 1.00 92.25 344 PRO A N 1
ATOM 2902 C CA . PRO A 1 344 ? -12.074 8.367 -1.114 1.00 92.25 344 PRO A CA 1
ATOM 2903 C C . PRO A 1 344 ? -13.466 8.167 -0.524 1.00 92.25 344 PRO A C 1
ATOM 2905 O O . PRO A 1 344 ? -13.644 7.408 0.427 1.00 92.25 344 PRO A O 1
ATOM 2908 N N . VAL A 1 345 ? -14.468 8.827 -1.111 1.00 89.12 345 VAL A N 1
ATOM 2909 C CA . VAL A 1 345 ? -15.867 8.802 -0.636 1.00 89.12 345 VAL A CA 1
ATOM 2910 C C . VAL A 1 345 ? -16.393 7.368 -0.483 1.00 89.12 345 VAL A C 1
ATOM 2912 O O . VAL A 1 345 ? -17.106 7.075 0.471 1.00 89.12 345 VAL A O 1
ATOM 2915 N N . SER A 1 346 ? -15.973 6.460 -1.368 1.00 89.00 346 SER A N 1
ATOM 2916 C CA . SER A 1 346 ? -16.293 5.027 -1.328 1.00 89.00 346 SER A CA 1
ATOM 2917 C C . SER A 1 346 ? -15.863 4.328 -0.031 1.00 89.00 346 SER A C 1
ATOM 2919 O O . SER A 1 346 ? -16.521 3.388 0.398 1.00 89.00 346 SER A O 1
ATOM 2921 N N . LEU A 1 347 ? -14.779 4.784 0.604 1.00 89.69 347 LEU A N 1
ATOM 2922 C CA . LEU A 1 347 ? -14.207 4.191 1.817 1.00 89.69 347 LEU A CA 1
ATOM 2923 C C . LEU A 1 347 ? -14.500 4.997 3.081 1.00 89.69 347 LEU A C 1
ATOM 2925 O O . LEU A 1 347 ? -14.213 4.525 4.179 1.00 89.69 347 LEU A O 1
ATOM 2929 N N . GLN A 1 348 ? -15.097 6.185 2.952 1.00 85.12 348 GLN A N 1
ATOM 2930 C CA . GLN A 1 348 ? -15.467 7.003 4.108 1.00 85.12 348 GLN A CA 1
ATOM 2931 C C . GLN A 1 348 ? -16.511 6.318 5.003 1.00 85.12 348 GLN A C 1
ATOM 2933 O O . GLN A 1 348 ? -16.508 6.549 6.204 1.00 85.12 348 GLN A O 1
ATOM 2938 N N . GLN A 1 349 ? -17.336 5.424 4.449 1.00 85.00 349 GLN A N 1
ATOM 2939 C CA . GLN A 1 349 ? -18.313 4.628 5.207 1.00 85.00 349 GLN A CA 1
ATOM 2940 C C . GLN A 1 349 ? -17.675 3.609 6.167 1.00 85.00 349 GLN A C 1
ATOM 2942 O O . GLN A 1 349 ? -18.353 3.109 7.056 1.00 85.00 349 GLN A O 1
ATOM 2947 N N . ASN A 1 350 ? -16.388 3.294 5.986 1.00 89.75 350 ASN A N 1
ATOM 2948 C CA . ASN A 1 350 ? -15.670 2.302 6.789 1.00 89.75 350 ASN A CA 1
ATOM 2949 C C . ASN A 1 350 ? -14.680 2.953 7.770 1.00 89.75 350 ASN A C 1
ATOM 2951 O O . ASN A 1 350 ? -13.856 2.252 8.362 1.00 89.75 350 ASN A O 1
ATOM 2955 N N . ILE A 1 351 ? -14.696 4.285 7.917 1.00 91.94 351 ILE A N 1
ATOM 2956 C CA . ILE A 1 351 ? -13.728 5.024 8.746 1.00 91.94 351 ILE A CA 1
ATOM 2957 C C . ILE A 1 351 ? -13.719 4.494 10.180 1.00 91.94 351 ILE A C 1
ATOM 2959 O O . ILE A 1 351 ? -12.653 4.306 10.762 1.00 91.94 351 ILE A O 1
ATOM 2963 N N . GLU A 1 352 ? -14.894 4.224 10.733 1.00 92.56 352 GLU A N 1
ATOM 2964 C CA . GLU A 1 352 ? -15.093 3.748 12.094 1.00 92.56 352 GLU A CA 1
ATOM 2965 C C . GLU A 1 352 ? -14.411 2.400 12.334 1.00 92.56 352 GLU A C 1
ATOM 2967 O O . GLU A 1 352 ? -13.719 2.227 13.340 1.00 92.56 352 GLU A O 1
ATOM 2972 N N . GLU A 1 353 ? -14.554 1.464 11.390 1.00 93.62 353 GLU A N 1
ATOM 2973 C CA . GLU A 1 353 ? -13.918 0.149 11.475 1.00 93.62 353 GLU A CA 1
ATOM 2974 C C . GLU A 1 353 ? -12.394 0.263 11.375 1.00 93.62 353 GLU A C 1
ATOM 2976 O O . GLU A 1 353 ? -11.669 -0.345 12.165 1.00 93.62 353 GLU A O 1
ATOM 2981 N N . LEU A 1 354 ? -11.900 1.093 10.449 1.00 94.25 354 LEU A N 1
ATOM 2982 C CA . LEU A 1 354 ? -10.465 1.318 10.260 1.00 94.25 354 LEU A CA 1
ATOM 2983 C C . LEU A 1 354 ? -9.817 1.953 11.501 1.00 94.25 354 LEU A C 1
ATOM 2985 O O . LEU A 1 354 ? -8.722 1.546 11.898 1.00 94.25 354 LEU A O 1
ATOM 2989 N N . ILE A 1 355 ? -10.491 2.924 12.135 1.00 95.19 355 ILE A N 1
ATOM 2990 C CA . ILE A 1 355 ? -10.040 3.545 13.391 1.00 95.19 355 ILE A CA 1
ATOM 2991 C C . ILE A 1 355 ? -9.979 2.497 14.505 1.00 95.19 355 ILE A C 1
ATOM 2993 O O . ILE A 1 355 ? -8.970 2.417 15.209 1.00 95.19 355 ILE A O 1
ATOM 2997 N N . GLY A 1 356 ? -11.025 1.678 14.653 1.00 93.88 356 GLY A N 1
ATOM 2998 C CA . GLY A 1 356 ? -11.073 0.631 15.673 1.00 93.88 356 GLY A CA 1
ATOM 2999 C C . GLY A 1 356 ? -9.938 -0.384 15.528 1.00 93.88 356 GLY A C 1
ATOM 3000 O O . GLY A 1 356 ? -9.233 -0.662 16.501 1.00 93.88 356 GLY A O 1
ATOM 3001 N N . PHE A 1 357 ? -9.686 -0.876 14.310 1.00 93.88 357 PHE A N 1
ATOM 3002 C CA . PHE A 1 357 ? -8.565 -1.787 14.049 1.00 93.88 357 PHE A CA 1
ATOM 3003 C C . PHE A 1 357 ? -7.202 -1.122 14.251 1.00 93.88 357 PHE A C 1
ATOM 3005 O O . PHE A 1 357 ? -6.288 -1.752 14.790 1.00 93.88 357 PHE A O 1
ATOM 3012 N N . SER A 1 358 ? -7.073 0.160 13.900 1.00 94.38 358 SER A N 1
ATOM 3013 C CA . SER A 1 358 ? -5.834 0.910 14.098 1.00 94.38 358 SER A CA 1
ATOM 3014 C C . SER A 1 358 ? -5.479 1.021 15.580 1.00 94.38 358 SER A C 1
ATOM 3016 O O . SER A 1 358 ? -4.398 0.600 15.996 1.00 94.38 358 SER A O 1
ATOM 3018 N N . LEU A 1 359 ? -6.422 1.476 16.408 1.00 94.69 359 LEU A N 1
ATOM 3019 C CA . LEU A 1 359 ? -6.239 1.604 17.856 1.00 94.69 359 LEU A CA 1
ATOM 3020 C C . LEU A 1 359 ? -5.997 0.245 18.528 1.00 94.69 359 LEU A C 1
ATOM 3022 O O . LEU A 1 359 ? -5.123 0.127 19.392 1.00 94.69 359 LEU A O 1
ATOM 3026 N N . GLN A 1 360 ? -6.693 -0.807 18.083 1.00 92.44 360 GLN A N 1
ATOM 3027 C CA . GLN A 1 360 ? -6.441 -2.168 18.555 1.00 92.44 360 GLN A CA 1
ATOM 3028 C C . GLN A 1 360 ? -5.010 -2.623 18.222 1.00 92.44 360 GLN A C 1
ATOM 3030 O O . GLN A 1 360 ? -4.349 -3.233 19.064 1.00 92.44 360 GLN A O 1
ATOM 3035 N N . SER A 1 361 ? -4.496 -2.313 17.029 1.00 90.44 361 SER A N 1
ATOM 3036 C CA . SER A 1 361 ? -3.126 -2.672 16.648 1.00 90.44 361 SER A CA 1
ATOM 3037 C C . SER A 1 361 ? -2.074 -1.917 17.473 1.00 90.44 361 SER A C 1
ATOM 3039 O O . SER A 1 361 ? -1.118 -2.529 17.953 1.00 90.44 361 SER A O 1
ATOM 3041 N N . LEU A 1 362 ? -2.294 -0.621 17.715 1.00 90.56 362 LEU A N 1
ATOM 3042 C CA . LEU A 1 362 ? -1.381 0.263 18.443 1.00 90.56 362 LEU A CA 1
ATOM 3043 C C . LEU A 1 362 ? -1.332 -0.038 19.939 1.00 90.56 362 LEU A C 1
ATOM 3045 O O . LEU A 1 362 ? -0.279 0.115 20.554 1.00 90.56 362 LEU A O 1
ATOM 3049 N N . SER A 1 363 ? -2.429 -0.537 20.511 1.00 89.12 363 SER A N 1
ATOM 3050 C CA . SER A 1 363 ? -2.481 -0.954 21.916 1.00 89.12 363 SER A CA 1
ATOM 3051 C C . SER A 1 363 ? -1.537 -2.103 22.274 1.00 89.12 363 SER A C 1
ATOM 3053 O O . SER A 1 363 ? -1.322 -2.367 23.450 1.00 89.12 363 SER A O 1
ATOM 3055 N N . LYS A 1 364 ? -0.932 -2.784 21.294 1.00 86.81 364 LYS A N 1
ATOM 3056 C CA . LYS A 1 364 ? 0.115 -3.787 21.549 1.00 86.81 364 LYS A CA 1
ATOM 3057 C C . LYS A 1 364 ? 1.447 -3.164 21.975 1.00 86.81 364 LYS A C 1
ATOM 3059 O O . LYS A 1 364 ? 2.271 -3.849 22.572 1.00 86.81 364 LYS A O 1
ATOM 3064 N N . ASN A 1 365 ? 1.671 -1.890 21.655 1.00 87.62 365 ASN A N 1
ATOM 3065 C CA . ASN A 1 365 ? 2.914 -1.195 21.960 1.00 87.62 365 ASN A CA 1
ATOM 3066 C C . ASN A 1 365 ? 2.806 -0.488 23.312 1.00 87.62 365 ASN A C 1
ATOM 3068 O O . ASN A 1 365 ? 2.029 0.456 23.465 1.00 87.62 365 ASN A O 1
ATOM 3072 N N . GLN A 1 366 ? 3.644 -0.898 24.266 1.00 83.94 366 GLN A N 1
ATOM 3073 C CA . GLN A 1 366 ? 3.581 -0.389 25.638 1.00 83.94 366 GLN A CA 1
ATOM 3074 C C . GLN A 1 366 ? 3.789 1.127 25.741 1.00 83.94 366 GLN A C 1
ATOM 3076 O O . GLN A 1 366 ? 3.131 1.791 26.538 1.00 83.94 366 GLN A O 1
ATOM 3081 N N . GLU A 1 367 ? 4.650 1.686 24.886 1.00 85.50 367 GLU A N 1
ATOM 3082 C CA . GLU A 1 367 ? 4.945 3.124 24.841 1.00 85.50 367 GLU A CA 1
ATOM 3083 C C . GLU A 1 367 ? 3.716 3.989 24.531 1.00 85.50 367 GLU A C 1
ATOM 3085 O O . GLU A 1 367 ? 3.710 5.182 24.829 1.00 85.50 367 GLU A O 1
ATOM 3090 N N . TYR A 1 368 ? 2.678 3.418 23.912 1.00 87.31 368 TYR A N 1
ATOM 3091 C CA . TYR A 1 368 ? 1.505 4.176 23.486 1.00 87.31 368 TYR A CA 1
ATOM 3092 C C . TYR A 1 368 ? 0.409 4.219 24.551 1.00 87.31 368 TYR A C 1
ATOM 3094 O O . TYR A 1 368 ? -0.435 5.110 24.479 1.00 87.31 368 TYR A O 1
ATOM 3102 N N . HIS A 1 369 ? 0.422 3.337 25.559 1.00 83.56 369 HIS A N 1
ATOM 3103 C CA . HIS A 1 369 ? -0.690 3.176 26.507 1.00 83.56 369 HIS A CA 1
ATOM 3104 C C . HIS A 1 369 ? -1.125 4.474 27.202 1.00 83.56 369 HIS A C 1
ATOM 3106 O O . HIS A 1 369 ? -2.323 4.741 27.281 1.00 83.56 369 HIS A O 1
ATOM 3112 N N . GLU A 1 370 ? -0.185 5.322 27.631 1.00 80.94 370 GLU A N 1
ATOM 3113 C CA . GLU A 1 370 ? -0.496 6.607 28.287 1.00 80.94 370 GLU A CA 1
ATOM 3114 C C . GLU A 1 370 ? -1.178 7.624 27.350 1.00 80.94 370 GLU A C 1
ATOM 3116 O O . GLU A 1 370 ? -1.826 8.572 27.800 1.00 80.94 370 GLU A O 1
ATOM 3121 N N . HIS A 1 371 ? -1.057 7.426 26.037 1.00 86.00 371 HIS A N 1
ATOM 3122 C CA . HIS A 1 371 ? -1.555 8.327 24.999 1.00 86.00 371 HIS A CA 1
ATOM 3123 C C . HIS A 1 371 ? -2.815 7.802 24.288 1.00 86.00 371 HIS A C 1
ATOM 3125 O O . HIS A 1 371 ? -3.522 8.582 23.648 1.00 86.00 371 HIS A O 1
ATOM 3131 N N . LEU A 1 372 ? -3.155 6.515 24.438 1.00 87.69 372 LEU A N 1
ATOM 3132 C CA . LEU A 1 372 ? -4.304 5.882 23.771 1.00 87.69 372 LEU A CA 1
ATOM 3133 C C . LEU A 1 372 ? -5.667 6.482 24.169 1.00 87.69 372 LEU A C 1
ATOM 3135 O O . LEU A 1 372 ? -6.577 6.588 23.349 1.00 87.69 372 LEU A O 1
ATOM 3139 N N . THR A 1 373 ? -5.834 6.934 25.410 1.00 85.38 373 THR A N 1
ATOM 3140 C CA . THR A 1 373 ? -7.072 7.614 25.838 1.00 85.38 373 THR A CA 1
ATOM 3141 C C . THR A 1 373 ? -7.144 9.047 25.302 1.00 85.38 373 THR A C 1
ATOM 3143 O O . THR A 1 373 ? -8.209 9.516 24.894 1.00 85.38 373 THR A O 1
ATOM 3146 N N . ASN A 1 374 ? -5.999 9.730 25.214 1.00 83.25 374 ASN A N 1
ATOM 3147 C CA . ASN A 1 374 ? -5.898 11.077 24.654 1.00 83.25 374 ASN A CA 1
ATOM 3148 C C . ASN A 1 374 ? -6.176 11.101 23.148 1.00 83.25 374 ASN A C 1
ATOM 3150 O O . ASN A 1 374 ? -6.876 11.995 22.675 1.00 83.25 374 ASN A O 1
ATOM 3154 N N . ILE A 1 375 ? -5.702 10.111 22.388 1.00 89.81 375 ILE A N 1
ATOM 3155 C CA . ILE A 1 375 ? -6.004 10.034 20.954 1.00 89.81 375 ILE A CA 1
ATOM 3156 C C . ILE A 1 375 ? -7.509 9.846 20.695 1.00 89.81 375 ILE A C 1
ATOM 3158 O O . ILE A 1 375 ? -8.030 10.454 19.765 1.00 89.81 375 ILE A O 1
ATOM 3162 N N . CYS A 1 376 ? -8.251 9.141 21.563 1.00 90.19 376 CYS A N 1
ATOM 3163 C CA . CYS A 1 376 ? -9.718 9.037 21.467 1.00 90.19 376 CYS A CA 1
ATOM 3164 C C . CYS A 1 376 ? -10.402 10.417 21.558 1.00 90.19 376 CYS A C 1
ATOM 3166 O O . CYS A 1 376 ? -11.348 10.714 20.816 1.00 90.19 376 CYS A O 1
ATOM 3168 N N . LYS A 1 377 ? -9.885 11.300 22.425 1.00 85.75 377 LYS A N 1
ATOM 3169 C CA . LYS A 1 377 ? -10.319 12.703 22.535 1.00 85.75 377 LYS A CA 1
ATOM 3170 C C . LYS A 1 377 ? -10.021 13.480 21.258 1.00 85.75 377 LYS A C 1
ATOM 3172 O O . LYS A 1 377 ? -10.894 14.192 20.762 1.00 85.75 377 LYS A O 1
ATOM 3177 N N . THR A 1 378 ? -8.800 13.359 20.739 1.00 88.25 378 THR A N 1
ATOM 3178 C CA . THR A 1 378 ? -8.366 14.049 19.518 1.00 88.25 378 THR A CA 1
ATOM 3179 C C . THR A 1 378 ? -9.196 13.619 18.313 1.00 88.25 378 THR A C 1
ATOM 3181 O O . THR A 1 378 ? -9.736 14.480 17.626 1.00 88.25 378 THR A O 1
ATOM 3184 N N . ILE A 1 379 ? -9.409 12.314 18.122 1.00 91.12 379 ILE A N 1
ATOM 3185 C CA . ILE A 1 379 ? -10.281 11.755 17.077 1.00 91.12 379 ILE A CA 1
ATOM 3186 C C . ILE A 1 379 ? -11.688 12.359 17.175 1.00 91.12 379 ILE A C 1
ATOM 3188 O O . ILE A 1 379 ? -12.213 12.882 16.195 1.00 91.12 379 ILE A O 1
ATOM 3192 N N . THR A 1 380 ? -12.270 12.374 18.378 1.00 88.31 380 THR A N 1
ATOM 3193 C CA . THR A 1 380 ? -13.618 12.913 18.620 1.00 88.31 380 THR A CA 1
ATOM 3194 C C . THR A 1 380 ? -13.734 14.406 18.294 1.00 88.31 380 THR A C 1
ATOM 3196 O O . THR A 1 380 ? -14.781 14.856 17.815 1.00 88.31 380 THR A O 1
ATOM 3199 N N . LYS A 1 381 ? -12.675 15.183 18.551 1.00 86.56 381 LYS A N 1
ATOM 3200 C CA . LYS A 1 381 ? -12.643 16.634 18.323 1.00 86.56 381 LYS A CA 1
ATOM 3201 C C . LYS A 1 381 ? -12.330 17.019 16.877 1.00 86.56 381 LYS A C 1
ATOM 3203 O O . LYS A 1 381 ? -12.950 17.944 16.361 1.00 86.56 381 LYS A O 1
ATOM 3208 N N . GLU A 1 382 ? -11.362 16.356 16.252 1.00 88.19 382 GLU A N 1
ATOM 3209 C CA . GLU A 1 382 ? -10.831 16.738 14.938 1.00 88.19 382 GLU A CA 1
ATOM 3210 C C . GLU A 1 382 ? -11.609 16.147 13.765 1.00 88.19 382 GLU A C 1
ATOM 3212 O O . GLU A 1 382 ? -11.684 16.766 12.700 1.00 88.19 382 GLU A O 1
ATOM 3217 N N . ILE A 1 383 ? -12.195 14.960 13.938 1.00 85.81 383 ILE A N 1
ATOM 3218 C CA . ILE A 1 383 ? -13.035 14.367 12.905 1.00 85.81 383 ILE A CA 1
ATOM 3219 C C . ILE A 1 383 ? -14.431 14.988 13.022 1.00 85.81 383 ILE A C 1
ATOM 3221 O O . ILE A 1 383 ? -15.206 14.716 13.943 1.00 85.81 383 ILE A O 1
ATOM 3225 N N . HIS A 1 384 ? -14.723 15.890 12.085 1.00 74.12 384 HIS A N 1
ATOM 3226 C CA . HIS A 1 384 ? -15.974 16.650 12.041 1.00 74.12 384 HIS A CA 1
ATOM 3227 C C . HIS A 1 384 ? -17.155 15.882 11.426 1.00 74.12 384 HIS A C 1
ATOM 3229 O O . HIS A 1 384 ? -18.274 16.384 11.477 1.00 74.12 384 HIS A O 1
ATOM 3235 N N . TYR A 1 385 ? -16.923 14.688 10.875 1.00 76.50 385 TYR A N 1
ATOM 3236 C CA . TYR A 1 385 ? -17.988 13.790 10.423 1.00 76.50 385 TYR A CA 1
ATOM 3237 C C . TYR A 1 385 ? -18.759 13.212 11.619 1.00 76.50 385 TYR A C 1
ATOM 3239 O O . TYR A 1 385 ? -18.225 13.111 12.730 1.00 76.50 385 TYR A O 1
ATOM 3247 N N . GLU A 1 386 ? -20.024 12.856 11.401 1.00 80.50 386 GLU A N 1
ATOM 3248 C CA . GLU A 1 386 ? -20.824 12.123 12.385 1.00 80.50 386 GLU A CA 1
ATOM 3249 C C . GLU A 1 386 ? -20.343 10.674 12.431 1.00 80.50 386 GLU A C 1
ATOM 3251 O O . GLU A 1 386 ? -20.724 9.860 11.601 1.00 80.50 386 GLU A O 1
ATOM 3256 N N . LEU A 1 387 ? -19.438 10.394 13.370 1.00 85.88 387 LEU A N 1
ATOM 3257 C CA . LEU A 1 387 ? -18.892 9.059 13.585 1.00 85.88 387 LEU A CA 1
ATOM 3258 C C . LEU A 1 387 ? -19.891 8.175 14.331 1.00 85.88 387 LEU A C 1
ATOM 3260 O O . LEU A 1 387 ? -20.438 8.591 15.359 1.00 85.88 387 LEU A O 1
ATOM 3264 N N . ASP A 1 388 ? -20.035 6.925 13.892 1.00 89.44 388 ASP A N 1
ATOM 3265 C CA . ASP A 1 388 ? -20.716 5.897 14.680 1.00 89.44 388 ASP A CA 1
ATOM 3266 C C . ASP A 1 388 ? -19.777 5.320 15.755 1.00 89.44 388 ASP A C 1
ATOM 3268 O O . ASP A 1 388 ? -19.028 4.358 15.556 1.00 89.44 388 ASP A O 1
ATOM 3272 N N . TYR A 1 389 ? -19.841 5.906 16.950 1.00 90.06 389 TYR A N 1
ATOM 3273 C CA . TYR A 1 389 ? -19.071 5.457 18.112 1.00 90.06 389 TYR A CA 1
ATOM 3274 C C . TYR A 1 389 ? -19.397 4.017 18.528 1.00 90.06 389 TYR A C 1
ATOM 3276 O O . TYR A 1 389 ? -18.536 3.340 19.093 1.00 90.06 389 TYR A O 1
ATOM 3284 N N . SER A 1 390 ? -20.607 3.521 18.239 1.00 91.12 390 SER A N 1
ATOM 3285 C CA . SER A 1 390 ? -20.960 2.133 18.537 1.00 91.12 390 SER A CA 1
ATOM 3286 C C . SER A 1 390 ? -20.167 1.161 17.667 1.00 91.12 390 SER A C 1
ATOM 3288 O O . SER A 1 390 ? -19.660 0.156 18.175 1.00 91.12 390 SER A O 1
ATOM 3290 N N . LEU A 1 391 ? -19.968 1.505 16.391 1.00 92.19 391 LEU A N 1
ATOM 3291 C CA . LEU A 1 391 ? -19.175 0.729 15.445 1.00 92.19 391 LEU A CA 1
ATOM 3292 C C . LEU A 1 391 ? -17.675 0.782 15.772 1.00 92.19 391 LEU A C 1
ATOM 3294 O O . LEU A 1 391 ? -17.022 -0.265 15.773 1.00 92.19 391 LEU A O 1
ATOM 3298 N N . ILE A 1 392 ? -17.138 1.954 16.142 1.00 93.81 392 ILE A N 1
ATOM 3299 C CA . ILE A 1 392 ? -15.738 2.091 16.598 1.00 93.81 392 ILE A CA 1
ATOM 3300 C C . ILE A 1 392 ? -15.481 1.190 17.813 1.00 93.81 392 ILE A C 1
ATOM 3302 O O . ILE A 1 392 ? -14.541 0.399 17.824 1.00 93.81 392 ILE A O 1
ATOM 3306 N N . CYS A 1 393 ? -16.334 1.258 18.837 1.00 93.38 393 CYS A N 1
ATOM 3307 C CA . CYS A 1 393 ? -16.161 0.445 20.041 1.00 93.38 393 CYS A CA 1
ATOM 3308 C C . CYS A 1 393 ? -16.326 -1.054 19.749 1.00 93.38 393 CYS A C 1
ATOM 3310 O O . CYS A 1 393 ? -15.548 -1.873 20.241 1.00 93.38 393 CYS A O 1
ATOM 3312 N N . LYS A 1 394 ? -17.302 -1.433 18.912 1.00 92.25 394 LYS A N 1
ATOM 3313 C CA . LYS A 1 394 ? -17.511 -2.825 18.491 1.00 92.25 394 LYS A CA 1
ATOM 3314 C C . LYS A 1 394 ? -16.293 -3.392 17.756 1.00 92.25 394 LYS A C 1
ATOM 3316 O O . LYS A 1 394 ? -15.909 -4.530 18.016 1.00 92.25 394 LYS A O 1
ATOM 3321 N N . THR A 1 395 ? -15.692 -2.623 16.849 1.00 92.56 395 THR A N 1
ATOM 3322 C CA . THR A 1 395 ? -14.508 -3.044 16.081 1.00 92.56 395 THR A CA 1
ATOM 3323 C C . THR A 1 395 ? -13.253 -3.097 16.945 1.00 92.56 395 THR A C 1
ATOM 3325 O O . THR A 1 395 ? -12.513 -4.073 16.857 1.00 92.56 395 THR A O 1
ATOM 3328 N N . LEU A 1 396 ? -13.070 -2.138 17.858 1.00 91.75 396 LEU A N 1
ATOM 3329 C CA . LEU A 1 396 ? -11.985 -2.138 18.842 1.00 91.75 396 LEU A CA 1
ATOM 3330 C C . LEU A 1 396 ? -11.996 -3.399 19.722 1.00 91.75 396 LEU A C 1
ATOM 3332 O O . LEU A 1 396 ? -10.943 -3.953 20.040 1.00 91.75 396 LEU A O 1
ATOM 3336 N N . MET A 1 397 ? -13.189 -3.872 20.088 1.00 90.19 397 MET A N 1
ATOM 3337 C CA . MET A 1 397 ? -13.368 -5.101 20.862 1.00 90.19 397 MET A CA 1
ATOM 3338 C C . MET A 1 397 ? -13.276 -6.373 20.009 1.00 90.19 397 MET A C 1
ATOM 3340 O O . MET A 1 397 ? -12.999 -7.434 20.553 1.00 90.19 397 MET A O 1
ATOM 3344 N N . ASN A 1 398 ? -13.450 -6.300 18.686 1.00 88.81 398 ASN A N 1
ATOM 3345 C CA . ASN A 1 398 ? -13.412 -7.471 17.810 1.00 88.81 398 ASN A CA 1
ATOM 3346 C C . ASN A 1 398 ? -11.973 -7.915 17.499 1.00 88.81 398 ASN A C 1
ATOM 3348 O O . ASN A 1 398 ? -11.219 -7.216 16.827 1.00 88.81 398 ASN A O 1
ATOM 3352 N N . ILE A 1 399 ? -11.581 -9.096 17.970 1.00 82.56 399 ILE A N 1
ATOM 3353 C CA . ILE A 1 399 ? -10.177 -9.529 17.990 1.00 82.56 399 ILE A CA 1
ATOM 3354 C C . ILE A 1 399 ? -9.753 -10.152 16.650 1.00 82.56 399 ILE A C 1
ATOM 3356 O O . ILE A 1 399 ? -10.140 -11.276 16.338 1.00 82.56 399 ILE A O 1
ATOM 3360 N N . GLN A 1 400 ? -8.897 -9.468 15.881 1.00 74.88 400 GLN A N 1
ATOM 3361 C CA . GLN A 1 400 ? -8.460 -9.951 14.557 1.00 74.88 400 GLN A CA 1
ATOM 3362 C C . GLN A 1 400 ? -7.303 -10.974 14.575 1.00 74.88 400 GLN A C 1
ATOM 3364 O O . GLN A 1 400 ? -7.177 -11.765 13.645 1.00 74.88 400 GLN A O 1
ATOM 3369 N N . ASN A 1 401 ? -6.440 -10.982 15.603 1.00 76.19 401 ASN A N 1
ATOM 3370 C CA . ASN A 1 401 ? -5.237 -11.835 15.646 1.00 76.19 401 ASN A CA 1
ATOM 3371 C C . ASN A 1 401 ? -5.075 -12.545 16.999 1.00 76.19 401 ASN A C 1
ATOM 3373 O O . ASN A 1 401 ? -4.219 -12.193 17.813 1.00 76.19 401 ASN A O 1
ATOM 3377 N N . ILE A 1 402 ? -5.919 -13.552 17.228 1.00 76.00 402 ILE A N 1
ATOM 3378 C CA . ILE A 1 402 ? -5.941 -14.334 18.471 1.00 76.00 402 ILE A CA 1
ATOM 3379 C C . ILE A 1 402 ? -4.622 -15.104 18.662 1.00 76.00 402 ILE A C 1
ATOM 3381 O O . ILE A 1 402 ? -4.067 -15.099 19.758 1.00 76.00 402 ILE A O 1
ATOM 3385 N N . SER A 1 403 ? -4.065 -15.704 17.603 1.00 71.25 403 SER A N 1
ATOM 3386 C CA . SER A 1 403 ? -2.828 -16.499 17.680 1.00 71.25 403 SER A CA 1
ATOM 3387 C C . SER A 1 403 ? -1.622 -15.688 18.155 1.00 71.25 403 SER A C 1
ATOM 3389 O O . SER A 1 403 ? -0.858 -16.168 18.987 1.00 71.25 403 SER A O 1
ATOM 3391 N N . GLY A 1 404 ? -1.466 -14.449 17.675 1.00 76.06 404 GLY A N 1
ATOM 3392 C CA . GLY A 1 404 ? -0.387 -13.565 18.123 1.00 76.06 404 GLY A CA 1
ATOM 3393 C C . GLY A 1 404 ? -0.576 -13.077 19.562 1.00 76.06 404 GLY A C 1
ATOM 3394 O O . GLY A 1 404 ? 0.396 -12.948 20.298 1.00 76.06 404 GLY A O 1
ATOM 3395 N N . LEU A 1 405 ? -1.822 -12.855 19.993 1.00 76.69 405 LEU A N 1
ATOM 3396 C CA . LEU A 1 405 ? -2.126 -12.443 21.368 1.00 76.69 405 LEU A CA 1
ATOM 3397 C C . LEU A 1 405 ? -1.894 -13.572 22.377 1.00 76.69 405 LEU A C 1
ATOM 3399 O O . LEU A 1 405 ? -1.483 -13.300 23.498 1.00 76.69 405 LEU A O 1
ATOM 3403 N N . ILE A 1 406 ? -2.104 -14.836 21.996 1.00 75.62 406 ILE A N 1
ATOM 3404 C CA . ILE A 1 406 ? -1.832 -15.986 22.874 1.00 75.62 406 ILE A CA 1
ATOM 3405 C C . ILE A 1 406 ? -0.335 -16.095 23.211 1.00 75.62 406 ILE A C 1
ATOM 3407 O O . ILE A 1 406 ? -0.007 -16.500 24.326 1.00 75.62 406 ILE A O 1
ATOM 3411 N N . GLN A 1 407 ? 0.555 -15.695 22.299 1.00 78.31 407 GLN A N 1
ATOM 3412 C CA . GLN A 1 407 ? 2.011 -15.771 22.480 1.00 78.31 407 GLN A CA 1
ATOM 3413 C C . GLN A 1 407 ? 2.591 -14.686 23.404 1.00 78.31 407 GLN A C 1
ATOM 3415 O O . GLN A 1 407 ? 3.722 -14.831 23.857 1.00 78.31 407 GLN A O 1
ATOM 3420 N N . MET A 1 408 ? 1.847 -13.609 23.681 1.00 79.88 408 MET A N 1
ATOM 3421 C CA . MET A 1 408 ? 2.309 -12.512 24.542 1.00 79.88 408 MET A CA 1
ATOM 3422 C C . MET A 1 408 ? 2.473 -12.944 26.002 1.00 79.88 408 MET A C 1
ATOM 3424 O O . MET A 1 408 ? 1.856 -13.911 26.456 1.00 79.88 408 MET A O 1
ATOM 3428 N N . ASN A 1 409 ? 3.252 -12.183 26.770 1.00 83.06 409 ASN A N 1
ATOM 3429 C CA . ASN A 1 409 ? 3.359 -12.402 28.210 1.00 83.06 409 ASN A CA 1
ATOM 3430 C C . ASN A 1 409 ? 2.024 -12.098 28.908 1.00 83.06 409 ASN A C 1
ATOM 3432 O O . ASN A 1 409 ? 1.265 -11.231 28.475 1.00 83.06 409 ASN A O 1
ATOM 3436 N N . GLN A 1 410 ? 1.741 -12.754 30.037 1.00 80.25 410 GLN A N 1
ATOM 3437 C CA . GLN A 1 410 ? 0.470 -12.564 30.751 1.00 80.25 410 GLN A CA 1
ATOM 3438 C C . GLN A 1 410 ? 0.228 -11.100 31.159 1.00 80.25 410 GLN A C 1
ATOM 3440 O O . GLN A 1 410 ? -0.883 -10.592 31.021 1.00 80.25 410 GLN A O 1
ATOM 3445 N N . ASN A 1 411 ? 1.278 -10.396 31.590 1.00 81.81 411 ASN A N 1
ATOM 3446 C CA . ASN A 1 411 ? 1.193 -8.979 31.947 1.00 81.81 411 ASN A CA 1
ATOM 3447 C C . ASN A 1 411 ? 0.888 -8.088 30.734 1.00 81.81 411 ASN A C 1
ATOM 3449 O O . ASN A 1 411 ? 0.078 -7.174 30.844 1.00 81.81 411 ASN A O 1
ATOM 3453 N N . GLU A 1 412 ? 1.484 -8.371 29.574 1.00 82.19 412 GLU A N 1
ATOM 3454 C CA . GLU A 1 412 ? 1.220 -7.642 28.324 1.00 82.19 412 GLU A CA 1
ATOM 3455 C C . GLU A 1 412 ? -0.217 -7.849 27.851 1.00 82.19 412 GLU A C 1
ATOM 3457 O O . GLU A 1 412 ? -0.882 -6.881 27.489 1.00 82.19 412 GLU A O 1
ATOM 3462 N N . LYS A 1 413 ? -0.732 -9.085 27.928 1.00 83.56 413 LYS A N 1
ATOM 3463 C CA . LYS A 1 413 ? -2.144 -9.372 27.639 1.00 83.56 413 LYS A CA 1
ATOM 3464 C C . LYS A 1 413 ? -3.053 -8.560 28.557 1.00 83.56 413 LYS A C 1
ATOM 3466 O O . LYS A 1 413 ? -3.981 -7.913 28.076 1.00 83.56 413 LYS A O 1
ATOM 3471 N N . ASN A 1 414 ? -2.774 -8.579 29.863 1.00 82.88 414 ASN A N 1
ATOM 3472 C CA . ASN A 1 414 ? -3.540 -7.843 30.868 1.00 82.88 414 ASN A CA 1
ATOM 3473 C C . ASN A 1 414 ? -3.569 -6.340 30.563 1.00 82.88 414 ASN A C 1
ATOM 3475 O O . ASN A 1 414 ? -4.650 -5.760 30.496 1.00 82.88 414 ASN A O 1
ATOM 3479 N N . GLN A 1 415 ? -2.412 -5.734 30.282 1.00 84.62 415 GLN A N 1
ATOM 3480 C CA . GLN A 1 415 ? -2.318 -4.316 29.920 1.00 84.62 415 GLN A CA 1
ATOM 3481 C C . GLN A 1 415 ? -3.034 -3.990 28.605 1.00 84.62 415 GLN A C 1
ATOM 3483 O O . GLN A 1 415 ? -3.771 -3.009 28.534 1.00 84.62 415 GLN A O 1
ATOM 3488 N N . TRP A 1 416 ? -2.893 -4.836 27.583 1.00 87.25 416 TRP A N 1
ATOM 3489 C CA . TRP A 1 416 ? -3.596 -4.682 26.310 1.00 87.25 416 TRP A CA 1
ATOM 3490 C C . TRP A 1 416 ? -5.121 -4.658 26.505 1.00 87.25 416 TRP A C 1
ATOM 3492 O O . TRP A 1 416 ? -5.783 -3.721 26.058 1.00 87.25 416 TRP A O 1
ATOM 3502 N N . MET A 1 417 ? -5.682 -5.617 27.250 1.00 85.06 417 MET A N 1
ATOM 3503 C CA . MET A 1 417 ? -7.125 -5.671 27.526 1.00 85.06 417 MET A CA 1
ATOM 3504 C C . MET A 1 417 ? -7.608 -4.468 28.347 1.00 85.06 417 MET A C 1
ATOM 3506 O O . MET A 1 417 ? -8.627 -3.868 28.000 1.00 85.06 417 MET A O 1
ATOM 3510 N N . ILE A 1 418 ? -6.874 -4.086 29.399 1.00 82.69 418 ILE A N 1
ATOM 3511 C CA . ILE A 1 418 ? -7.199 -2.899 30.207 1.00 82.69 418 ILE A CA 1
ATOM 3512 C C . ILE A 1 418 ? -7.189 -1.649 29.321 1.00 82.69 418 ILE A C 1
ATOM 3514 O O . ILE A 1 418 ? -8.123 -0.851 29.378 1.00 82.69 418 ILE A O 1
ATOM 3518 N N . SER A 1 419 ? -6.194 -1.506 28.440 1.00 87.31 419 SER A N 1
ATOM 3519 C CA . SER A 1 419 ? -6.102 -0.358 27.535 1.00 87.31 419 SER A CA 1
ATOM 3520 C C . SER A 1 419 ? -7.279 -0.278 26.557 1.00 87.31 419 SER A C 1
ATOM 3522 O O . SER A 1 419 ? -7.782 0.815 26.301 1.00 87.31 419 SER A O 1
ATOM 3524 N N . ILE A 1 420 ? -7.791 -1.417 26.072 1.00 89.69 420 ILE A N 1
ATOM 3525 C CA . ILE A 1 420 ? -9.011 -1.457 25.255 1.00 89.69 420 ILE A CA 1
ATOM 3526 C C . ILE A 1 420 ? -10.222 -1.000 26.068 1.00 89.69 420 ILE A C 1
ATOM 3528 O O . ILE A 1 420 ? -10.953 -0.123 25.609 1.00 89.69 420 ILE A O 1
ATOM 3532 N N . GLY A 1 421 ? -10.413 -1.523 27.284 1.00 86.69 421 GLY A N 1
ATOM 3533 C CA . GLY A 1 421 ? -11.504 -1.094 28.168 1.00 86.69 421 GLY A CA 1
ATOM 3534 C C . GLY A 1 421 ? -11.469 0.410 28.470 1.00 86.69 421 GLY A C 1
ATOM 3535 O O . GLY A 1 421 ? -12.496 1.091 28.408 1.00 86.69 421 GLY A O 1
ATOM 3536 N N . GLN A 1 422 ? -10.274 0.958 28.704 1.00 85.69 422 GLN A N 1
ATOM 3537 C CA . GLN A 1 422 ? -10.061 2.390 28.921 1.00 85.69 422 GLN A CA 1
ATOM 3538 C C . GLN A 1 422 ? -10.344 3.233 27.672 1.00 85.69 422 GLN A C 1
ATOM 3540 O O . GLN A 1 422 ? -10.924 4.309 27.789 1.00 85.69 422 GLN A O 1
ATOM 3545 N N . MET A 1 423 ? -9.984 2.762 26.476 1.00 90.44 423 MET A N 1
ATOM 3546 C CA . MET A 1 423 ? -10.330 3.444 25.224 1.00 90.44 423 MET A CA 1
ATOM 3547 C C . MET A 1 423 ? -11.843 3.436 24.967 1.00 90.44 423 MET A C 1
ATOM 3549 O O . MET A 1 423 ? -12.394 4.468 24.587 1.00 90.44 423 MET A O 1
ATOM 3553 N N . VAL A 1 424 ? -12.537 2.317 25.221 1.00 90.62 424 VAL A N 1
ATOM 3554 C CA . VAL A 1 424 ? -14.005 2.244 25.090 1.00 90.62 424 VAL A CA 1
ATOM 3555 C C . VAL A 1 424 ? -14.682 3.224 26.051 1.00 90.62 424 VAL A C 1
ATOM 3557 O O . VAL A 1 424 ? -15.545 3.995 25.628 1.00 90.62 424 VAL A O 1
ATOM 3560 N N . SER A 1 425 ? -14.274 3.252 27.326 1.00 86.44 425 SER A N 1
ATOM 3561 C CA . SER A 1 425 ? -14.829 4.216 28.287 1.00 86.44 425 SER A CA 1
ATOM 3562 C C . SER A 1 425 ? -14.505 5.663 27.892 1.00 86.44 425 SER A C 1
ATOM 3564 O O . SER A 1 425 ? -15.378 6.529 27.974 1.00 86.44 425 SER A O 1
ATOM 3566 N N . ALA A 1 426 ? -13.302 5.927 27.369 1.00 87.44 426 ALA A N 1
ATOM 3567 C CA . ALA A 1 426 ? -12.922 7.247 26.873 1.00 87.44 426 ALA A CA 1
ATOM 3568 C C . ALA A 1 426 ? -13.800 7.692 25.690 1.00 87.44 426 ALA A C 1
ATOM 3570 O O . ALA A 1 426 ? -14.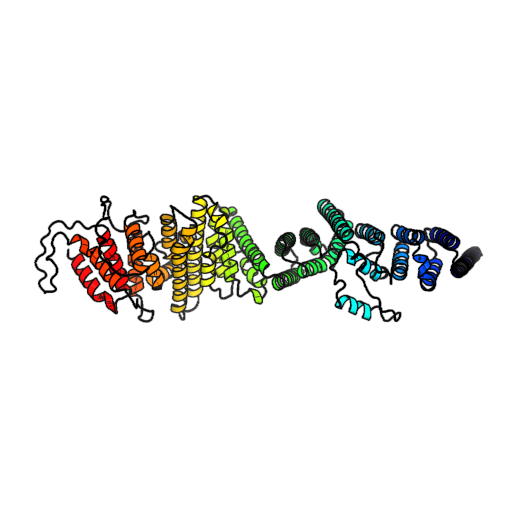263 8.833 25.674 1.00 87.44 426 ALA A O 1
ATOM 3571 N N . PHE A 1 427 ? -14.091 6.808 24.728 1.00 89.38 427 PHE A N 1
ATOM 3572 C CA . PHE A 1 427 ? -15.000 7.118 23.620 1.00 89.38 427 PHE A CA 1
ATOM 3573 C C . PHE A 1 427 ? -16.421 7.423 24.093 1.00 89.38 427 PHE A C 1
ATOM 3575 O O . PHE A 1 427 ? -16.989 8.416 23.642 1.00 89.38 427 PHE A O 1
ATOM 3582 N N . ILE A 1 428 ? -16.971 6.641 25.031 1.00 87.06 428 ILE A N 1
ATOM 3583 C CA . ILE A 1 428 ? -18.286 6.916 25.639 1.00 87.06 428 ILE A CA 1
ATOM 3584 C C . ILE A 1 428 ? -18.302 8.318 26.266 1.00 87.06 428 ILE A C 1
ATOM 3586 O O . ILE A 1 428 ? -19.213 9.112 26.020 1.00 87.06 428 ILE A O 1
ATOM 3590 N N . PHE A 1 429 ? -17.270 8.642 27.047 1.00 85.44 429 PHE A N 1
ATOM 3591 C CA . PHE A 1 429 ? -17.170 9.921 27.741 1.00 85.44 429 PHE A CA 1
ATOM 3592 C C . PHE A 1 429 ? -17.062 11.107 26.772 1.00 85.44 429 PHE A C 1
ATOM 3594 O O . PHE A 1 429 ? -17.788 12.095 26.901 1.00 85.44 429 PHE A O 1
ATOM 3601 N N . PHE A 1 430 ? -16.174 11.026 25.776 1.00 85.12 430 PHE A N 1
ATOM 3602 C CA . PHE A 1 430 ? -15.976 12.116 24.819 1.00 85.12 430 PHE A CA 1
ATOM 3603 C C . PHE A 1 430 ? -17.136 12.261 23.832 1.00 85.12 430 PHE A C 1
ATOM 3605 O O . PHE A 1 430 ? -17.434 13.387 23.432 1.00 85.12 430 PHE A O 1
ATOM 3612 N N . PHE A 1 431 ? -17.824 11.170 23.488 1.00 85.88 431 PHE A N 1
ATOM 3613 C CA . PHE A 1 431 ? -19.072 11.218 22.730 1.00 85.88 431 PHE A CA 1
ATOM 3614 C C . PHE A 1 431 ? -20.126 12.051 23.466 1.00 85.88 431 PHE A C 1
ATOM 3616 O O . PHE A 1 431 ? -20.626 13.031 22.913 1.00 85.88 431 PHE A O 1
ATOM 3623 N N . LEU A 1 432 ? -20.384 11.742 24.741 1.00 83.62 432 LEU A N 1
ATOM 3624 C CA . LEU A 1 432 ? -21.311 12.516 25.569 1.00 83.62 432 LEU A CA 1
ATOM 3625 C C . LEU A 1 432 ? -20.887 13.969 25.727 1.00 83.62 432 LEU A C 1
ATOM 3627 O O . LEU A 1 432 ? -21.712 14.865 25.591 1.00 83.62 432 LEU A O 1
ATOM 3631 N N . SER A 1 433 ? -19.598 14.212 25.967 1.00 81.12 433 SER A N 1
ATOM 3632 C CA . SER A 1 433 ? -19.066 15.570 26.078 1.00 81.12 433 SER A CA 1
ATOM 3633 C C . SER A 1 433 ? -19.264 16.388 24.800 1.00 81.12 433 SER A C 1
ATOM 3635 O O . SER A 1 433 ? -19.453 17.600 24.881 1.00 81.12 433 SER A O 1
ATOM 3637 N N . LYS A 1 434 ? -19.199 15.756 23.622 1.00 79.75 434 LYS A N 1
ATOM 3638 C CA . LYS A 1 434 ? -19.452 16.414 22.336 1.00 79.75 434 LYS A CA 1
ATOM 3639 C C . LYS A 1 434 ? -20.942 16.692 22.150 1.00 79.75 434 LYS A C 1
ATOM 3641 O O . LYS A 1 434 ? -21.290 17.770 21.674 1.00 79.75 434 LYS A O 1
ATOM 3646 N N . GLN A 1 435 ? -21.811 15.765 22.547 1.00 77.75 435 GLN A N 1
ATOM 3647 C CA . GLN A 1 435 ? -23.254 15.924 22.375 1.00 77.75 435 GLN A CA 1
ATOM 3648 C C . GLN A 1 435 ? -23.890 16.877 23.385 1.00 77.75 435 GLN A C 1
ATOM 3650 O O . GLN A 1 435 ? -24.752 17.639 22.986 1.00 77.75 435 GLN A O 1
ATOM 3655 N N . SER A 1 436 ? -23.422 16.942 24.635 1.00 70.31 436 SER A N 1
ATOM 3656 C CA . SER A 1 436 ? -23.943 17.890 25.637 1.00 70.31 436 SER A CA 1
ATOM 3657 C C . SER A 1 436 ? -23.702 19.364 25.284 1.00 70.31 436 SER A C 1
ATOM 3659 O O . SER A 1 436 ? -24.314 20.255 25.868 1.00 70.31 436 SER A O 1
ATOM 3661 N N . SER A 1 437 ? -22.821 19.634 24.315 1.00 63.94 437 SER A N 1
ATOM 3662 C CA . SER A 1 437 ? -22.626 20.970 23.740 1.00 63.94 437 SER A CA 1
ATOM 3663 C C . SER A 1 437 ? -23.670 21.348 22.678 1.00 63.94 437 SER A C 1
ATOM 3665 O O . SER A 1 437 ? -23.808 22.527 22.353 1.00 63.94 437 SER A O 1
ATOM 3667 N N . LYS A 1 438 ? -24.405 20.366 22.142 1.00 61.75 438 LYS A N 1
ATOM 3668 C CA . LYS A 1 438 ? -25.519 20.528 21.203 1.00 61.75 438 LYS A CA 1
ATOM 3669 C C . LYS A 1 438 ? -26.824 20.329 21.998 1.00 61.75 438 LYS A C 1
ATOM 3671 O O . LYS A 1 438 ? -26.862 19.538 22.928 1.00 61.75 438 LYS A O 1
ATOM 3676 N N . SER A 1 439 ? -27.867 21.105 21.720 1.00 53.38 439 SER A N 1
ATOM 3677 C CA . SER A 1 439 ? -29.109 21.173 22.517 1.00 53.38 439 SER A CA 1
ATOM 3678 C C . SER A 1 439 ? -29.742 19.808 22.867 1.00 53.38 439 SER A C 1
ATOM 3680 O O . SER A 1 439 ? -29.690 18.873 22.075 1.00 53.38 439 SER A O 1
ATOM 3682 N N . ASN A 1 440 ? -30.396 19.731 24.037 1.00 58.03 440 ASN A N 1
ATOM 3683 C CA . ASN A 1 440 ? -30.930 18.528 24.715 1.00 58.03 440 ASN A CA 1
ATOM 3684 C C . ASN A 1 440 ? -32.015 17.708 23.969 1.00 58.03 440 ASN A C 1
ATOM 3686 O O . ASN A 1 440 ? -32.644 16.847 24.580 1.00 58.03 440 ASN A O 1
ATOM 3690 N N . GLU A 1 441 ? -32.283 17.952 22.685 1.00 55.53 441 GLU A N 1
ATOM 3691 C CA . GLU A 1 441 ? -33.419 17.337 21.975 1.00 55.53 441 GLU A CA 1
ATOM 3692 C C . GLU A 1 441 ? -33.230 15.827 21.698 1.00 55.53 441 GLU A C 1
ATOM 3694 O O . GLU A 1 441 ? -34.220 15.124 21.514 1.00 55.53 441 GLU A O 1
ATOM 3699 N N . ASN A 1 442 ? -32.000 15.291 21.795 1.00 65.75 442 ASN A N 1
ATOM 3700 C CA . ASN A 1 442 ? -31.675 13.897 21.438 1.00 65.75 442 ASN A CA 1
ATOM 3701 C C . ASN A 1 442 ? -31.114 13.044 22.607 1.00 65.75 442 ASN A C 1
ATOM 3703 O O . ASN A 1 442 ? -30.409 12.061 22.368 1.00 65.75 442 ASN A O 1
ATOM 3707 N N . GLU A 1 443 ? -31.386 13.383 23.879 1.00 71.88 443 GLU A N 1
ATOM 3708 C CA . GLU A 1 443 ? -30.807 12.677 25.052 1.00 71.88 443 GLU A CA 1
ATOM 3709 C C . GLU A 1 443 ? -31.070 11.154 25.016 1.00 71.88 443 GLU A C 1
ATOM 3711 O O . GLU A 1 443 ? -30.157 10.368 25.257 1.00 71.88 443 GLU A O 1
ATOM 3716 N N . ASN A 1 444 ? -32.267 10.713 24.611 1.00 72.88 444 ASN A N 1
ATOM 3717 C CA . ASN A 1 444 ? -32.614 9.285 24.552 1.00 72.88 444 ASN A CA 1
ATOM 3718 C C . ASN A 1 444 ? -31.829 8.502 23.484 1.00 72.88 444 ASN A C 1
ATOM 3720 O O . ASN A 1 444 ? -31.374 7.392 23.757 1.00 72.88 444 ASN A O 1
ATOM 3724 N N . GLU A 1 445 ? -31.626 9.070 22.291 1.00 76.75 445 GLU A N 1
ATOM 3725 C CA . GLU A 1 445 ? -30.856 8.419 21.216 1.00 76.75 445 GLU A CA 1
ATOM 3726 C C . GLU A 1 445 ? -29.389 8.228 21.629 1.00 76.75 445 GLU A C 1
ATOM 3728 O O . GLU A 1 445 ? -28.779 7.183 21.393 1.00 76.75 445 GLU A O 1
ATOM 3733 N N . ILE A 1 446 ? -28.832 9.227 22.316 1.00 79.69 446 ILE A N 1
ATOM 3734 C CA . ILE A 1 446 ? -27.469 9.200 22.853 1.00 79.69 446 ILE A CA 1
ATOM 3735 C C . ILE A 1 446 ? -27.326 8.088 23.900 1.00 79.69 446 ILE A C 1
ATOM 3737 O O . ILE A 1 446 ? -26.358 7.322 23.863 1.00 79.69 446 ILE A O 1
ATOM 3741 N N . LEU A 1 447 ? -28.289 7.974 24.820 1.00 80.44 447 LEU A N 1
ATOM 3742 C CA . LEU A 1 447 ? -28.305 6.915 25.830 1.00 80.44 447 LEU A CA 1
ATOM 3743 C C . LEU A 1 447 ? -28.470 5.524 25.198 1.00 80.44 447 LEU A C 1
ATOM 3745 O O . LEU A 1 447 ? -27.829 4.574 25.650 1.00 80.44 447 LEU A O 1
ATOM 3749 N N . GLU A 1 448 ? -29.247 5.395 24.117 1.00 81.25 448 GLU A N 1
ATOM 3750 C CA . GLU A 1 448 ? -29.383 4.133 23.385 1.00 81.25 448 GLU A CA 1
ATOM 3751 C C . GLU A 1 448 ? -28.041 3.679 22.786 1.00 81.25 448 GLU A C 1
ATOM 3753 O O . GLU A 1 448 ? -27.665 2.511 22.926 1.00 81.25 448 GLU A O 1
ATOM 3758 N N . VAL A 1 449 ? -27.271 4.590 22.182 1.00 84.50 449 VAL A N 1
ATOM 3759 C CA . VAL A 1 449 ? -25.925 4.292 21.657 1.00 84.50 449 VAL A CA 1
ATOM 3760 C C . VAL A 1 449 ? -24.996 3.788 22.766 1.00 84.50 449 VAL A C 1
ATOM 3762 O O . VAL A 1 449 ? -24.302 2.785 22.584 1.00 84.50 449 VAL A O 1
ATOM 3765 N N . ILE A 1 450 ? -25.014 4.422 23.942 1.00 84.25 450 ILE A N 1
ATOM 3766 C CA . ILE A 1 450 ? -24.189 3.997 25.085 1.00 84.25 450 ILE A CA 1
ATOM 3767 C C . ILE A 1 450 ? -24.625 2.616 25.586 1.00 84.25 450 ILE A C 1
ATOM 3769 O O . ILE A 1 450 ? -23.768 1.767 25.845 1.00 84.25 450 ILE A O 1
ATOM 3773 N N . SER A 1 451 ? -25.934 2.353 25.645 1.00 81.00 451 SER A N 1
ATOM 3774 C CA . SER A 1 451 ? -26.471 1.043 26.033 1.00 81.00 451 SER A CA 1
ATOM 3775 C C . SER A 1 451 ? -25.990 -0.080 25.099 1.00 81.00 451 SER A C 1
ATOM 3777 O O . SER A 1 451 ? -25.609 -1.156 25.567 1.00 81.00 451 SER A O 1
ATOM 3779 N N . LYS A 1 452 ? -25.915 0.188 23.782 1.00 85.00 452 LYS A N 1
ATOM 3780 C CA . LYS A 1 452 ? -25.387 -0.748 22.773 1.00 85.00 452 LYS A CA 1
ATOM 3781 C C . LYS A 1 452 ? -23.896 -1.010 22.976 1.00 85.00 452 LYS A C 1
ATOM 3783 O O . LYS A 1 452 ? -23.470 -2.162 22.925 1.00 85.00 452 LYS A O 1
ATOM 3788 N N . ILE A 1 453 ? -23.105 0.033 23.241 1.00 87.12 453 ILE A N 1
ATOM 3789 C CA . ILE A 1 453 ? -21.667 -0.114 23.520 1.00 87.12 453 ILE A CA 1
ATOM 3790 C C . ILE A 1 453 ? -21.457 -0.974 24.771 1.00 87.12 453 ILE A C 1
ATOM 3792 O O . ILE A 1 453 ? -20.669 -1.916 24.732 1.00 87.12 453 ILE A O 1
ATOM 3796 N N . GLN A 1 454 ? -22.200 -0.712 25.850 1.00 83.38 454 GLN A N 1
ATOM 3797 C CA . GLN A 1 454 ? -22.140 -1.509 27.080 1.00 83.38 454 GLN A CA 1
ATOM 3798 C C . GLN A 1 454 ? -22.513 -2.979 26.831 1.00 83.38 454 GLN A C 1
ATOM 3800 O O . GLN A 1 454 ? -21.826 -3.870 27.336 1.00 83.38 454 GLN A O 1
ATOM 3805 N N . LEU A 1 455 ? -23.533 -3.256 26.006 1.00 81.62 455 LEU A N 1
ATOM 3806 C CA . LEU A 1 455 ? -23.851 -4.625 25.587 1.00 81.62 455 LEU A CA 1
ATOM 3807 C C . LEU A 1 455 ? -22.652 -5.283 24.888 1.00 81.62 455 LEU A C 1
ATOM 3809 O O . LEU A 1 455 ? -22.257 -6.390 25.263 1.00 81.62 455 LEU A O 1
ATOM 3813 N N . TYR A 1 456 ? -22.050 -4.620 23.896 1.00 87.19 456 TYR A N 1
ATOM 3814 C CA . TYR A 1 456 ? -20.885 -5.159 23.189 1.00 87.19 456 TYR A CA 1
ATOM 3815 C C . TYR A 1 456 ? -19.722 -5.453 24.134 1.00 87.19 456 TYR A C 1
ATOM 3817 O O . TYR A 1 456 ? -19.105 -6.512 24.011 1.00 87.19 456 TYR A O 1
ATOM 3825 N N . SER A 1 457 ? -19.486 -4.592 25.121 1.00 85.62 457 SER A N 1
ATOM 3826 C CA . SER A 1 457 ? -18.452 -4.822 26.123 1.00 85.62 457 SER A CA 1
ATOM 3827 C C . SER A 1 457 ? -18.729 -6.034 27.004 1.00 85.62 457 SER A C 1
ATOM 3829 O O . SER A 1 457 ? -17.822 -6.827 27.254 1.00 85.62 457 SER A O 1
ATOM 3831 N N . THR A 1 458 ? -19.983 -6.251 27.417 1.00 77.88 458 THR A N 1
ATOM 3832 C CA . THR A 1 458 ? -20.324 -7.464 28.179 1.00 77.88 458 THR A CA 1
ATOM 3833 C C . THR A 1 458 ? -20.116 -8.739 27.360 1.00 77.88 458 THR A C 1
ATOM 3835 O O . THR A 1 458 ? -19.555 -9.712 27.865 1.00 77.88 458 THR A O 1
ATOM 3838 N N . ARG A 1 459 ? -20.477 -8.722 26.069 1.00 83.75 459 ARG A N 1
ATOM 3839 C CA . ARG A 1 459 ? -20.228 -9.839 25.145 1.00 83.75 459 ARG A CA 1
ATOM 3840 C C . ARG A 1 459 ? -18.737 -10.077 24.921 1.00 83.75 459 ARG A C 1
ATOM 3842 O O . ARG A 1 459 ? -18.310 -11.226 24.839 1.00 83.75 459 ARG A O 1
ATOM 3849 N N . TRP A 1 460 ? -17.944 -9.013 24.823 1.00 85.88 460 TRP A N 1
ATOM 3850 C CA . TRP A 1 460 ? -16.493 -9.106 24.687 1.00 85.88 460 TRP A CA 1
ATOM 3851 C C . TRP A 1 460 ? -15.870 -9.811 25.897 1.00 85.88 460 TRP A C 1
ATOM 3853 O O . TRP A 1 460 ? -15.158 -10.804 25.726 1.00 85.88 460 TRP A O 1
ATOM 3863 N N . CYS A 1 461 ? -16.230 -9.379 27.108 1.00 78.75 461 CYS A N 1
ATOM 3864 C CA . CYS A 1 461 ? -15.765 -9.981 28.356 1.00 78.75 461 CYS A CA 1
ATOM 3865 C C . CYS A 1 461 ? -16.193 -11.448 28.526 1.00 78.75 461 CYS A C 1
ATOM 3867 O O . CYS A 1 461 ? -15.390 -12.251 28.991 1.00 78.75 461 CYS A O 1
ATOM 3869 N N . LEU A 1 462 ? -17.419 -11.817 28.135 1.00 74.19 462 LEU A N 1
ATOM 3870 C CA . LEU A 1 462 ? -17.924 -13.190 28.280 1.00 74.19 462 LEU A CA 1
ATOM 3871 C C . LEU A 1 462 ? -17.446 -14.163 27.203 1.00 74.19 462 LEU A C 1
ATOM 3873 O O . LEU A 1 462 ? -17.193 -15.325 27.496 1.00 74.19 462 LEU A O 1
ATOM 3877 N N . TYR A 1 463 ? -17.391 -13.729 25.945 1.00 80.31 463 TYR A N 1
ATOM 3878 C CA . TYR A 1 463 ? -17.256 -14.654 24.816 1.00 80.31 463 TYR A CA 1
ATOM 3879 C C . TYR A 1 463 ? -15.928 -14.522 24.074 1.00 80.31 463 TYR A C 1
ATOM 3881 O O . TYR A 1 463 ? -15.494 -15.481 23.433 1.00 80.31 463 TYR A O 1
ATOM 3889 N N . GLN A 1 464 ? -15.284 -13.352 24.109 1.00 81.62 464 GLN A N 1
ATOM 3890 C CA . GLN A 1 464 ? -14.048 -13.112 23.359 1.00 81.62 464 GLN A CA 1
ATOM 3891 C C . GLN A 1 464 ? -12.803 -13.167 24.247 1.00 81.62 464 GLN A C 1
ATOM 3893 O O . GLN A 1 464 ? -11.853 -13.860 23.887 1.00 81.62 464 GLN A O 1
ATOM 3898 N N . LEU A 1 465 ? -12.809 -12.519 25.417 1.00 79.50 465 LEU A N 1
ATOM 3899 C CA . LEU A 1 465 ? -11.667 -12.536 26.341 1.00 79.50 465 LEU A CA 1
ATOM 3900 C C . LEU A 1 465 ? -11.281 -13.941 26.845 1.00 79.50 465 LEU A C 1
ATOM 3902 O O . LEU A 1 465 ? -10.081 -14.235 26.873 1.00 79.50 465 LEU A O 1
ATOM 3906 N N . PRO A 1 466 ? -12.222 -14.857 27.160 1.00 77.88 466 PRO A N 1
ATOM 3907 C CA . PRO A 1 466 ? -11.863 -16.207 27.605 1.00 77.88 466 PRO A CA 1
ATOM 3908 C C . PRO A 1 466 ? -11.148 -17.042 26.538 1.00 77.88 466 PRO A C 1
ATOM 3910 O O . PRO A 1 466 ? -10.495 -18.027 26.857 1.00 77.88 466 PRO A O 1
ATOM 3913 N N . LYS A 1 467 ? -11.209 -16.640 25.260 1.00 77.75 467 LYS A N 1
ATOM 3914 C CA . LYS A 1 467 ? -10.430 -17.284 24.191 1.00 77.75 467 LYS A CA 1
ATOM 3915 C C . LYS A 1 467 ? -8.930 -16.968 24.280 1.00 77.75 467 LYS A C 1
ATOM 3917 O O . LYS A 1 467 ? -8.138 -17.634 23.622 1.00 77.75 467 LYS A O 1
ATOM 3922 N N . ILE A 1 468 ? -8.540 -15.946 25.048 1.00 73.94 468 ILE A N 1
ATOM 3923 C CA . ILE A 1 468 ? -7.154 -15.458 25.177 1.00 73.94 468 ILE A CA 1
ATOM 3924 C C . ILE A 1 468 ? -6.531 -15.843 26.525 1.00 73.94 468 ILE A C 1
ATOM 3926 O O . ILE A 1 468 ? -5.319 -16.062 26.606 1.00 73.94 468 ILE A O 1
ATOM 3930 N N . LEU A 1 469 ? -7.341 -15.916 27.581 1.00 67.38 469 LEU A N 1
ATOM 3931 C CA . LEU A 1 469 ? -6.907 -16.171 28.952 1.00 67.38 469 LEU A CA 1
ATOM 3932 C C . LEU A 1 469 ? -7.492 -17.487 29.466 1.00 67.38 469 LEU A C 1
ATOM 3934 O O . LEU A 1 469 ? -8.689 -17.701 29.344 1.00 67.38 469 LEU A O 1
ATOM 3938 N N . SER A 1 470 ? -6.679 -18.322 30.115 1.00 58.97 470 SER A N 1
ATOM 3939 C CA . SER A 1 470 ? -7.158 -19.533 30.796 1.00 58.97 470 SER A CA 1
ATOM 3940 C C . SER A 1 470 ? -7.458 -19.317 32.288 1.00 58.97 470 SER A C 1
ATOM 3942 O O . SER A 1 470 ? -8.462 -19.829 32.765 1.00 58.97 470 SER A O 1
ATOM 3944 N N . ASN A 1 471 ? -6.639 -18.536 33.018 1.00 53.78 471 ASN A N 1
ATOM 3945 C CA . ASN A 1 471 ? -6.680 -18.516 34.497 1.00 53.78 471 ASN A CA 1
ATOM 3946 C C . ASN A 1 471 ? -6.810 -17.126 35.168 1.00 53.78 471 ASN A C 1
ATOM 3948 O O . ASN A 1 471 ? -7.190 -17.069 36.331 1.00 53.78 471 ASN A O 1
ATOM 3952 N N . SER A 1 472 ? -6.532 -16.001 34.486 1.00 52.50 472 SER A N 1
ATOM 3953 C CA . SER A 1 472 ? -6.596 -14.640 35.081 1.00 52.50 472 SER A CA 1
ATOM 3954 C C . SER A 1 472 ? -7.704 -13.756 34.509 1.00 52.50 472 SER A C 1
ATOM 3956 O O . SER A 1 472 ? -7.627 -12.530 34.617 1.00 52.50 472 SER A O 1
ATOM 3958 N N . ILE A 1 473 ? -8.714 -14.364 33.872 1.00 58.88 473 ILE A N 1
ATOM 3959 C CA . ILE A 1 473 ? -9.849 -13.640 33.282 1.00 58.88 473 ILE A CA 1
ATOM 3960 C C . ILE A 1 473 ? -10.409 -12.677 34.319 1.00 58.88 473 ILE A C 1
ATOM 3962 O O . ILE A 1 473 ? -10.590 -11.502 34.011 1.00 58.88 473 ILE A O 1
ATOM 3966 N N . ASN A 1 474 ? -10.557 -13.138 35.561 1.00 60.75 474 ASN A N 1
ATOM 3967 C CA . ASN A 1 474 ? -11.505 -12.541 36.477 1.00 60.75 474 ASN A CA 1
ATOM 3968 C C . ASN A 1 474 ? -11.076 -11.187 37.107 1.00 60.75 474 ASN A C 1
ATOM 3970 O O . ASN A 1 474 ? -11.924 -10.398 37.503 1.00 60.75 474 ASN A O 1
ATOM 3974 N N . GLN A 1 475 ? -9.780 -10.873 37.204 1.00 65.88 475 GLN A N 1
ATOM 3975 C CA . GLN A 1 475 ? -9.334 -9.574 37.752 1.00 65.88 475 GLN A CA 1
ATOM 3976 C C . GLN A 1 475 ? -9.365 -8.464 36.697 1.00 65.88 475 GLN A C 1
ATOM 3978 O O . GLN A 1 475 ? -9.831 -7.355 36.944 1.00 65.88 475 GLN A O 1
ATOM 3983 N N . VAL A 1 476 ? -8.896 -8.775 35.488 1.00 67.44 476 VAL A N 1
ATOM 3984 C CA . VAL A 1 476 ? -8.801 -7.800 34.394 1.00 67.44 476 VAL A CA 1
ATOM 3985 C C . VAL A 1 476 ? -10.179 -7.396 33.897 1.00 67.44 476 VAL A C 1
ATOM 3987 O O . VAL A 1 476 ? -10.459 -6.221 33.685 1.00 67.44 476 VAL A O 1
ATOM 3990 N N . SER A 1 477 ? -11.065 -8.370 33.739 1.00 67.75 477 SER A N 1
ATOM 3991 C CA . SER A 1 477 ? -12.436 -8.109 33.311 1.00 67.75 477 SER A CA 1
ATOM 3992 C C . SER A 1 477 ? -13.257 -7.409 34.396 1.00 67.75 477 SER A C 1
ATOM 3994 O O . SER A 1 477 ? -14.041 -6.532 34.051 1.00 67.75 477 SER A O 1
ATOM 3996 N N . ALA A 1 478 ? -13.007 -7.661 35.686 1.00 66.50 478 ALA A N 1
ATOM 3997 C CA . ALA A 1 478 ? -13.562 -6.848 36.768 1.00 66.50 478 ALA A CA 1
ATOM 3998 C C . ALA A 1 478 ? -13.173 -5.366 36.630 1.00 66.50 478 ALA A C 1
ATOM 4000 O O . ALA A 1 478 ? -14.045 -4.498 36.631 1.00 66.50 478 ALA A O 1
ATOM 4001 N N . GLN A 1 479 ? -11.885 -5.074 36.429 1.00 71.44 479 GLN A N 1
ATOM 4002 C CA . GLN A 1 479 ? -11.394 -3.706 36.242 1.00 71.44 479 GLN A CA 1
ATOM 4003 C C . GLN A 1 479 ? -11.977 -3.039 34.985 1.00 71.44 479 GLN A C 1
ATOM 4005 O O . GLN A 1 479 ? -12.427 -1.897 35.032 1.00 71.44 479 GLN A O 1
ATOM 4010 N N . ILE A 1 480 ? -12.044 -3.769 33.869 1.00 72.25 480 ILE A N 1
ATOM 4011 C CA . ILE A 1 480 ? -12.674 -3.295 32.629 1.00 72.25 480 ILE A CA 1
ATOM 4012 C C . ILE A 1 480 ? -14.143 -2.930 32.874 1.00 72.25 480 ILE A C 1
ATOM 4014 O O . ILE A 1 480 ? -14.606 -1.891 32.411 1.00 72.25 480 ILE A O 1
ATOM 4018 N N . MET A 1 481 ? -14.881 -3.745 33.628 1.00 71.75 481 MET A N 1
ATOM 4019 C CA . MET A 1 481 ? -16.289 -3.482 33.936 1.00 71.75 481 MET A CA 1
ATOM 4020 C C . MET A 1 481 ? -16.466 -2.291 34.886 1.00 71.75 481 MET A C 1
ATOM 4022 O O . MET A 1 481 ? -17.404 -1.511 34.704 1.00 71.75 481 MET A O 1
ATOM 4026 N N . GLN A 1 482 ? -15.549 -2.094 35.840 1.00 71.88 482 GLN A N 1
ATOM 4027 C CA . GLN A 1 482 ? -15.518 -0.886 36.672 1.00 71.88 482 GLN A CA 1
ATOM 4028 C C . GLN A 1 482 ? -15.369 0.383 35.821 1.00 71.88 482 GLN A C 1
ATOM 4030 O O . GLN A 1 482 ? -16.127 1.340 36.016 1.00 71.88 482 GLN A O 1
ATOM 4035 N N . ASP A 1 483 ? -14.449 0.362 34.852 1.00 71.12 483 ASP A N 1
ATOM 4036 C CA . ASP A 1 483 ? -14.195 1.479 33.936 1.00 71.12 483 ASP A CA 1
ATOM 4037 C C . ASP A 1 483 ? -15.374 1.719 32.972 1.00 71.12 483 ASP A C 1
ATOM 4039 O O . ASP A 1 483 ? -15.759 2.862 32.729 1.00 71.12 483 ASP A O 1
ATOM 4043 N N . LEU A 1 484 ? -15.992 0.659 32.440 1.00 73.19 484 LEU A N 1
ATOM 4044 C CA . LEU A 1 484 ? -17.090 0.746 31.464 1.00 73.19 484 LEU A CA 1
ATOM 4045 C C . LEU A 1 484 ? -18.418 1.222 32.056 1.00 73.19 484 LEU A C 1
ATOM 4047 O O . LEU A 1 484 ? -19.185 1.911 31.379 1.00 73.19 484 LEU A O 1
ATOM 4051 N N . PHE A 1 485 ? -18.716 0.839 33.299 1.00 69.75 485 PHE A N 1
ATOM 4052 C CA . PHE A 1 485 ? -19.919 1.296 33.997 1.00 69.75 485 PHE A CA 1
ATOM 4053 C C . PHE A 1 485 ? -19.703 2.575 34.798 1.00 69.75 485 PHE A C 1
ATOM 4055 O O . PHE A 1 485 ? -20.660 3.079 35.395 1.00 69.75 485 PHE A O 1
ATOM 4062 N N . PHE A 1 486 ? -18.483 3.121 34.772 1.00 67.56 486 PHE A N 1
ATOM 4063 C CA . PHE A 1 486 ? -18.104 4.330 35.494 1.00 67.56 486 PHE A CA 1
ATOM 4064 C C . PHE A 1 486 ? -18.432 4.200 36.988 1.00 67.56 486 PHE A C 1
ATOM 4066 O O . PHE A 1 486 ? -19.024 5.097 37.596 1.00 67.56 486 PHE A O 1
ATOM 4073 N N . ILE A 1 487 ? -18.095 3.052 37.591 1.00 62.06 487 ILE A N 1
ATOM 4074 C CA . ILE A 1 487 ? -18.302 2.816 39.031 1.00 62.06 487 ILE A CA 1
ATOM 4075 C C . ILE A 1 487 ? -17.462 3.814 39.828 1.00 62.06 487 ILE A C 1
ATOM 4077 O O . ILE A 1 487 ? -17.968 4.479 40.729 1.00 62.06 487 ILE A O 1
ATOM 4081 N N . GLN A 1 488 ? -16.218 4.000 39.403 1.00 64.38 488 GLN A N 1
ATOM 4082 C CA . GLN A 1 488 ? -15.343 5.066 39.860 1.00 64.38 488 GLN A CA 1
ATOM 4083 C C . GLN A 1 488 ? -15.067 6.036 38.701 1.00 64.38 488 GLN A C 1
ATOM 4085 O O . GLN A 1 488 ? -15.188 5.650 37.534 1.00 64.38 488 GLN A O 1
ATOM 4090 N N . PRO A 1 489 ? -14.720 7.307 38.980 1.00 63.78 489 PRO A N 1
ATOM 4091 C CA . PRO A 1 489 ? -14.296 8.220 37.928 1.00 63.78 489 PRO A CA 1
ATOM 4092 C C . PRO A 1 489 ? -13.022 7.675 37.261 1.00 63.78 489 PRO A C 1
ATOM 4094 O O . PRO A 1 489 ? -12.057 7.378 37.976 1.00 63.78 489 PRO A O 1
ATOM 4097 N N . PRO A 1 490 ? -12.987 7.562 35.920 1.00 67.75 490 PRO A N 1
ATOM 4098 C CA . PRO A 1 490 ? -11.853 6.971 35.230 1.00 67.75 490 PRO A CA 1
ATOM 4099 C C . PRO A 1 490 ? -10.539 7.662 35.585 1.00 67.75 490 PRO A C 1
ATOM 4101 O O . PRO A 1 490 ? -10.459 8.889 35.694 1.00 67.75 490 PRO A O 1
ATOM 4104 N N . SER A 1 491 ? -9.479 6.872 35.731 1.00 64.19 491 SER A N 1
ATOM 4105 C CA . SER A 1 491 ? -8.151 7.354 36.127 1.00 64.19 491 SER A CA 1
ATOM 4106 C C . SER A 1 491 ? -7.606 8.436 35.185 1.00 64.19 491 SER A C 1
ATOM 4108 O O . SER A 1 491 ? -6.999 9.398 35.655 1.00 64.19 491 SER A O 1
ATOM 4110 N N . TYR A 1 492 ? -7.903 8.352 33.884 1.00 62.31 492 TYR A N 1
ATOM 4111 C CA . TYR A 1 492 ? -7.502 9.349 32.886 1.00 62.31 492 TYR A CA 1
ATOM 4112 C C . TYR A 1 492 ? -8.207 10.707 33.048 1.00 62.31 492 TYR A C 1
ATOM 4114 O O . TYR A 1 492 ? -7.674 11.725 32.610 1.00 62.31 492 TYR A O 1
ATOM 4122 N N . LEU A 1 493 ? -9.353 10.782 33.738 1.00 60.47 493 LEU A N 1
ATOM 4123 C CA . LEU A 1 493 ? -9.984 12.070 34.056 1.00 60.47 493 LEU A CA 1
ATOM 4124 C C . LEU A 1 493 ? -9.192 12.859 35.103 1.00 60.47 493 LEU A C 1
ATOM 4126 O O . LEU A 1 493 ? -9.233 14.088 35.088 1.00 60.47 493 LEU A O 1
ATOM 4130 N N . LYS A 1 494 ? -8.413 12.189 35.968 1.00 54.56 494 LYS A N 1
ATOM 4131 C CA . LYS A 1 494 ? -7.540 12.859 36.953 1.00 54.56 494 LYS A CA 1
ATOM 4132 C C . LYS A 1 494 ? -6.455 13.712 36.279 1.00 54.56 494 LYS A C 1
ATOM 4134 O O . LYS A 1 494 ? -5.949 14.646 36.895 1.00 54.56 494 LYS A O 1
ATOM 4139 N N . LEU A 1 495 ? -6.126 13.417 35.018 1.00 48.28 495 LEU A N 1
ATOM 4140 C CA . LEU A 1 495 ? -5.121 14.120 34.213 1.00 48.28 495 LEU A CA 1
ATOM 4141 C C . LEU A 1 495 ? -5.680 15.348 33.468 1.00 48.28 495 LEU A C 1
ATOM 4143 O O . LEU A 1 495 ? -4.907 16.127 32.907 1.00 48.28 495 LEU A O 1
ATOM 4147 N N . HIS A 1 496 ? -7.002 15.554 33.446 1.00 48.31 496 HIS A N 1
ATOM 4148 C CA . HIS A 1 496 ? -7.642 16.639 32.701 1.00 48.31 496 HIS A CA 1
ATOM 4149 C C . HIS A 1 496 ? -8.095 17.779 33.624 1.00 48.31 496 HIS A C 1
ATOM 4151 O O . HIS A 1 496 ? -8.994 17.636 34.443 1.00 48.31 496 HIS A O 1
ATOM 4157 N N . THR A 1 497 ? -7.488 18.955 33.458 1.00 44.03 497 THR A N 1
ATOM 4158 C CA . THR A 1 497 ? -7.704 20.155 34.287 1.00 44.03 497 THR A CA 1
ATOM 4159 C C . THR A 1 497 ? -8.887 21.040 33.857 1.00 44.03 497 THR A C 1
ATOM 4161 O O . THR A 1 497 ? -9.100 22.091 34.458 1.00 44.03 497 THR A O 1
ATOM 4164 N N . GLN A 1 498 ? -9.673 20.660 32.840 1.00 47.31 498 GLN A N 1
ATOM 4165 C CA . GLN A 1 498 ? -10.846 21.438 32.399 1.00 47.31 498 GLN A CA 1
ATOM 4166 C C . GLN A 1 498 ? -12.096 21.144 33.253 1.00 47.31 498 GLN A C 1
ATOM 4168 O O . GLN A 1 498 ? -12.234 20.052 33.799 1.00 47.31 498 GLN A O 1
ATOM 4173 N N . SER A 1 499 ? -12.939 22.175 33.414 1.00 48.59 499 SER A N 1
ATOM 4174 C CA . SER A 1 499 ? -13.948 22.390 34.470 1.00 48.59 499 SER A CA 1
ATOM 4175 C C . SER A 1 499 ? -14.560 21.125 35.086 1.00 48.59 499 SER A C 1
ATOM 4177 O O . SER A 1 499 ? -15.309 20.385 34.448 1.00 48.59 499 SER A O 1
ATOM 4179 N N . ARG A 1 500 ? -14.277 20.925 36.383 1.00 57.03 500 ARG A N 1
ATOM 4180 C CA . ARG A 1 500 ? -14.767 19.795 37.195 1.00 57.03 500 ARG A CA 1
ATOM 4181 C C . ARG A 1 500 ? -16.287 19.602 37.099 1.00 57.03 500 ARG A C 1
ATOM 4183 O O . ARG A 1 500 ? -16.734 18.465 37.101 1.00 57.03 500 ARG A O 1
ATOM 4190 N N . GLU A 1 501 ? -17.048 20.683 36.943 1.00 51.19 501 GLU A N 1
ATOM 4191 C CA . GLU A 1 501 ? -18.518 20.669 36.924 1.00 51.19 501 GLU A CA 1
ATOM 4192 C C . GLU A 1 501 ? -19.112 20.015 35.664 1.00 51.19 501 GLU A C 1
ATOM 4194 O O . GLU A 1 501 ? -20.024 19.199 35.761 1.00 51.19 501 GLU A O 1
ATOM 4199 N N . SER A 1 502 ? -18.571 20.294 34.470 1.00 63.88 502 SER A N 1
ATOM 4200 C CA . SER A 1 502 ? -19.087 19.696 33.224 1.00 63.88 502 SER A CA 1
ATOM 4201 C C . SER A 1 502 ? -18.826 18.187 33.160 1.00 63.88 502 SER A C 1
ATOM 4203 O O . SER A 1 502 ? -19.696 17.411 32.768 1.00 63.88 502 SER A O 1
ATOM 4205 N N . HIS A 1 503 ? -17.648 17.759 33.623 1.00 70.44 503 HIS A N 1
ATOM 4206 C CA . HIS A 1 503 ? -17.303 16.348 33.746 1.00 70.44 503 HIS A CA 1
ATOM 4207 C C . HIS A 1 503 ? -18.153 15.637 34.808 1.00 70.44 503 HIS A C 1
ATOM 4209 O O . HIS A 1 503 ? -18.538 14.492 34.592 1.00 70.44 503 HIS A O 1
ATOM 4215 N N . GLN A 1 504 ? -18.477 16.303 35.922 1.00 71.00 504 GLN A N 1
ATOM 4216 C CA . GLN A 1 504 ? -19.364 15.756 36.954 1.00 71.00 504 GLN A CA 1
ATOM 4217 C C . GLN A 1 504 ? -20.778 15.519 36.423 1.00 71.00 504 GLN A C 1
ATOM 4219 O O . GLN A 1 504 ? -21.314 14.440 36.645 1.00 71.00 504 GLN A O 1
ATOM 4224 N N . ASN A 1 505 ? -21.337 16.452 35.650 1.00 73.50 505 ASN A N 1
ATOM 4225 C CA . ASN A 1 505 ? -22.656 16.270 35.037 1.00 73.50 505 ASN A CA 1
ATOM 4226 C C . ASN A 1 505 ? -22.676 15.098 34.041 1.00 73.50 505 ASN A C 1
ATOM 4228 O O . ASN A 1 505 ? -23.620 14.316 34.018 1.00 73.50 505 ASN A O 1
ATOM 4232 N N . ILE A 1 506 ? -21.622 14.938 33.233 1.00 76.38 506 ILE A N 1
ATOM 4233 C CA . ILE A 1 506 ? -21.502 13.800 32.304 1.00 76.38 506 ILE A CA 1
ATOM 4234 C C . ILE A 1 506 ? -21.389 12.479 33.071 1.00 76.38 506 ILE A C 1
ATOM 4236 O O . ILE A 1 506 ? -22.019 11.492 32.695 1.00 76.38 506 ILE A O 1
ATOM 4240 N N . LEU A 1 507 ? -20.600 12.456 34.149 1.00 73.06 507 LEU A N 1
ATOM 4241 C CA . LEU A 1 507 ? -20.484 11.284 35.014 1.00 73.06 507 LEU A CA 1
ATOM 4242 C C . LEU A 1 507 ? -21.814 10.951 35.687 1.00 73.06 507 LEU A C 1
ATOM 4244 O O . LEU A 1 507 ? -22.156 9.779 35.743 1.00 73.06 507 LEU A O 1
ATOM 4248 N N . ASP A 1 508 ? -22.577 11.946 36.130 1.00 72.81 508 ASP A N 1
ATOM 4249 C CA . ASP A 1 508 ? -23.903 11.753 36.718 1.00 72.81 508 ASP A CA 1
ATOM 4250 C C . ASP A 1 508 ? -24.884 11.135 35.706 1.00 72.81 508 ASP A C 1
ATOM 4252 O O . ASP A 1 508 ? -25.525 10.123 35.990 1.00 72.81 508 ASP A O 1
ATOM 4256 N N . ILE A 1 509 ? -24.914 11.642 34.466 1.00 74.69 509 ILE A N 1
ATOM 4257 C CA . ILE A 1 509 ? -25.709 11.054 33.372 1.00 74.69 509 ILE A CA 1
ATOM 4258 C C . ILE A 1 509 ? -25.298 9.594 33.128 1.00 74.69 509 ILE A C 1
ATOM 4260 O O . ILE A 1 509 ? -26.149 8.703 33.071 1.00 74.69 509 ILE A O 1
ATOM 4264 N N . LEU A 1 510 ? -23.995 9.326 33.020 1.00 73.81 510 LEU A N 1
ATOM 4265 C CA . LEU A 1 510 ? -23.483 7.972 32.809 1.00 73.81 510 LEU A CA 1
ATOM 4266 C C . LEU A 1 510 ? -23.809 7.039 33.968 1.00 73.81 510 LEU A C 1
ATOM 4268 O O . LEU A 1 510 ? -24.134 5.881 33.725 1.00 73.81 510 LEU A O 1
ATOM 4272 N N . GLN A 1 511 ? -23.712 7.530 35.203 1.00 69.75 511 GLN A N 1
ATOM 4273 C CA . GLN A 1 511 ? -23.883 6.741 36.415 1.00 69.75 511 GLN A CA 1
ATOM 4274 C C . GLN A 1 511 ? -25.345 6.474 36.755 1.00 69.75 511 GLN A C 1
ATOM 4276 O O . GLN A 1 511 ? -25.615 5.388 37.265 1.00 69.75 511 GLN A O 1
ATOM 4281 N N . ASN A 1 512 ? -26.258 7.393 36.438 1.00 67.81 512 ASN A N 1
ATOM 4282 C CA . ASN A 1 512 ? -27.623 7.372 36.969 1.00 67.81 512 ASN A CA 1
ATOM 4283 C C . ASN A 1 512 ? -28.725 7.343 35.892 1.00 67.81 512 ASN A C 1
ATOM 4285 O O . ASN A 1 512 ? -29.827 6.867 36.168 1.00 67.81 512 ASN A O 1
ATOM 4289 N N . LYS A 1 513 ? -28.452 7.798 34.659 1.00 66.81 513 LYS A N 1
ATOM 4290 C CA . LYS A 1 513 ? -29.460 7.878 33.580 1.00 66.81 513 LYS A CA 1
ATOM 4291 C C . LYS A 1 513 ? -29.289 6.854 32.455 1.00 66.81 513 LYS A C 1
ATOM 4293 O O . LYS A 1 513 ? -30.244 6.583 31.735 1.00 66.81 513 LYS A O 1
ATOM 4298 N N . CYS A 1 514 ? -28.093 6.296 32.262 1.00 68.19 514 CYS A N 1
ATOM 4299 C CA . CYS A 1 514 ? -27.843 5.362 31.162 1.00 68.19 514 CYS A CA 1
ATOM 4300 C C . CYS A 1 514 ? -28.559 4.023 31.365 1.00 68.19 514 CYS A C 1
ATOM 4302 O O . CYS A 1 514 ? -28.264 3.294 32.311 1.00 68.19 514 CYS A O 1
ATOM 4304 N N . LEU A 1 515 ? -29.448 3.678 30.436 1.00 66.06 515 LEU A N 1
ATOM 4305 C CA . LEU A 1 515 ? -30.228 2.446 30.482 1.00 66.06 515 LEU A CA 1
ATOM 4306 C C . LEU A 1 515 ? -29.408 1.234 30.035 1.00 66.06 515 LEU A C 1
ATOM 4308 O O . LEU A 1 515 ? -28.557 1.331 29.150 1.00 66.06 515 LEU A O 1
ATOM 4312 N N . PHE A 1 516 ? -29.704 0.077 30.626 1.00 66.62 516 PHE A N 1
ATOM 4313 C CA . PHE A 1 516 ? -29.144 -1.203 30.204 1.00 66.62 516 PHE A CA 1
ATOM 4314 C C . PHE A 1 516 ? -30.137 -1.975 29.350 1.00 66.62 516 PHE A C 1
ATOM 4316 O O . PHE A 1 516 ? -31.334 -1.994 29.625 1.00 66.62 516 PHE A O 1
ATOM 4323 N N . GLN A 1 517 ? -29.615 -2.661 28.338 1.00 67.00 517 GLN A N 1
ATOM 4324 C CA . GLN A 1 517 ? -30.383 -3.659 27.606 1.00 67.00 517 GLN A CA 1
ATOM 4325 C C . GLN A 1 517 ? -30.507 -4.928 28.459 1.00 67.00 517 GLN A C 1
ATOM 4327 O O . GLN A 1 517 ? -29.609 -5.242 29.243 1.00 67.00 517 GLN A O 1
ATOM 4332 N N . GLU A 1 518 ? -31.600 -5.672 28.288 1.00 61.50 518 GLU A N 1
ATOM 4333 C CA . GLU A 1 518 ? -31.867 -6.914 29.030 1.00 61.50 518 GLU A CA 1
ATOM 4334 C C . GLU A 1 518 ? -30.686 -7.891 28.947 1.00 61.50 518 GLU A C 1
ATOM 4336 O O . GLU A 1 518 ? -30.210 -8.409 29.958 1.00 61.50 518 GLU A O 1
ATOM 4341 N N . GLU A 1 519 ? -30.143 -8.072 27.745 1.00 62.59 519 GLU A N 1
ATOM 4342 C CA . GLU A 1 519 ? -28.997 -8.946 27.530 1.00 62.59 519 GLU A CA 1
ATOM 4343 C C . GLU A 1 519 ? -27.731 -8.444 28.239 1.00 62.59 519 GLU A C 1
ATOM 4345 O O . GLU A 1 519 ? -26.950 -9.258 28.724 1.00 62.59 519 GLU A O 1
ATOM 4350 N N . THR A 1 520 ? -27.535 -7.126 28.372 1.00 68.44 520 THR A N 1
ATOM 4351 C CA . THR A 1 520 ? -26.412 -6.561 29.137 1.00 68.44 520 THR A CA 1
ATOM 4352 C C . THR A 1 520 ? -26.494 -7.027 30.583 1.00 68.44 520 THR A C 1
ATOM 4354 O O . THR A 1 520 ? -25.504 -7.517 31.113 1.00 68.44 520 THR A O 1
ATOM 4357 N N . ILE A 1 521 ? -27.675 -6.952 31.203 1.00 62.66 521 ILE A N 1
ATOM 4358 C CA . ILE A 1 521 ? -27.892 -7.395 32.586 1.00 62.66 521 ILE A CA 1
ATOM 4359 C C . ILE A 1 521 ? -27.601 -8.890 32.699 1.00 62.66 521 ILE A C 1
ATOM 4361 O O . ILE A 1 521 ? -26.754 -9.281 33.497 1.00 62.66 521 ILE A O 1
ATOM 4365 N N . ILE A 1 522 ? -28.223 -9.713 31.848 1.00 61.56 522 ILE A N 1
ATOM 4366 C CA . ILE A 1 522 ? -28.014 -11.170 31.821 1.00 61.56 522 ILE A CA 1
ATOM 4367 C C . ILE A 1 522 ? -26.529 -11.513 31.661 1.00 61.56 522 ILE A C 1
ATOM 4369 O O . ILE A 1 522 ? -26.023 -12.413 32.330 1.00 61.56 522 ILE A O 1
ATOM 4373 N N . ASN A 1 523 ? -25.821 -10.802 30.786 1.00 67.94 523 ASN A N 1
ATOM 4374 C CA . ASN A 1 523 ? -24.407 -11.030 30.551 1.00 67.94 523 ASN A CA 1
ATOM 4375 C C . ASN A 1 523 ? -23.567 -10.655 31.765 1.00 67.94 523 ASN A C 1
ATOM 4377 O O . ASN A 1 523 ? -22.682 -11.424 32.122 1.00 67.94 523 ASN A O 1
ATOM 4381 N N . ILE A 1 524 ? -23.856 -9.530 32.430 1.00 65.06 524 ILE A N 1
ATOM 4382 C CA . ILE A 1 524 ? -23.176 -9.211 33.685 1.00 65.06 524 ILE A CA 1
ATOM 4383 C C . ILE A 1 524 ? -23.403 -10.377 34.649 1.00 65.06 524 ILE A C 1
ATOM 4385 O O . ILE A 1 524 ? -22.414 -10.920 35.123 1.00 65.06 524 ILE A O 1
ATOM 4389 N N . LEU A 1 525 ? -24.645 -10.837 34.866 1.00 60.44 525 LEU A N 1
ATOM 4390 C CA . LEU A 1 525 ? -24.972 -11.940 35.793 1.00 60.44 525 LEU A CA 1
ATOM 4391 C C . LEU A 1 525 ? -24.245 -13.262 35.501 1.00 60.44 525 LEU A C 1
ATOM 4393 O O . LEU A 1 525 ? -23.946 -14.013 36.423 1.00 60.44 525 LEU A O 1
ATOM 4397 N N . LYS A 1 526 ? -23.967 -13.558 34.228 1.00 60.00 526 LYS A N 1
ATOM 4398 C CA . LYS A 1 526 ? -23.234 -14.765 33.806 1.00 60.00 526 LYS A CA 1
ATOM 4399 C C . LYS A 1 526 ? -21.737 -14.700 34.089 1.00 60.00 526 LYS A C 1
ATOM 4401 O O . LYS A 1 526 ? -21.056 -15.714 33.976 1.00 60.00 526 LYS A O 1
ATOM 4406 N N . MET A 1 527 ? -21.198 -13.520 34.370 1.00 62.28 527 MET A N 1
ATOM 4407 C CA . MET A 1 527 ? -19.769 -13.372 34.586 1.00 62.28 527 MET A CA 1
ATOM 4408 C C . MET A 1 527 ? -19.353 -13.895 35.970 1.00 62.28 527 MET A C 1
ATOM 4410 O O . MET A 1 527 ? -20.067 -13.688 36.945 1.00 62.28 527 MET A O 1
ATOM 4414 N N . PRO A 1 528 ? -18.151 -14.469 36.118 1.00 51.22 528 PRO A N 1
ATOM 4415 C CA . PRO A 1 528 ? -17.666 -15.002 37.395 1.00 51.22 528 PRO A CA 1
ATOM 4416 C C . PRO A 1 528 ? -17.343 -13.932 38.467 1.00 51.22 528 PRO A C 1
ATOM 4418 O O . PRO A 1 528 ? -16.782 -14.265 39.504 1.00 51.22 528 PRO A O 1
ATOM 4421 N N . PHE A 1 529 ? -17.672 -12.647 38.252 1.00 51.09 529 PHE A N 1
ATOM 4422 C CA . PHE A 1 529 ? -17.418 -11.549 39.208 1.00 51.09 529 PHE A CA 1
ATOM 4423 C C . PHE A 1 529 ? -18.421 -11.473 40.363 1.00 51.09 529 PHE A C 1
ATOM 4425 O O . PHE A 1 529 ? -18.176 -10.742 41.317 1.00 51.09 529 PHE A O 1
ATOM 4432 N N . TRP A 1 530 ? -19.558 -12.175 40.285 1.00 46.16 530 TRP A N 1
ATOM 4433 C CA . TRP A 1 530 ? -20.663 -12.062 41.255 1.00 46.16 530 TRP A CA 1
ATOM 4434 C C . TRP A 1 530 ? -20.432 -12.767 42.591 1.00 46.16 530 TRP A C 1
ATOM 4436 O O . TRP A 1 530 ? -21.360 -12.895 43.389 1.00 46.16 530 TRP A O 1
ATOM 4446 N N . SER A 1 531 ? -19.205 -13.163 42.914 1.00 39.75 531 SER A N 1
ATOM 4447 C CA . SER A 1 531 ? -18.848 -13.691 44.233 1.00 39.75 531 SER A CA 1
ATOM 4448 C C . SER A 1 531 ? -18.924 -12.661 45.380 1.00 39.75 531 SER A C 1
ATOM 4450 O O . SER A 1 531 ? -18.396 -12.889 46.458 1.00 39.75 531 SER A O 1
ATOM 4452 N N . LEU A 1 532 ? -19.641 -11.553 45.195 1.00 34.56 532 LEU A N 1
ATOM 4453 C CA . LEU A 1 532 ? -19.491 -10.278 45.901 1.00 34.56 532 LEU A CA 1
ATOM 4454 C C . LEU A 1 532 ? -20.238 -10.090 47.224 1.00 34.56 532 LEU A C 1
ATOM 4456 O O . LEU A 1 532 ? -20.321 -8.972 47.718 1.00 34.56 532 LEU A O 1
ATOM 4460 N N . PHE A 1 533 ? -20.728 -11.146 47.850 1.00 37.06 533 PHE A N 1
ATOM 4461 C CA . PHE A 1 533 ? -21.258 -11.044 49.208 1.00 37.06 533 PHE A CA 1
ATOM 4462 C C . PHE A 1 533 ? -20.957 -12.362 49.894 1.00 37.06 533 PHE A C 1
ATOM 4464 O O . PHE A 1 533 ? -21.567 -13.332 49.463 1.00 37.06 533 PHE A O 1
ATOM 4471 N N . VAL A 1 534 ? -19.959 -12.420 50.794 1.00 31.61 534 VAL A N 1
ATOM 4472 C CA . VAL A 1 534 ? -20.049 -12.650 52.264 1.00 31.61 534 VAL A CA 1
ATOM 4473 C C . VAL A 1 534 ? -18.665 -12.465 52.909 1.00 31.61 534 VAL A C 1
ATOM 4475 O O . VAL A 1 534 ? -17.656 -12.573 52.216 1.00 31.61 534 VAL A O 1
ATOM 4478 N N . PRO A 1 535 ? -18.590 -12.114 54.207 1.00 27.39 535 PRO A N 1
ATOM 4479 C CA . PRO A 1 535 ? -17.392 -12.310 55.026 1.00 27.39 535 PRO A CA 1
ATOM 4480 C C . PRO A 1 535 ? -16.883 -13.761 55.024 1.00 27.39 535 PRO A C 1
ATOM 4482 O O . PRO A 1 535 ? -17.656 -14.687 55.224 1.00 27.39 535 PRO A O 1
ATOM 4485 N N . ASP A 1 536 ? -15.573 -13.936 54.873 1.00 26.39 536 ASP A N 1
ATOM 4486 C CA . ASP A 1 536 ? -14.840 -15.204 54.987 1.00 26.39 536 ASP A CA 1
ATOM 4487 C C . ASP A 1 536 ? -15.503 -16.214 55.950 1.00 26.39 536 ASP A C 1
ATOM 4489 O O . ASP A 1 536 ? -15.429 -16.072 57.174 1.00 26.39 536 ASP A O 1
ATOM 4493 N N . SER A 1 537 ? -16.169 -17.240 55.413 1.00 31.88 537 SER A N 1
ATOM 4494 C CA . SER A 1 537 ? -16.563 -18.406 56.202 1.00 31.88 537 SER A CA 1
ATOM 4495 C C . SER A 1 537 ? -16.541 -19.686 55.366 1.00 31.88 537 SER A C 1
ATOM 4497 O O . SER A 1 537 ? -16.725 -19.672 54.154 1.00 31.88 537 SER A O 1
ATOM 4499 N N . GLU A 1 538 ? -16.183 -20.764 56.052 1.00 29.72 538 GLU A N 1
ATOM 4500 C CA . GLU A 1 538 ? -15.533 -21.985 55.571 1.00 29.72 538 GLU A CA 1
ATOM 4501 C C . GLU A 1 538 ? -16.238 -22.733 54.419 1.00 29.72 538 GLU A C 1
ATOM 4503 O O . GLU A 1 538 ? -17.465 -22.804 54.335 1.00 29.72 538 GLU A O 1
ATOM 4508 N N . GLU A 1 539 ? -15.419 -23.348 53.553 1.00 26.62 539 GLU A N 1
ATOM 4509 C CA . GLU A 1 539 ? -15.818 -24.229 52.448 1.00 26.62 539 GLU A CA 1
ATOM 4510 C C . GLU A 1 539 ? -16.761 -25.358 52.908 1.00 26.62 539 GLU A C 1
ATOM 4512 O O . GLU A 1 539 ? -16.432 -26.121 53.816 1.00 26.62 539 GLU A O 1
ATOM 4517 N N . TYR A 1 540 ? -17.894 -25.541 52.216 1.00 32.75 540 TYR A N 1
ATOM 4518 C CA . TYR A 1 540 ? -18.726 -26.743 52.346 1.00 32.75 540 TYR A CA 1
ATOM 4519 C C . TYR A 1 540 ? -19.065 -27.375 50.992 1.00 32.75 540 TYR A C 1
ATOM 4521 O O . TYR A 1 540 ? -19.462 -26.717 50.027 1.00 32.75 540 TYR A O 1
ATOM 4529 N N . ASP A 1 541 ? -18.935 -28.700 50.966 1.00 30.73 541 ASP A N 1
ATOM 4530 C CA . ASP A 1 541 ? -19.068 -29.581 49.809 1.00 30.73 541 ASP A CA 1
ATOM 4531 C C . ASP A 1 541 ? -20.554 -29.952 49.576 1.00 30.73 541 ASP A C 1
ATOM 4533 O O . ASP A 1 541 ? -21.152 -30.725 50.326 1.00 30.73 541 ASP A O 1
ATOM 4537 N N . LEU A 1 542 ? -21.188 -29.373 48.546 1.00 36.62 542 LEU A N 1
ATOM 4538 C CA . LEU A 1 542 ? -22.633 -29.497 48.247 1.00 36.62 542 LEU A CA 1
ATOM 4539 C C . LEU A 1 542 ? -22.965 -30.505 47.127 1.00 36.62 542 LEU A C 1
ATOM 4541 O O . LEU A 1 542 ? -24.065 -30.493 46.570 1.00 36.62 542 LEU A O 1
ATOM 4545 N N . ASN A 1 543 ? -22.044 -31.416 46.804 1.00 30.19 543 ASN A N 1
ATOM 4546 C CA . ASN A 1 543 ? -22.143 -32.334 45.659 1.00 30.19 543 ASN A CA 1
ATOM 4547 C C . ASN A 1 543 ? -23.352 -33.306 45.652 1.00 30.19 543 ASN A C 1
ATOM 4549 O O . ASN A 1 543 ? -23.568 -33.980 44.648 1.00 30.19 543 ASN A O 1
ATOM 4553 N N . ASN A 1 544 ? -24.186 -33.366 46.697 1.00 29.23 544 ASN A N 1
ATOM 4554 C CA . ASN A 1 544 ? -25.205 -34.417 46.836 1.00 29.23 544 ASN A CA 1
ATOM 4555 C C . ASN A 1 544 ? -26.671 -34.033 46.541 1.00 29.23 544 ASN A C 1
ATOM 4557 O O . ASN A 1 544 ? -27.510 -34.931 46.531 1.00 29.23 544 ASN A O 1
ATOM 4561 N N . ASN A 1 545 ? -27.022 -32.771 46.246 1.00 35.38 545 ASN A N 1
ATOM 4562 C CA . ASN A 1 545 ? -28.444 -32.354 46.252 1.00 35.38 545 ASN A CA 1
ATOM 4563 C C . ASN A 1 545 ? -29.069 -31.931 44.901 1.00 35.38 545 ASN A C 1
ATOM 4565 O O . ASN A 1 545 ? -30.228 -31.528 44.879 1.00 35.38 545 ASN A O 1
ATOM 4569 N N . PHE A 1 546 ? -28.385 -32.079 43.759 1.00 30.14 546 PHE A N 1
ATOM 4570 C CA . PHE A 1 546 ? -28.952 -31.769 42.423 1.00 30.14 546 PHE A CA 1
ATOM 4571 C C . PHE A 1 546 ? -29.734 -32.925 41.770 1.00 30.14 546 PHE A C 1
ATOM 4573 O O . PHE A 1 546 ? -29.909 -32.970 40.551 1.00 30.14 546 PHE A O 1
ATOM 4580 N N . VAL A 1 547 ? -30.213 -33.883 42.562 1.00 30.27 547 VAL A N 1
ATOM 4581 C CA . VAL A 1 547 ? -30.973 -35.027 42.050 1.00 30.27 547 VAL A CA 1
ATOM 4582 C C . VAL A 1 547 ? -32.458 -34.673 42.071 1.00 30.27 547 VAL A C 1
ATOM 4584 O O . VAL A 1 547 ? -33.086 -34.794 43.120 1.00 30.27 547 VAL A O 1
ATOM 4587 N N . LYS A 1 548 ? -32.979 -34.251 40.905 1.00 30.56 548 LYS A N 1
ATOM 4588 C CA . LYS A 1 548 ? -34.395 -34.204 40.447 1.00 30.56 548 LYS A CA 1
ATOM 4589 C C . LYS A 1 548 ? -34.793 -32.846 39.851 1.00 30.56 548 LYS A C 1
ATOM 4591 O O . LYS A 1 548 ? -35.624 -32.136 40.405 1.00 30.56 548 LYS A O 1
ATOM 4596 N N . CYS A 1 549 ? -34.246 -32.522 38.686 1.00 29.94 549 CYS A N 1
ATOM 4597 C CA . CYS A 1 549 ? -34.934 -31.661 37.724 1.00 29.94 549 CYS A CA 1
ATOM 4598 C C . CYS A 1 549 ? -34.841 -32.364 36.373 1.00 29.94 549 CYS A C 1
ATOM 4600 O O . CYS A 1 549 ? -33.761 -32.404 35.784 1.00 29.94 549 CYS A O 1
ATOM 4602 N N . ASP A 1 550 ? -35.948 -32.963 35.944 1.00 32.38 550 ASP A N 1
ATOM 4603 C CA . ASP A 1 550 ? -36.055 -33.583 34.629 1.00 32.38 550 ASP A CA 1
ATOM 4604 C C . ASP A 1 550 ? -36.346 -32.522 33.553 1.00 32.38 550 ASP A C 1
ATOM 4606 O O . ASP A 1 550 ? -37.013 -31.516 33.799 1.00 32.38 550 ASP A O 1
ATOM 4610 N N . ASP A 1 551 ? -35.826 -32.827 32.365 1.00 32.69 551 ASP A N 1
ATOM 4611 C CA . ASP A 1 551 ? -36.062 -32.252 31.038 1.00 32.69 551 ASP A CA 1
ATOM 4612 C C . ASP A 1 551 ? -35.299 -30.980 30.597 1.00 32.69 551 ASP A C 1
ATOM 4614 O O . ASP A 1 551 ? -35.635 -29.831 30.875 1.00 32.69 551 ASP A O 1
ATOM 4618 N N . ASN A 1 552 ? -34.264 -31.267 29.792 1.00 45.12 552 ASN A N 1
ATOM 4619 C CA . ASN A 1 552 ? -33.746 -30.557 28.617 1.00 45.12 552 ASN A CA 1
ATOM 4620 C C . ASN A 1 552 ? -33.851 -29.027 28.576 1.00 45.12 552 ASN A C 1
ATOM 4622 O O . ASN A 1 552 ? -34.840 -28.457 28.122 1.00 45.12 552 ASN A O 1
ATOM 4626 N N . SER A 1 553 ? -32.726 -28.361 28.841 1.00 39.22 553 SER A N 1
ATOM 4627 C CA . SER A 1 553 ? -32.331 -27.158 28.101 1.00 39.22 553 SER A CA 1
ATOM 4628 C C . SER A 1 553 ? -30.879 -26.799 28.416 1.00 39.22 553 SER A C 1
ATOM 4630 O O . SER A 1 553 ? -30.445 -26.864 29.562 1.00 39.22 553 SER A O 1
ATOM 4632 N N . GLU A 1 554 ? -30.157 -26.324 27.402 1.00 38.41 554 GLU A N 1
ATOM 4633 C CA . GLU A 1 554 ? -28.866 -25.610 27.463 1.00 38.41 554 GLU A CA 1
ATOM 4634 C C . GLU A 1 554 ? -28.814 -24.558 28.607 1.00 38.41 554 GLU A C 1
ATOM 4636 O O . GLU A 1 554 ? -27.766 -24.169 29.113 1.00 38.41 554 GLU A O 1
ATOM 4641 N N . PHE A 1 555 ? -29.986 -24.118 29.066 1.00 36.50 555 PHE A N 1
ATOM 4642 C CA . PHE A 1 555 ? -30.252 -23.254 30.209 1.00 36.50 555 PHE A CA 1
ATOM 4643 C C . PHE A 1 555 ? -29.930 -23.871 31.590 1.00 36.50 555 PHE A C 1
ATOM 4645 O O . PHE A 1 555 ? -29.389 -23.163 32.436 1.00 36.50 555 PHE A O 1
ATOM 4652 N N . ILE A 1 556 ? -30.193 -25.162 31.836 1.00 36.56 556 ILE A N 1
ATOM 4653 C CA . ILE A 1 556 ? -29.840 -25.832 33.108 1.00 36.56 556 ILE A CA 1
ATOM 4654 C C . ILE A 1 556 ? -28.322 -26.010 33.217 1.00 36.56 556 ILE A C 1
ATOM 4656 O O . ILE A 1 556 ? -27.757 -25.821 34.294 1.00 36.56 556 ILE A O 1
ATOM 4660 N N . ASP A 1 557 ? -27.647 -26.300 32.106 1.00 39.19 557 ASP A N 1
ATOM 4661 C CA . ASP A 1 557 ? -26.186 -26.375 32.077 1.00 39.19 557 ASP A CA 1
ATOM 4662 C C . ASP A 1 557 ? -25.553 -24.995 32.286 1.00 39.19 557 ASP A C 1
ATOM 4664 O O . ASP A 1 557 ? -24.614 -24.878 33.071 1.00 39.19 557 ASP A O 1
ATOM 4668 N N . ASN A 1 558 ? -26.133 -23.929 31.714 1.00 38.47 558 ASN A N 1
ATOM 4669 C CA . ASN A 1 558 ? -25.761 -22.545 32.028 1.00 38.47 558 ASN A CA 1
ATOM 4670 C C . ASN A 1 558 ? -25.979 -22.202 33.515 1.00 38.47 558 ASN A C 1
ATOM 4672 O O . ASN A 1 558 ? -25.134 -21.545 34.115 1.00 38.47 558 ASN A O 1
ATOM 4676 N N . LEU A 1 559 ? -27.068 -22.668 34.136 1.00 37.47 559 LEU A N 1
ATOM 4677 C CA . LEU A 1 559 ? -27.345 -22.460 35.564 1.00 37.47 559 LEU A CA 1
ATOM 4678 C C . LEU A 1 559 ? -26.389 -23.238 36.480 1.00 37.47 559 LEU A C 1
ATOM 4680 O O . LEU A 1 559 ? -25.970 -22.706 37.504 1.00 37.47 559 LEU A O 1
ATOM 4684 N N . LYS A 1 560 ? -25.988 -24.459 36.107 1.00 38.72 560 LYS A N 1
ATOM 4685 C CA . LYS A 1 560 ? -24.948 -25.228 36.814 1.00 38.72 560 LYS A CA 1
ATOM 4686 C C . LYS A 1 560 ? -23.570 -24.572 36.691 1.00 38.72 560 LYS A C 1
ATOM 4688 O O . LYS A 1 560 ? -22.805 -24.597 37.649 1.00 38.72 560 LYS A O 1
ATOM 4693 N N . LEU A 1 561 ? -23.264 -23.966 35.541 1.00 40.22 561 LEU A N 1
ATOM 4694 C CA . LEU A 1 561 ? -22.029 -23.206 35.305 1.00 40.22 561 LEU A CA 1
ATOM 4695 C C . LEU A 1 561 ? -21.990 -21.937 36.165 1.00 40.22 561 LEU A C 1
ATOM 4697 O O . LEU A 1 561 ? -21.026 -21.727 36.896 1.00 40.22 561 LEU A O 1
ATOM 4701 N N . ILE A 1 562 ? -23.093 -21.180 36.168 1.00 39.62 562 ILE A N 1
ATOM 4702 C CA . ILE A 1 562 ? -23.311 -20.029 37.052 1.00 39.62 562 ILE A CA 1
ATOM 4703 C C . ILE A 1 562 ? -23.130 -20.453 38.523 1.00 39.62 562 ILE A C 1
ATOM 4705 O O . ILE A 1 562 ? -22.378 -19.818 39.256 1.00 39.62 562 ILE A O 1
ATOM 4709 N N . TYR A 1 563 ? -23.735 -21.569 38.949 1.00 41.09 563 TYR A N 1
ATOM 4710 C CA . TYR A 1 563 ? -23.631 -22.106 40.315 1.00 41.09 563 TYR A CA 1
ATOM 4711 C C . TYR A 1 563 ? -22.211 -22.570 40.701 1.00 41.09 563 TYR A C 1
ATOM 4713 O O . TYR A 1 563 ? -21.788 -22.386 41.839 1.00 41.09 563 TYR A O 1
ATOM 4721 N N . LYS A 1 564 ? -21.443 -23.133 39.759 1.00 39.94 564 LYS A N 1
ATOM 4722 C CA . LYS A 1 564 ? -20.053 -23.568 39.980 1.00 39.94 564 LYS A CA 1
ATOM 4723 C C . LYS A 1 564 ? -19.074 -22.391 40.076 1.00 39.94 564 LYS A C 1
ATOM 4725 O O . LYS A 1 564 ? -18.078 -22.478 40.790 1.00 39.94 564 LYS A O 1
ATOM 4730 N N . ASP A 1 565 ? -19.359 -21.285 39.391 1.00 40.03 565 ASP A N 1
ATOM 4731 C CA . ASP A 1 565 ? -18.594 -20.039 39.520 1.00 40.03 565 ASP A CA 1
ATOM 4732 C C . ASP A 1 565 ? -18.986 -19.222 40.767 1.00 40.03 565 ASP A C 1
ATOM 4734 O O . ASP A 1 565 ? -18.166 -18.462 41.280 1.00 40.03 565 ASP A O 1
ATOM 4738 N N . PHE A 1 566 ? -20.183 -19.446 41.326 1.00 40.38 566 PHE A N 1
ATOM 4739 C CA . PHE A 1 566 ? -20.673 -18.811 42.560 1.00 40.38 566 PHE A CA 1
ATOM 4740 C C . PHE A 1 566 ? -19.868 -19.144 43.834 1.00 40.38 566 PHE A C 1
ATOM 4742 O O . PHE A 1 566 ? -19.953 -18.386 44.808 1.00 40.38 566 PHE A O 1
ATOM 4749 N N . GLN A 1 567 ? -19.095 -20.238 43.822 1.00 38.03 567 GLN A N 1
ATOM 4750 C CA . GLN A 1 567 ? -18.263 -20.725 44.935 1.00 38.03 567 GLN A CA 1
ATOM 4751 C C . GLN A 1 567 ? -16.846 -20.114 44.995 1.00 38.03 567 GLN A C 1
ATOM 4753 O O . GLN A 1 567 ? -16.124 -20.373 45.949 1.00 38.03 567 GLN A O 1
ATOM 4758 N N . LYS A 1 568 ? -16.411 -19.330 43.997 1.00 42.19 568 LYS A N 1
ATOM 4759 C CA . LYS A 1 568 ? -15.049 -18.752 43.956 1.00 42.19 568 LYS A CA 1
ATOM 4760 C C . LYS A 1 568 ? -14.973 -17.418 44.715 1.00 42.19 568 LYS A C 1
ATOM 4762 O O . LYS A 1 568 ? -15.952 -16.685 44.730 1.00 42.19 568 LYS A O 1
ATOM 4767 N N . GLU A 1 569 ? -13.820 -17.083 45.301 1.00 42.12 569 GLU A N 1
ATOM 4768 C CA . GLU A 1 569 ? -13.575 -15.830 46.050 1.00 42.12 569 GLU A CA 1
ATOM 4769 C C . GLU A 1 569 ? -13.813 -14.540 45.228 1.00 42.12 569 GLU A C 1
ATOM 4771 O O . GLU A 1 569 ? -13.738 -14.522 43.992 1.00 42.12 569 GLU A O 1
ATOM 4776 N N . SER A 1 570 ? -14.116 -13.435 45.923 1.00 45.31 570 SER A N 1
ATOM 4777 C CA . SER A 1 570 ? -14.407 -12.113 45.347 1.00 45.31 570 SER A CA 1
ATOM 4778 C C . SER A 1 570 ? -13.163 -11.356 44.886 1.00 45.31 570 SER A C 1
ATOM 4780 O O . SER A 1 570 ? -12.202 -11.213 45.634 1.00 45.31 570 SER A O 1
ATOM 4782 N N . LEU A 1 571 ? -13.207 -10.799 43.671 1.00 46.44 571 LEU A N 1
ATOM 4783 C CA . LEU A 1 571 ? -12.082 -10.075 43.049 1.00 46.44 571 LEU A CA 1
ATOM 4784 C C . LEU A 1 571 ? -12.300 -8.557 42.935 1.00 46.44 571 LEU A C 1
ATOM 4786 O O . LEU A 1 571 ? -11.423 -7.841 42.457 1.00 46.44 571 LEU A O 1
ATOM 4790 N N . ILE A 1 572 ? -13.465 -8.071 43.368 1.00 47.56 572 ILE A N 1
ATOM 4791 C CA . ILE A 1 572 ? -13.829 -6.653 43.471 1.00 47.56 572 ILE A CA 1
ATOM 4792 C C . ILE A 1 572 ? -14.050 -6.344 44.956 1.00 47.56 572 ILE A C 1
ATOM 4794 O O . ILE A 1 572 ? -14.514 -7.207 45.699 1.00 47.56 572 ILE A O 1
ATOM 4798 N N . SER A 1 573 ? -13.720 -5.127 45.401 1.00 53.28 573 SER A N 1
ATOM 4799 C CA . SER A 1 573 ? -13.975 -4.726 46.787 1.00 53.28 573 SER A CA 1
ATOM 4800 C C . SER A 1 573 ? -15.480 -4.738 47.096 1.00 53.28 573 SER A C 1
ATOM 4802 O O . SER A 1 573 ? -16.307 -4.400 46.243 1.00 53.28 573 SER A O 1
ATOM 4804 N N . SER A 1 574 ? -15.853 -5.081 48.330 1.00 51.38 574 SER A N 1
ATOM 4805 C CA . SER A 1 574 ? -17.253 -5.046 48.778 1.00 51.38 574 SER A CA 1
ATOM 4806 C C . SER A 1 574 ? -17.904 -3.678 48.524 1.00 51.38 574 SER A C 1
ATOM 4808 O O . SER A 1 574 ? -19.034 -3.606 48.046 1.00 51.38 574 SER A O 1
ATOM 4810 N N . ASN A 1 575 ? -17.167 -2.584 48.715 1.00 53.84 575 ASN A N 1
ATOM 4811 C CA . ASN A 1 575 ? -17.656 -1.225 48.471 1.00 53.84 575 ASN A CA 1
ATOM 4812 C C . ASN A 1 575 ? -17.980 -0.947 46.992 1.00 53.84 575 ASN A C 1
ATOM 4814 O O . ASN A 1 575 ? -19.025 -0.371 46.687 1.00 53.84 575 ASN A O 1
ATOM 4818 N N . ASP A 1 576 ? -17.123 -1.371 46.060 1.00 52.78 576 ASP A N 1
ATOM 4819 C CA . ASP A 1 576 ? -17.354 -1.157 44.623 1.00 52.78 576 ASP A CA 1
ATOM 4820 C C . ASP A 1 576 ? -18.528 -1.994 44.106 1.00 52.78 576 ASP A C 1
ATOM 4822 O O . ASP A 1 576 ? -19.257 -1.567 43.209 1.00 52.78 576 ASP A O 1
ATOM 4826 N N . SER A 1 577 ? -18.740 -3.173 44.695 1.00 53.91 577 SER A N 1
ATOM 4827 C CA . SER A 1 577 ? -19.885 -4.026 44.378 1.00 53.91 577 SER A CA 1
ATOM 4828 C C . SER A 1 577 ? -21.213 -3.407 44.794 1.00 53.91 577 SER A C 1
ATOM 4830 O O . SER A 1 577 ? -22.157 -3.390 44.007 1.00 53.91 577 SER A O 1
ATOM 4832 N N . ILE A 1 578 ? -21.262 -2.821 45.993 1.00 57.66 578 ILE A N 1
ATOM 4833 C CA . ILE A 1 578 ? -22.435 -2.108 46.493 1.00 57.66 578 ILE A CA 1
ATOM 4834 C C . ILE A 1 578 ? -22.716 -0.907 45.591 1.00 57.66 578 ILE A C 1
ATOM 4836 O O . ILE A 1 578 ? -23.853 -0.727 45.167 1.00 57.66 578 ILE A O 1
ATOM 4840 N N . SER A 1 579 ? -21.680 -0.156 45.201 1.00 58.16 579 SER A N 1
ATOM 4841 C CA . SER A 1 579 ? -21.829 0.966 44.269 1.00 58.16 579 SER A CA 1
ATOM 4842 C C . SER A 1 579 ? -22.346 0.531 42.891 1.00 58.16 579 SER A C 1
ATOM 4844 O O . SER A 1 579 ? -23.176 1.224 42.304 1.00 58.16 579 SER A O 1
ATOM 4846 N N . LEU A 1 580 ? -21.905 -0.619 42.363 1.00 60.53 580 LEU A N 1
ATOM 4847 C CA . LEU A 1 580 ? -22.452 -1.180 41.121 1.00 60.53 580 LEU A CA 1
ATOM 4848 C C . LEU A 1 580 ? -23.948 -1.476 41.270 1.00 60.53 580 LEU A C 1
ATOM 4850 O O . LEU A 1 580 ? -24.735 -1.053 40.427 1.00 60.53 580 LEU A O 1
ATOM 4854 N N . VAL A 1 581 ? -24.339 -2.202 42.321 1.00 58.94 581 VAL A N 1
ATOM 4855 C CA . VAL A 1 581 ? -25.735 -2.600 42.559 1.00 58.94 581 VAL A CA 1
ATOM 4856 C C . VAL A 1 581 ? -26.617 -1.373 42.757 1.00 58.94 581 VAL A C 1
ATOM 4858 O O . VAL A 1 581 ? -27.665 -1.267 42.125 1.00 58.94 581 VAL A O 1
ATOM 4861 N N . GLU A 1 582 ? -26.169 -0.415 43.562 1.00 60.34 582 GLU A N 1
ATOM 4862 C CA . GLU A 1 582 ? -26.836 0.870 43.752 1.00 60.34 582 GLU A CA 1
ATOM 4863 C C . GLU A 1 582 ? -27.056 1.578 42.407 1.00 60.34 582 GLU A C 1
ATOM 4865 O O . GLU A 1 582 ? -28.174 1.986 42.100 1.00 60.34 582 GLU A O 1
ATOM 4870 N N . LYS A 1 583 ? -26.037 1.624 41.539 1.00 62.03 583 LYS A N 1
ATOM 4871 C CA . LYS A 1 583 ? -26.149 2.203 40.190 1.00 62.03 583 LYS A CA 1
ATOM 4872 C C . LYS A 1 583 ? -27.113 1.437 39.285 1.00 62.03 583 LYS A C 1
ATOM 4874 O O . LYS A 1 583 ? -27.877 2.070 38.559 1.00 62.03 583 LYS A O 1
ATOM 4879 N N . LEU A 1 584 ? -27.106 0.100 39.313 1.00 62.00 584 LEU A N 1
ATOM 4880 C CA . LEU A 1 584 ? -28.066 -0.727 38.565 1.00 62.00 584 LEU A CA 1
ATOM 4881 C C . LEU A 1 584 ? -29.507 -0.392 38.984 1.00 62.00 584 LEU A C 1
ATOM 4883 O O . LEU A 1 584 ? -30.379 -0.221 38.133 1.00 62.00 584 LEU A O 1
ATOM 4887 N N . VAL A 1 585 ? -29.736 -0.248 40.290 1.00 60.75 585 VAL A N 1
ATOM 4888 C CA . VAL A 1 585 ? -31.048 0.033 40.884 1.00 60.75 585 VAL A CA 1
ATOM 4889 C C . VAL A 1 585 ? -31.492 1.463 40.576 1.00 60.75 585 VAL A C 1
ATOM 4891 O O . VAL A 1 585 ? -32.597 1.657 40.076 1.00 60.75 585 VAL A O 1
ATOM 4894 N N . ILE A 1 586 ? -30.631 2.466 40.762 1.00 61.94 586 ILE A N 1
ATOM 4895 C CA . ILE A 1 586 ? -30.939 3.865 40.422 1.00 61.94 586 ILE A CA 1
ATOM 4896 C C . ILE A 1 586 ? -31.322 3.997 38.939 1.00 61.94 586 ILE A C 1
ATOM 4898 O O . ILE A 1 586 ? -32.330 4.626 38.619 1.00 61.94 586 ILE A O 1
ATOM 4902 N N . ARG A 1 587 ? -30.577 3.349 38.034 1.00 62.56 587 ARG A N 1
ATOM 4903 C CA . ARG A 1 587 ? -30.854 3.378 36.584 1.00 62.56 587 ARG A CA 1
ATOM 4904 C C . ARG A 1 587 ? -32.149 2.673 36.198 1.00 62.56 587 ARG A C 1
ATOM 4906 O O . ARG A 1 587 ? -32.817 3.085 35.259 1.00 62.56 587 ARG A O 1
ATOM 4913 N N . SER A 1 588 ? -32.507 1.605 36.904 1.00 57.56 588 SER A N 1
ATOM 4914 C CA . SER A 1 588 ? -33.791 0.932 36.683 1.00 57.56 588 SER A CA 1
ATOM 4915 C C . SER A 1 588 ? -34.982 1.772 37.157 1.00 57.56 588 SER A C 1
ATOM 4917 O O . SER A 1 588 ? -36.050 1.710 36.564 1.00 57.56 588 SER A O 1
ATOM 4919 N N . LEU A 1 589 ? -34.802 2.606 38.187 1.00 55.12 589 LEU A N 1
ATOM 4920 C CA . LEU A 1 589 ? -35.850 3.491 38.698 1.00 55.12 589 LEU A CA 1
ATOM 4921 C C . LEU A 1 589 ? -36.037 4.742 37.829 1.00 55.12 589 LEU A C 1
ATOM 4923 O O . LEU A 1 589 ? -37.125 5.313 37.817 1.00 55.12 589 LEU A O 1
ATOM 4927 N N . SER A 1 590 ? -35.008 5.161 37.084 1.00 53.84 590 SER A N 1
ATOM 4928 C CA . SER A 1 590 ? -35.075 6.312 36.176 1.00 53.84 590 SER A CA 1
ATOM 4929 C C . SER A 1 590 ? -35.763 6.015 34.832 1.00 53.84 590 SER A C 1
ATOM 4931 O O . SER A 1 590 ? -35.945 6.926 34.022 1.00 53.84 590 SER A O 1
ATOM 4933 N N . THR A 1 591 ? -36.214 4.775 34.585 1.00 51.59 591 THR A N 1
ATOM 4934 C CA . THR A 1 591 ? -36.930 4.403 33.355 1.00 51.59 591 THR A CA 1
ATOM 4935 C C . THR A 1 591 ? -38.343 4.995 33.301 1.00 51.59 591 THR A C 1
ATOM 4937 O O . THR A 1 591 ? -39.250 4.553 34.008 1.00 51.59 591 THR A O 1
ATOM 4940 N N . ASN A 1 592 ? -38.589 5.905 32.359 1.00 46.03 592 ASN A N 1
ATOM 4941 C CA . ASN A 1 592 ? -39.943 6.209 31.893 1.00 46.03 592 ASN A CA 1
ATOM 4942 C C . ASN A 1 592 ? -40.426 5.078 30.966 1.00 46.03 592 ASN A C 1
ATOM 4944 O O . ASN A 1 592 ? -40.175 5.172 29.773 1.00 46.03 592 ASN A O 1
ATOM 4948 N N . GLN A 1 593 ? -41.045 4.018 31.514 1.00 45.19 593 GLN A N 1
ATOM 4949 C CA . GLN A 1 593 ? -41.976 2.997 30.943 1.00 45.19 593 GLN A CA 1
ATOM 4950 C C . GLN A 1 593 ? -41.903 2.529 29.455 1.00 45.19 593 GLN A C 1
ATOM 4952 O O . GLN A 1 593 ? -42.751 1.747 29.036 1.00 45.19 593 GLN A O 1
ATOM 4957 N N . THR A 1 594 ? -40.944 2.955 28.636 1.00 38.06 594 THR A N 1
ATOM 4958 C CA . THR A 1 594 ? -40.996 2.879 27.160 1.00 38.06 594 THR A CA 1
ATOM 4959 C C . THR A 1 594 ? -39.935 1.971 26.542 1.00 38.06 594 THR A C 1
ATOM 4961 O O . THR A 1 594 ? -40.066 1.591 25.381 1.00 38.06 594 THR A O 1
ATOM 4964 N N . HIS A 1 595 ? -38.927 1.552 27.307 1.00 39.34 595 HIS A N 1
ATOM 4965 C CA . HIS A 1 595 ? -38.004 0.489 26.904 1.00 39.34 595 HIS A CA 1
ATOM 4966 C C . HIS A 1 595 ? -38.516 -0.865 27.401 1.00 39.34 595 HIS A C 1
ATOM 4968 O O . HIS A 1 595 ? -39.168 -0.897 28.449 1.00 39.34 595 HIS A O 1
ATOM 4974 N N . PRO A 1 596 ? -38.269 -1.969 26.668 1.00 38.03 596 PRO A N 1
ATOM 4975 C CA . PRO A 1 596 ? -38.824 -3.266 27.014 1.00 38.03 596 PRO A CA 1
ATOM 4976 C C . PRO A 1 596 ? -38.334 -3.653 28.410 1.00 38.03 596 PRO A C 1
ATOM 4978 O O . PRO A 1 596 ? -37.165 -3.971 28.616 1.00 38.03 596 PRO A O 1
ATOM 4981 N N . LEU A 1 597 ? -39.261 -3.574 29.368 1.00 42.47 597 LEU A N 1
ATOM 4982 C CA . LEU A 1 597 ? -39.206 -4.271 30.648 1.00 42.47 597 LEU A CA 1
ATOM 4983 C C . LEU A 1 597 ? -38.783 -5.713 30.374 1.00 42.47 597 LEU A C 1
ATOM 4985 O O . LEU A 1 597 ? -39.148 -6.236 29.325 1.00 42.47 597 LEU A O 1
ATOM 4989 N N . ILE A 1 598 ? -38.062 -6.360 31.291 1.00 45.19 598 ILE A N 1
ATOM 4990 C CA . ILE A 1 598 ? -37.756 -7.794 31.181 1.00 45.19 598 ILE A CA 1
ATOM 4991 C C . ILE A 1 598 ? -39.079 -8.540 30.929 1.00 45.19 598 ILE A C 1
ATOM 4993 O O . ILE A 1 598 ? -39.882 -8.721 31.845 1.00 45.19 598 ILE A O 1
ATOM 4997 N N . ILE A 1 599 ? -39.351 -8.921 29.677 1.00 42.41 599 ILE A N 1
ATOM 4998 C CA . ILE A 1 599 ? -40.666 -9.457 29.283 1.00 42.41 599 ILE A CA 1
ATOM 4999 C C . ILE A 1 599 ? -40.805 -10.878 29.834 1.00 42.41 599 ILE A C 1
ATOM 5001 O O . ILE A 1 599 ? -41.899 -11.335 30.162 1.00 42.41 599 ILE A O 1
ATOM 5005 N N . THR A 1 600 ? -39.678 -11.567 30.005 1.00 41.12 600 THR A N 1
ATOM 5006 C CA . THR A 1 600 ? -39.635 -12.953 30.450 1.00 41.12 600 THR A CA 1
ATOM 5007 C C . THR A 1 600 ? -38.547 -13.150 31.495 1.00 41.12 600 THR A C 1
ATOM 5009 O O . THR A 1 600 ? -37.448 -13.614 31.197 1.00 41.12 600 THR A O 1
ATOM 5012 N N . CYS A 1 601 ? -38.861 -12.882 32.763 1.00 43.91 601 CYS A N 1
ATOM 5013 C CA . CYS A 1 601 ? -38.180 -13.633 33.810 1.00 43.91 601 CYS A CA 1
ATOM 5014 C C . CYS A 1 601 ? -38.679 -15.076 33.701 1.00 43.91 601 CYS A C 1
ATOM 5016 O O . CYS A 1 601 ? -39.852 -15.345 33.957 1.00 43.91 601 CYS A O 1
ATOM 5018 N N . ASN A 1 602 ? -37.808 -15.995 33.285 1.00 47.84 602 ASN A N 1
ATOM 5019 C CA . ASN A 1 602 ? -38.114 -17.421 33.287 1.00 47.84 602 ASN A CA 1
ATOM 5020 C C . ASN A 1 602 ? -38.584 -17.786 34.709 1.00 47.84 602 ASN A C 1
ATOM 5022 O O . ASN A 1 602 ? -37.831 -17.591 35.667 1.00 47.84 602 ASN A O 1
ATOM 5026 N N . SER A 1 603 ? -39.832 -18.235 34.879 1.00 46.28 603 SER A N 1
ATOM 5027 C CA . SER A 1 603 ? -40.425 -18.506 36.204 1.00 46.28 603 SER A CA 1
ATOM 5028 C C . SER A 1 603 ? -39.582 -19.496 37.013 1.00 46.28 603 SER A C 1
ATOM 5030 O O . SER A 1 603 ? -39.502 -19.392 38.235 1.00 46.28 603 SER A O 1
ATOM 5032 N N . THR A 1 604 ? -38.876 -20.375 36.300 1.00 41.66 604 THR A N 1
ATOM 5033 C CA . THR A 1 604 ? -37.876 -21.324 36.789 1.00 41.66 604 THR A CA 1
ATOM 5034 C C . THR A 1 604 ? -36.642 -20.660 37.404 1.00 41.66 604 THR A C 1
ATOM 5036 O O . THR A 1 604 ? -36.143 -21.132 38.418 1.00 41.66 604 THR A O 1
ATOM 5039 N N . LEU A 1 605 ? -36.154 -19.543 36.852 1.00 46.47 605 LEU A N 1
ATOM 5040 C CA . LEU A 1 605 ? -35.016 -18.791 37.396 1.00 46.47 605 LEU A CA 1
ATOM 5041 C C . LEU A 1 605 ? -35.400 -18.065 38.685 1.00 46.47 605 LEU A C 1
ATOM 5043 O O . LEU A 1 605 ? -34.647 -18.100 39.653 1.00 46.47 605 LEU A O 1
ATOM 5047 N N . ILE A 1 606 ? -36.593 -17.464 38.720 1.00 50.62 606 ILE A N 1
ATOM 5048 C CA . ILE A 1 606 ? -37.132 -16.851 39.940 1.00 50.62 606 ILE A CA 1
ATOM 5049 C C . ILE A 1 606 ? -37.336 -17.925 41.006 1.00 50.62 606 ILE A C 1
ATOM 5051 O O . ILE A 1 606 ? -36.899 -17.737 42.134 1.00 50.62 606 ILE A O 1
ATOM 5055 N N . SER A 1 607 ? -37.952 -19.064 40.667 1.00 45.69 607 SER A N 1
ATOM 5056 C CA . SER A 1 607 ? -38.150 -20.151 41.630 1.00 45.69 607 SER A CA 1
ATOM 5057 C C . SER A 1 607 ? -36.830 -20.728 42.125 1.00 45.69 607 SER A C 1
ATOM 5059 O O . SER A 1 607 ? -36.742 -21.098 43.287 1.00 45.69 607 SER A O 1
ATOM 5061 N N . LEU A 1 608 ? -35.798 -20.774 41.277 1.00 46.31 608 LEU A N 1
ATOM 5062 C CA . LEU A 1 608 ? -34.489 -21.304 41.642 1.00 46.31 608 LEU A CA 1
ATOM 5063 C C . LEU A 1 608 ? -33.708 -20.325 42.530 1.00 46.31 608 LEU A C 1
ATOM 5065 O O . LEU A 1 608 ? -33.192 -20.753 43.557 1.00 46.31 608 LEU A O 1
ATOM 5069 N N . LEU A 1 609 ? -33.716 -19.021 42.220 1.00 51.53 609 LEU A N 1
ATOM 5070 C CA . LEU A 1 609 ? -33.172 -17.969 43.095 1.00 51.53 609 LEU A CA 1
ATOM 5071 C C . LEU A 1 609 ? -33.914 -17.884 44.435 1.00 51.53 609 LEU A C 1
ATOM 5073 O O . LEU A 1 609 ? -33.304 -17.689 45.479 1.00 51.53 609 LEU A O 1
ATOM 5077 N N . MET A 1 610 ? -35.234 -18.060 44.414 1.00 50.84 610 MET A N 1
ATOM 5078 C CA . MET A 1 610 ? -36.042 -18.153 45.627 1.00 50.84 610 MET A CA 1
ATOM 5079 C C . MET A 1 610 ? -35.745 -19.441 46.399 1.00 50.84 610 MET A C 1
ATOM 5081 O O . MET A 1 610 ? -35.700 -19.430 47.618 1.00 50.84 610 MET A O 1
ATOM 5085 N N . SER A 1 611 ? -35.510 -20.567 45.724 1.00 47.34 611 SER A N 1
ATOM 5086 C CA . SER A 1 611 ? -35.158 -21.819 46.400 1.00 47.34 611 SER A CA 1
ATOM 5087 C C . SER A 1 611 ? -33.756 -21.774 47.007 1.00 47.34 611 SER A C 1
ATOM 5089 O O . SER A 1 611 ? -33.557 -22.309 48.091 1.00 47.34 611 SER A O 1
ATOM 5091 N N . SER A 1 612 ? -32.799 -21.094 46.365 1.00 48.06 612 SER A N 1
ATOM 5092 C CA . SER A 1 612 ? -31.444 -20.927 46.892 1.00 48.06 612 SER A CA 1
ATOM 5093 C C . SER A 1 612 ? -31.381 -19.920 48.040 1.00 48.06 612 SER A C 1
ATOM 5095 O O . SER A 1 612 ? -30.584 -20.123 48.953 1.00 48.06 612 SER A O 1
ATOM 5097 N N . SER A 1 613 ? -32.260 -18.909 48.072 1.00 49.84 613 SER A N 1
ATOM 5098 C CA . SER A 1 613 ? -32.470 -18.084 49.270 1.00 49.84 613 SER A CA 1
ATOM 5099 C C . SER A 1 613 ? -33.227 -18.843 50.372 1.00 49.84 613 SER A C 1
ATOM 5101 O O . SER A 1 613 ? -32.993 -18.640 51.556 1.00 49.84 613 SER A O 1
ATOM 5103 N N . LEU A 1 614 ? -34.101 -19.788 50.029 1.00 43.94 614 LEU A N 1
ATOM 5104 C CA . LEU A 1 614 ? -34.832 -20.588 51.018 1.00 43.94 614 LEU A CA 1
ATOM 5105 C C . LEU A 1 614 ? -34.047 -21.793 51.557 1.00 43.94 614 LEU A C 1
ATOM 5107 O O . LEU A 1 614 ? -34.458 -22.363 52.565 1.00 43.94 614 LEU A O 1
ATOM 5111 N N . PHE A 1 615 ? -32.930 -22.191 50.941 1.00 40.34 615 PHE A N 1
ATOM 5112 C CA . PHE A 1 615 ? -32.238 -23.444 51.278 1.00 40.34 615 PHE A CA 1
ATOM 5113 C C . PHE A 1 615 ? -31.629 -23.476 52.693 1.00 40.34 615 PHE A C 1
ATOM 5115 O O . PHE A 1 615 ? -31.314 -24.556 53.187 1.00 40.34 615 PHE A O 1
ATOM 5122 N N . TYR A 1 616 ? -31.546 -22.338 53.394 1.00 38.56 616 TYR A N 1
ATOM 5123 C CA . TYR A 1 616 ? -31.185 -22.312 54.818 1.00 38.56 616 TYR A CA 1
ATOM 5124 C C . TYR A 1 616 ? -32.365 -22.588 55.771 1.00 38.56 616 TYR A C 1
ATOM 5126 O O . TYR A 1 616 ? -32.159 -22.927 56.933 1.00 38.56 616 TYR A O 1
ATOM 5134 N N . ASN A 1 617 ? -33.612 -22.552 55.287 1.00 37.28 617 ASN A N 1
ATOM 5135 C CA . ASN A 1 617 ? -34.789 -22.913 56.089 1.00 37.28 617 ASN A CA 1
ATOM 5136 C C . ASN A 1 617 ? -34.995 -24.430 56.227 1.00 37.28 617 ASN A C 1
ATOM 5138 O O . ASN A 1 617 ? -35.973 -24.872 56.833 1.00 37.28 617 ASN A O 1
ATOM 5142 N N . HIS A 1 618 ? -34.067 -25.257 55.736 1.00 38.12 618 HIS A N 1
ATOM 5143 C CA . HIS A 1 618 ? -34.161 -26.708 55.886 1.00 38.12 618 HIS A CA 1
ATOM 5144 C C . HIS A 1 618 ? -33.824 -27.248 57.285 1.00 38.12 618 HIS A C 1
ATOM 5146 O O . HIS A 1 618 ? -33.845 -28.463 57.469 1.00 38.12 618 HIS A O 1
ATOM 5152 N N . LEU A 1 619 ? -33.628 -26.382 58.289 1.00 35.31 619 LEU A N 1
ATOM 5153 C CA . LEU A 1 619 ? -33.717 -26.792 59.695 1.00 35.31 619 LEU A CA 1
ATOM 5154 C C . LEU A 1 619 ? -35.128 -26.716 60.294 1.00 35.31 619 LEU A C 1
ATOM 5156 O O . LEU A 1 619 ? -35.304 -27.218 61.394 1.00 35.31 619 LEU A O 1
ATOM 5160 N N . ASN A 1 620 ? -36.153 -26.207 59.595 1.00 32.69 620 ASN A N 1
ATOM 5161 C CA . ASN A 1 620 ? -37.547 -26.382 60.026 1.00 32.69 620 ASN A CA 1
ATOM 5162 C C . ASN A 1 620 ? -38.523 -26.294 58.843 1.00 32.69 620 ASN A C 1
ATOM 5164 O O . ASN A 1 620 ? -38.952 -25.216 58.437 1.00 32.69 620 ASN A O 1
ATOM 5168 N N . GLN A 1 621 ? -38.943 -27.455 58.334 1.00 32.47 621 GLN A N 1
ATOM 5169 C CA . GLN A 1 621 ? -39.894 -27.633 57.223 1.00 32.47 621 GLN A CA 1
ATOM 5170 C C . GLN A 1 621 ? -41.321 -27.068 57.444 1.00 32.47 621 GLN A C 1
ATOM 5172 O O . GLN A 1 621 ? -42.211 -27.376 56.660 1.00 32.47 621 GLN A O 1
ATOM 5177 N N . ASN A 1 622 ? -41.573 -26.214 58.442 1.00 31.97 622 ASN A N 1
ATOM 5178 C CA . ASN A 1 622 ? -42.930 -25.764 58.789 1.00 31.97 622 ASN A CA 1
ATOM 5179 C C . ASN A 1 622 ? -43.175 -24.244 58.739 1.00 31.97 622 ASN A C 1
ATOM 5181 O O . ASN A 1 622 ? -44.236 -23.803 59.172 1.00 31.97 622 ASN A O 1
ATOM 5185 N N . LEU A 1 623 ? -42.261 -23.423 58.206 1.00 33.69 623 LEU A N 1
ATOM 5186 C CA . LEU A 1 623 ? -42.359 -21.959 58.363 1.00 33.69 623 LEU A CA 1
ATOM 5187 C C . LEU A 1 623 ? -42.946 -21.139 57.203 1.00 33.69 623 LEU A C 1
ATOM 5189 O O . LEU A 1 623 ? -42.885 -19.918 57.264 1.00 33.69 623 LEU A O 1
ATOM 5193 N N . PHE A 1 624 ? -43.609 -21.741 56.211 1.00 31.00 624 PHE A N 1
ATOM 5194 C CA . PHE A 1 624 ? -44.479 -20.960 55.313 1.00 31.00 624 PHE A CA 1
ATOM 5195 C C . PHE A 1 624 ? -45.721 -21.733 54.841 1.00 31.00 624 PHE A C 1
ATOM 5197 O O . PHE A 1 624 ? -45.737 -22.266 53.730 1.00 31.00 624 PHE A O 1
ATOM 5204 N N . PRO A 1 625 ? -46.825 -21.744 55.609 1.00 31.84 625 PRO A N 1
ATOM 5205 C CA . PRO A 1 625 ? -48.145 -21.716 55.014 1.00 31.84 625 PRO A CA 1
ATOM 5206 C C . PRO A 1 625 ? -48.513 -20.253 54.725 1.00 31.84 625 PRO A C 1
ATOM 5208 O O . PRO A 1 625 ? -48.300 -19.359 55.541 1.00 31.84 625 PRO A O 1
ATOM 5211 N N . PHE A 1 626 ? -49.089 -20.002 53.556 1.00 35.62 626 PHE A N 1
ATOM 5212 C CA . PHE A 1 626 ? -49.705 -18.732 53.170 1.00 35.62 626 PHE A CA 1
ATOM 5213 C C . PHE A 1 626 ? -50.907 -18.372 54.076 1.00 35.62 626 PHE A C 1
ATOM 5215 O O . PHE A 1 626 ? -52.043 -18.414 53.622 1.00 35.62 626 PHE A O 1
ATOM 5222 N N . ASN A 1 627 ? -50.688 -18.035 55.352 1.00 28.53 627 ASN A N 1
ATOM 5223 C CA . ASN A 1 627 ? -51.739 -17.598 56.277 1.00 28.53 627 ASN A CA 1
ATOM 5224 C C . ASN A 1 627 ? -51.225 -16.542 57.274 1.00 28.53 627 ASN A C 1
ATOM 5226 O O . ASN A 1 627 ? -50.587 -16.878 58.262 1.00 28.53 627 ASN A O 1
ATOM 5230 N N . ASN A 1 628 ? -51.538 -15.277 56.974 1.00 30.17 628 ASN A N 1
ATOM 5231 C CA . ASN A 1 628 ? -51.808 -14.075 57.790 1.00 30.17 628 ASN A CA 1
ATOM 5232 C C . ASN A 1 628 ? -51.250 -13.825 59.214 1.00 30.17 628 ASN A C 1
ATOM 5234 O O . ASN A 1 628 ? -51.491 -12.728 59.709 1.00 30.17 628 ASN A O 1
ATOM 5238 N N . ASN A 1 629 ? -50.483 -14.694 59.870 1.00 29.56 629 ASN A N 1
ATOM 5239 C CA . ASN A 1 629 ? -50.012 -14.450 61.240 1.00 29.56 629 ASN A CA 1
ATOM 5240 C C . ASN A 1 629 ? -48.476 -14.438 61.314 1.00 29.56 629 ASN A C 1
ATOM 5242 O O . ASN A 1 629 ? -47.825 -15.476 61.380 1.00 29.56 629 ASN A O 1
ATOM 5246 N N . LEU A 1 630 ? -47.911 -13.227 61.322 1.00 34.44 630 LEU A N 1
ATOM 5247 C CA . LEU A 1 630 ? -46.477 -12.902 61.389 1.00 34.44 630 LEU A CA 1
ATOM 5248 C C . LEU A 1 630 ? -45.909 -12.895 62.830 1.00 34.44 630 LEU A C 1
ATOM 5250 O O . LEU A 1 630 ? -45.092 -12.040 63.155 1.00 34.44 630 LEU A O 1
ATOM 5254 N N . GLU A 1 631 ? -46.328 -13.804 63.716 1.00 31.14 631 GLU A N 1
ATOM 5255 C CA . GLU A 1 631 ? -45.967 -13.709 65.149 1.00 31.14 631 GLU A CA 1
ATOM 5256 C C . GLU A 1 631 ? -45.069 -14.811 65.725 1.00 31.14 631 GLU A C 1
ATOM 5258 O O . GLU A 1 631 ? -44.715 -14.733 66.897 1.00 31.14 631 GLU A O 1
ATOM 5263 N N . PHE A 1 632 ? -44.600 -15.792 64.953 1.00 32.91 632 PHE A N 1
ATOM 5264 C CA . PHE A 1 632 ? -43.730 -16.834 65.519 1.00 32.91 632 PHE A CA 1
ATOM 5265 C C . PHE A 1 632 ? -42.555 -17.201 64.617 1.00 32.91 632 PHE A C 1
ATOM 5267 O O . PHE A 1 632 ? -42.598 -18.190 63.895 1.00 32.91 632 PHE A O 1
ATOM 5274 N N . ILE A 1 633 ? -41.466 -16.436 64.7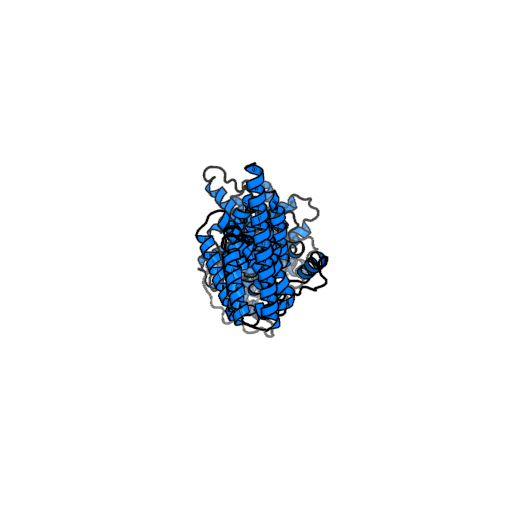26 1.00 35.62 633 ILE A N 1
ATOM 5275 C CA . ILE A 1 633 ? -40.112 -16.943 64.469 1.00 35.62 633 ILE A CA 1
ATOM 5276 C C . ILE A 1 633 ? -39.222 -16.423 65.602 1.00 35.62 633 ILE A C 1
ATOM 5278 O O . ILE A 1 633 ? -38.879 -15.243 65.651 1.00 35.62 633 ILE A O 1
ATOM 5282 N N . GLN A 1 634 ? -38.913 -17.290 66.568 1.00 31.62 634 GLN A N 1
ATOM 5283 C CA . GLN A 1 634 ? -37.946 -16.983 67.620 1.00 31.62 634 GLN A CA 1
ATOM 5284 C C . GLN A 1 634 ? -36.526 -16.973 67.038 1.00 31.62 634 GLN A C 1
ATOM 5286 O O . GLN A 1 634 ? -36.190 -17.774 66.168 1.00 31.62 634 GLN A O 1
ATOM 5291 N N . LYS A 1 635 ? -35.713 -16.035 67.539 1.00 36.06 635 LYS A N 1
ATOM 5292 C CA . LYS A 1 635 ? -34.284 -15.863 67.255 1.00 36.06 635 LYS A CA 1
ATOM 5293 C C . LYS A 1 635 ? -33.490 -17.114 67.645 1.00 36.06 635 LYS A C 1
ATOM 5295 O O . LYS A 1 635 ? -32.953 -17.160 68.745 1.00 36.06 635 LYS A O 1
ATOM 5300 N N . GLU A 1 636 ? -33.347 -18.081 66.751 1.00 28.92 636 GLU A N 1
ATOM 5301 C CA . GLU A 1 636 ? -32.304 -19.099 66.885 1.00 28.92 636 GLU A CA 1
ATOM 5302 C C . GLU A 1 636 ? -31.546 -19.250 65.562 1.00 28.92 636 GLU A C 1
ATOM 5304 O O . GLU A 1 636 ? -32.068 -19.731 64.564 1.00 28.92 636 GLU A O 1
ATOM 5309 N N . ASN A 1 637 ? -30.303 -18.758 65.592 1.00 33.88 637 ASN A N 1
ATOM 5310 C CA . ASN A 1 637 ? -29.192 -19.014 64.676 1.00 33.88 637 ASN A CA 1
ATOM 5311 C C . ASN A 1 637 ? -29.521 -19.012 63.174 1.00 33.88 637 ASN A C 1
ATOM 5313 O O . ASN A 1 637 ? -29.407 -20.029 62.492 1.00 33.88 637 ASN A O 1
ATOM 5317 N N . PHE A 1 638 ? -29.812 -17.825 62.635 1.00 37.38 638 PHE A N 1
ATOM 5318 C CA . PHE A 1 638 ? -29.623 -17.560 61.208 1.00 37.38 638 PHE A CA 1
ATOM 5319 C C . PHE A 1 638 ? -28.127 -17.646 60.878 1.00 37.38 638 PHE A C 1
ATOM 5321 O O . PHE A 1 638 ? -27.393 -16.672 61.029 1.00 37.38 638 PHE A O 1
ATOM 5328 N N . PHE A 1 639 ? -27.658 -18.804 60.423 1.00 37.00 639 PHE A N 1
ATOM 5329 C CA . PHE A 1 639 ? -26.398 -18.865 59.691 1.00 37.00 639 PHE A CA 1
ATOM 5330 C C . PHE A 1 639 ? -26.705 -18.513 58.241 1.00 37.00 639 PHE A C 1
ATOM 5332 O O . PHE A 1 639 ? -27.312 -19.276 57.503 1.00 37.00 639 PHE A O 1
ATOM 5339 N N . VAL A 1 640 ? -26.376 -17.298 57.831 1.00 44.44 640 VAL A N 1
ATOM 5340 C CA . VAL A 1 640 ? -26.704 -16.852 56.481 1.00 44.44 640 VAL A CA 1
ATOM 5341 C C . VAL A 1 640 ? -25.602 -17.313 55.533 1.00 44.44 640 VAL A C 1
ATOM 5343 O O . VAL A 1 640 ? -24.529 -16.724 55.522 1.00 44.44 640 VAL A O 1
ATOM 5346 N N . SER A 1 641 ? -25.851 -18.375 54.757 1.00 44.59 641 SER A N 1
ATOM 5347 C CA . SER A 1 641 ? -24.896 -18.835 53.733 1.00 44.59 641 SER A CA 1
ATOM 5348 C C . SER A 1 641 ? -24.651 -17.778 52.664 1.00 44.59 641 SER A C 1
ATOM 5350 O O . SER A 1 641 ? -25.560 -17.018 52.319 1.00 44.59 641 SER A O 1
ATOM 5352 N N . ASP A 1 642 ? -23.497 -17.836 52.014 1.00 47.12 642 ASP A N 1
ATOM 5353 C CA . ASP A 1 642 ? -23.139 -16.874 50.978 1.00 47.12 642 ASP A CA 1
ATOM 5354 C C . ASP A 1 642 ? -24.056 -16.816 49.777 1.00 47.12 642 ASP A C 1
ATOM 5356 O O . ASP A 1 642 ? -24.261 -15.776 49.148 1.00 47.12 642 ASP A O 1
ATOM 5360 N N . LEU A 1 643 ? -24.674 -17.948 49.490 1.00 46.97 643 LEU A N 1
ATOM 5361 C CA . LEU A 1 643 ? -25.615 -18.102 48.399 1.00 46.97 643 LEU A CA 1
ATOM 5362 C C . LEU A 1 643 ? -26.933 -17.354 48.672 1.00 46.97 643 LEU A C 1
ATOM 5364 O O . LEU A 1 643 ? -27.606 -16.933 47.728 1.00 46.97 643 LEU A O 1
ATOM 5368 N N . PHE A 1 644 ? -27.273 -17.109 49.941 1.00 53.19 644 PHE A N 1
ATOM 5369 C CA . PHE A 1 644 ? -28.474 -16.380 50.349 1.00 53.19 644 PHE A CA 1
ATOM 5370 C C . PHE A 1 644 ? -28.418 -14.909 49.933 1.00 53.19 644 PHE A C 1
ATOM 5372 O O . PHE A 1 644 ? -29.267 -14.438 49.179 1.00 53.19 644 PHE A O 1
ATOM 5379 N N . TRP A 1 645 ? -27.381 -14.184 50.358 1.00 52.38 645 TRP A N 1
ATOM 5380 C CA . TRP A 1 645 ? -27.232 -12.770 50.011 1.00 52.38 645 TRP A CA 1
ATOM 5381 C C . TRP A 1 645 ? -27.063 -12.580 48.504 1.00 52.38 645 TRP A C 1
ATOM 5383 O O . TRP A 1 645 ? -27.679 -11.688 47.925 1.00 52.38 645 TRP A O 1
ATOM 5393 N N . LYS A 1 646 ? -26.319 -13.472 47.837 1.00 52.59 646 LYS A N 1
ATOM 5394 C CA . LYS A 1 646 ? -26.149 -13.441 46.376 1.00 52.59 646 LYS A CA 1
ATOM 5395 C C . LYS A 1 646 ? -27.481 -13.628 45.634 1.00 52.59 646 LYS A C 1
ATOM 5397 O O . LYS A 1 646 ? -27.777 -12.874 44.709 1.00 52.59 646 LYS A O 1
ATOM 5402 N N . SER A 1 647 ? -28.314 -14.580 46.055 1.00 54.69 647 SER A N 1
ATOM 5403 C CA . SER A 1 647 ? -29.625 -14.831 45.435 1.00 54.69 647 SER A CA 1
ATOM 5404 C C . SER A 1 647 ? -30.634 -13.697 45.660 1.00 54.69 647 SER A C 1
ATOM 5406 O O . SER A 1 647 ? -31.358 -13.336 44.731 1.00 54.69 647 SER A O 1
ATOM 5408 N N . ILE A 1 648 ? -30.636 -13.066 46.838 1.00 57.09 648 ILE A N 1
ATOM 5409 C CA . ILE A 1 648 ? -31.502 -11.916 47.144 1.00 57.09 648 ILE A CA 1
ATOM 5410 C C . ILE A 1 648 ? -31.097 -10.671 46.357 1.00 57.09 648 ILE A C 1
ATOM 5412 O O . ILE A 1 648 ? -31.966 -10.002 45.800 1.00 57.09 648 ILE A O 1
ATOM 5416 N N . THR A 1 649 ? -29.801 -10.379 46.245 1.00 56.72 649 THR A N 1
ATOM 5417 C CA . THR A 1 649 ? -29.315 -9.239 45.452 1.00 56.72 649 THR A CA 1
ATOM 5418 C C . THR A 1 649 ? -29.694 -9.389 43.977 1.00 56.72 649 THR A C 1
ATOM 5420 O O . THR A 1 649 ? -30.138 -8.429 43.348 1.00 56.72 649 THR A O 1
ATOM 5423 N N . LEU A 1 650 ? -29.611 -10.607 43.428 1.00 57.91 650 LEU A N 1
ATOM 5424 C CA . LEU A 1 650 ? -30.082 -10.902 42.072 1.00 57.91 650 LEU A CA 1
ATOM 5425 C C . LEU A 1 650 ? -31.591 -10.719 41.923 1.00 57.91 650 LEU A C 1
ATOM 5427 O O . LEU A 1 650 ? -32.034 -10.082 40.970 1.00 57.91 650 LEU A O 1
ATOM 5431 N N . LEU A 1 651 ? -32.382 -11.252 42.860 1.00 59.50 651 LEU A N 1
ATOM 5432 C CA . LEU A 1 651 ? -33.836 -11.072 42.877 1.00 59.50 651 LEU A CA 1
ATOM 5433 C C . LEU A 1 651 ? -34.217 -9.591 42.938 1.00 59.50 651 LEU A C 1
ATOM 5435 O O . LEU A 1 651 ? -35.152 -9.179 42.253 1.00 59.50 651 LEU A O 1
ATOM 5439 N N . PHE A 1 652 ? -33.472 -8.792 43.704 1.00 60.69 652 PHE A N 1
ATOM 5440 C CA . PHE A 1 652 ? -33.666 -7.352 43.783 1.00 60.69 652 PHE A CA 1
ATOM 5441 C C . PHE A 1 652 ? -33.413 -6.690 42.429 1.00 60.69 652 PHE A C 1
ATOM 5443 O O . PHE A 1 652 ? -34.325 -6.063 41.896 1.00 60.69 652 PHE A O 1
ATOM 5450 N N . ILE A 1 653 ? -32.253 -6.930 41.810 1.00 58.88 653 ILE A N 1
ATOM 5451 C CA . ILE A 1 653 ? -31.921 -6.406 40.476 1.00 58.88 653 ILE A CA 1
ATOM 5452 C C . ILE A 1 653 ? -32.997 -6.803 39.457 1.00 58.88 653 ILE A C 1
ATOM 5454 O O . ILE A 1 653 ? -33.571 -5.935 38.801 1.00 58.88 653 ILE A O 1
ATOM 5458 N N . PHE A 1 654 ? -33.347 -8.090 39.367 1.00 59.25 654 PHE A N 1
ATOM 5459 C CA . PHE A 1 654 ? -34.404 -8.558 38.466 1.00 59.25 654 PHE A CA 1
ATOM 5460 C C . PHE A 1 654 ? -35.745 -7.876 38.733 1.00 59.25 654 PHE A C 1
ATOM 5462 O O . PHE A 1 654 ? -36.458 -7.541 37.790 1.00 59.25 654 PHE A O 1
ATOM 5469 N N . SER A 1 655 ? -36.086 -7.636 39.998 1.00 58.81 655 SER A N 1
ATOM 5470 C CA . SER A 1 655 ? -37.333 -6.966 40.353 1.00 58.81 655 SER A CA 1
ATOM 5471 C C . SER A 1 655 ? -37.361 -5.487 40.003 1.00 58.81 655 SER A C 1
ATOM 5473 O O . SER A 1 655 ? -38.415 -4.981 39.620 1.00 58.81 655 SER A O 1
ATOM 5475 N N . CYS A 1 656 ? -36.216 -4.808 40.060 1.00 56.44 656 CYS A N 1
ATOM 5476 C CA . CYS A 1 656 ? -36.119 -3.413 39.663 1.00 56.44 656 CYS A CA 1
ATOM 5477 C C . CYS A 1 656 ? -36.255 -3.244 38.138 1.00 56.44 656 CYS A C 1
ATOM 5479 O O . CYS A 1 656 ? -36.861 -2.282 37.680 1.00 56.44 656 CYS A O 1
ATOM 5481 N N . PHE A 1 657 ? -35.790 -4.218 37.349 1.00 54.56 657 PHE A N 1
ATOM 5482 C CA . PHE A 1 657 ? -35.960 -4.237 35.888 1.00 54.56 657 PHE A CA 1
ATOM 5483 C C . PHE A 1 657 ? -37.256 -4.936 35.413 1.00 54.56 657 PHE A C 1
ATOM 5485 O O . PHE A 1 657 ? -37.579 -4.910 34.223 1.00 54.56 657 PHE A O 1
ATOM 5492 N N . ASN A 1 658 ? -38.021 -5.538 36.333 1.00 55.47 658 ASN A N 1
ATOM 5493 C CA . ASN A 1 658 ? -39.305 -6.197 36.078 1.00 55.47 658 ASN A CA 1
ATOM 5494 C C . ASN A 1 658 ? -40.346 -5.855 37.158 1.00 55.47 658 ASN A C 1
ATOM 5496 O O . ASN A 1 658 ? -40.898 -6.719 37.853 1.00 55.47 658 ASN A O 1
ATOM 5500 N N . THR A 1 659 ? -40.617 -4.560 37.309 1.00 53.38 659 THR A N 1
ATOM 5501 C CA . THR A 1 659 ? -41.514 -4.035 38.350 1.00 53.38 659 THR A CA 1
ATOM 5502 C C . THR A 1 659 ? -42.946 -4.564 38.234 1.00 53.38 659 THR A C 1
ATOM 5504 O O . THR A 1 659 ? -43.623 -4.707 39.251 1.00 53.38 659 THR A O 1
ATOM 5507 N N . GLN A 1 660 ? -43.393 -4.912 37.021 1.00 52.12 660 GLN A N 1
ATOM 5508 C CA . GLN A 1 660 ? -44.747 -5.408 36.754 1.00 52.12 660 GLN A CA 1
ATOM 5509 C C . GLN A 1 660 ? -44.995 -6.830 37.281 1.00 52.12 660 GLN A C 1
ATOM 5511 O O . GLN A 1 660 ? -46.086 -7.096 37.783 1.00 52.12 660 GLN A O 1
ATOM 5516 N N . SER A 1 661 ? -44.017 -7.742 37.187 1.00 50.91 661 SER A N 1
ATOM 5517 C CA . SER A 1 661 ? -44.212 -9.152 37.575 1.00 50.91 661 SER A CA 1
ATOM 5518 C C . SER A 1 661 ? -43.583 -9.523 38.923 1.00 50.91 661 SER A C 1
ATOM 5520 O O . SER A 1 661 ? -44.164 -10.303 39.680 1.00 50.91 661 SER A O 1
ATOM 5522 N N . LEU A 1 662 ? -42.423 -8.949 39.252 1.00 51.59 662 LEU A N 1
ATOM 5523 C CA . LEU A 1 662 ? -41.660 -9.261 40.465 1.00 51.59 662 LEU A CA 1
ATOM 5524 C C . LEU A 1 662 ? -41.839 -8.202 41.559 1.00 51.59 662 LEU A C 1
ATOM 5526 O O . LEU A 1 662 ? -41.935 -8.551 42.736 1.00 51.59 662 LEU A O 1
ATOM 5530 N N . GLY A 1 663 ? -41.939 -6.927 41.162 1.00 50.69 663 GLY A N 1
ATOM 5531 C CA . GLY A 1 663 ? -41.720 -5.753 42.016 1.00 50.69 663 GLY A CA 1
ATOM 5532 C C . GLY A 1 663 ? -42.492 -5.698 43.337 1.00 50.69 663 GLY A C 1
ATOM 5533 O O . GLY A 1 663 ? -41.958 -5.198 44.318 1.00 50.69 663 GLY A O 1
ATOM 5534 N N . LYS A 1 664 ? -43.716 -6.233 43.422 1.00 47.75 664 LYS A N 1
ATOM 5535 C CA . LYS A 1 664 ? -44.467 -6.240 44.692 1.00 47.75 664 LYS A CA 1
ATOM 5536 C C . LYS A 1 664 ? -44.018 -7.358 45.645 1.00 47.75 664 LYS A C 1
ATOM 5538 O O . LYS A 1 664 ? -43.839 -7.114 46.832 1.00 47.75 664 LYS A O 1
ATOM 5543 N N . ARG A 1 665 ? -43.794 -8.572 45.127 1.00 49.59 665 ARG A N 1
ATOM 5544 C CA . ARG A 1 665 ? -43.481 -9.767 45.936 1.00 49.59 665 ARG A CA 1
ATOM 5545 C C . ARG A 1 665 ? -42.048 -9.766 46.464 1.00 49.59 665 ARG A C 1
ATOM 5547 O O . ARG A 1 665 ? -41.820 -10.153 47.604 1.00 49.59 665 ARG A O 1
ATOM 5554 N N . THR A 1 666 ? -41.079 -9.322 45.666 1.00 51.50 666 THR A N 1
ATOM 5555 C CA . THR A 1 666 ? -39.677 -9.209 46.110 1.00 51.50 666 THR A CA 1
ATOM 5556 C C . THR A 1 666 ? -39.471 -8.073 47.105 1.00 51.50 666 THR A C 1
ATOM 5558 O O . THR A 1 666 ? -38.662 -8.214 48.016 1.00 51.50 666 THR A O 1
ATOM 5561 N N . LEU A 1 667 ? -40.222 -6.974 46.985 1.00 47.34 667 LEU A N 1
ATOM 5562 C CA . LEU A 1 667 ? -40.166 -5.857 47.930 1.00 47.34 667 LEU A CA 1
ATOM 5563 C C . LEU A 1 667 ? -40.784 -6.232 49.287 1.00 47.34 667 LEU A C 1
ATOM 5565 O O . LEU A 1 667 ? -40.237 -5.870 50.324 1.00 47.34 667 LEU A O 1
ATOM 5569 N N . GLU A 1 668 ? -41.857 -7.030 49.295 1.00 50.72 668 GLU A N 1
ATOM 5570 C CA . GLU A 1 668 ? -42.414 -7.641 50.514 1.00 50.72 668 GLU A CA 1
ATOM 5571 C C . GLU A 1 668 ? -41.403 -8.581 51.202 1.00 50.72 668 GLU A C 1
ATOM 5573 O O . GLU A 1 668 ? -41.219 -8.496 52.415 1.00 50.72 668 GLU A O 1
ATOM 5578 N N . LEU A 1 669 ? -40.686 -9.414 50.436 1.00 48.78 669 LEU A N 1
ATOM 5579 C CA . LEU A 1 669 ? -39.598 -10.266 50.943 1.00 48.78 669 LEU A CA 1
ATOM 5580 C C . LEU A 1 669 ? -38.418 -9.461 51.497 1.00 48.78 669 LEU A C 1
ATOM 5582 O O . LEU A 1 669 ? -37.909 -9.778 52.566 1.00 48.78 669 LEU A O 1
ATOM 5586 N N . PHE A 1 670 ? -37.995 -8.402 50.809 1.00 45.97 670 PHE A N 1
ATOM 5587 C CA . PHE A 1 670 ? -36.903 -7.543 51.264 1.00 45.97 670 PHE A CA 1
ATOM 5588 C C . PHE A 1 670 ? -37.266 -6.772 52.542 1.00 45.97 670 PHE A C 1
ATOM 5590 O O . PHE A 1 670 ? -36.471 -6.716 53.476 1.00 45.97 670 PHE A O 1
ATOM 5597 N N . LEU A 1 671 ? -38.485 -6.231 52.628 1.00 45.53 671 LEU A N 1
ATOM 5598 C CA . LEU A 1 671 ? -38.988 -5.577 53.841 1.00 45.53 671 LEU A CA 1
ATOM 5599 C C . LEU A 1 671 ? -39.135 -6.555 55.013 1.00 45.53 671 LEU A C 1
ATOM 5601 O O . LEU A 1 671 ? -38.937 -6.162 56.160 1.00 45.53 671 LEU A O 1
ATOM 5605 N N . PHE A 1 672 ? -39.481 -7.814 54.738 1.00 47.16 672 PHE A N 1
ATOM 5606 C CA . PHE A 1 672 ? -39.481 -8.879 55.737 1.00 47.16 672 PHE A CA 1
ATOM 5607 C C . PHE A 1 672 ? -38.059 -9.194 56.225 1.00 47.16 672 PHE A C 1
ATOM 5609 O O . PHE A 1 672 ? -37.846 -9.302 57.426 1.00 47.16 672 PHE A O 1
ATOM 5616 N N . LEU A 1 673 ? -37.078 -9.249 55.321 1.00 44.41 673 LEU A N 1
ATOM 5617 C CA . LEU A 1 673 ? -35.674 -9.508 55.652 1.00 44.41 673 LEU A CA 1
ATOM 5618 C C . LEU A 1 673 ? -34.988 -8.349 56.383 1.00 44.41 673 LEU A C 1
ATOM 5620 O O . LEU A 1 673 ? -34.190 -8.607 57.265 1.00 44.41 673 LEU A O 1
ATOM 5624 N N . LEU A 1 674 ? -35.319 -7.091 56.073 1.00 39.06 674 LEU A N 1
ATOM 5625 C CA . LEU A 1 674 ? -34.847 -5.914 56.823 1.00 39.06 674 LEU A CA 1
ATOM 5626 C C . LEU A 1 674 ? -35.400 -5.841 58.256 1.00 39.06 674 LEU A C 1
ATOM 5628 O O . LEU A 1 674 ? -34.890 -5.077 59.073 1.00 39.06 674 LEU A O 1
ATOM 5632 N N . ARG A 1 675 ? -36.498 -6.555 58.538 1.00 38.56 675 ARG A N 1
ATOM 5633 C CA . ARG A 1 675 ? -37.101 -6.645 59.877 1.00 38.56 675 ARG A CA 1
ATOM 5634 C C . ARG A 1 675 ? -36.490 -7.755 60.735 1.00 38.56 675 ARG A C 1
ATOM 5636 O O . ARG A 1 675 ? -36.689 -7.712 61.949 1.00 38.56 675 ARG A O 1
ATOM 5643 N N . ILE A 1 676 ? -3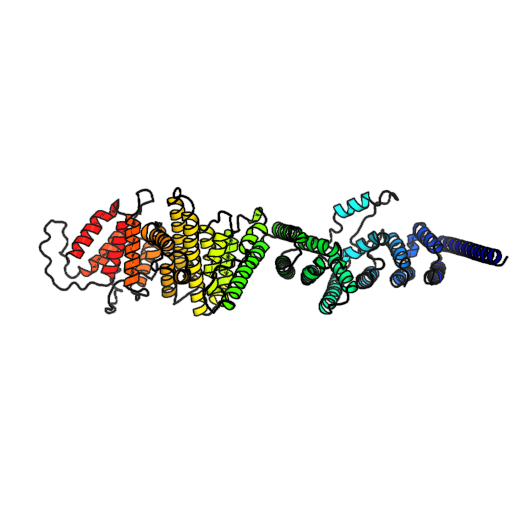5.827 -8.731 60.114 1.00 35.94 676 ILE A N 1
ATOM 5644 C CA . ILE A 1 676 ? -35.035 -9.782 60.774 1.00 35.94 676 ILE A CA 1
ATOM 5645 C C . ILE A 1 676 ? -33.665 -9.195 61.106 1.00 35.94 676 ILE A C 1
ATOM 5647 O O . ILE A 1 676 ? -33.205 -9.433 62.248 1.00 35.94 676 ILE A O 1
#

InterPro domains:
  IPR038902 Integrator complex subunit 1 [PTHR21224] (6-527)

pLDDT: mean 72.8, std 20.38, range [26.39, 96.94]

Organism: Anaeramoeba ignava (NCBI:txid1746090)

Secondary structure (DSSP, 8-state):
-HHHHHHHHHHHHHHHHHHHHHHHHHHHHHHHHTT-HHHHHHHHHHHHHHHTSSS--HHHHHHHHHHHHHHGGGGGSHHHHHHHHHGGGSS-SHHHHHHHHHHHHHTTT-SS--HHHHHHHHHHHHTT-TTTTSGGGHHHHHHHHGGGS-TTPSPHHHHHHHHHHTTTS-S-------TTTT-HHHHHHHHHHHHHHHHHHHHTT--HHHHHHHHHHHHHTTTSHHHHHHHHHHHHHHHH-GGGTTHHHHHHHHHHHH--SSHHHHHHHHHHHT----HHHHHHHHHHHHHHHHH-GGGHHHHHHHHHHHHHHHHHHHHHH-TTS---TT---SHHHHHHHHS-HHHHTTHHHHHHHHHHHHTTSGGGHHHHHHHHHHHHHH--S---HHHHHHHHHS-S-HHHHHTS-HHHHHHHHHHHHHHHHHHHHHHHHHHTTS-GGGHHHHHHHHHHHHHHHHHIIIIIGGGT-SS-HHHHHHHHHHHHTTSS--GGGGG--S-HHHHHHHHHIIIIIPPPPHHHHHHHHHSTT-------------TT------S--HHHHHHHHHHHHTTSPP-S-HHHHHHHHHHHHHHHHT--S-S---S---HHHHHHHHHHHHGGGGG-TTS--S-S-------------HHHHHHHHHHHHHHHH-TTTTHHHHHHHHHHHTT-